Protein AF-A0A0E9NLX1-F1 (afdb_monomer_lite)

Radius of gyration: 46.34 Å; chains: 1; bounding box: 105×116×113 Å

InterPro domains:
  IPR002733 AMMECR1 domain [PF01871] (386-543)
  IPR002733 AMMECR1 domain [PS51112] (372-580)
  IPR023473 AMMECR1 [PTHR13016] (379-581)
  IPR023473 AMMECR1 [TIGR00296] (384-543)
  IPR026243 HAUS augmin-like complex subunit 1 [PF25762] (87-314)
  IPR027485 AMMECR1, N-terminal [G3DSA:3.30.700.20] (379-500)
  IPR036071 AMMECR1 domain superfamily [SSF143447] (379-581)

Organism: Saitoella complicata (strain BCRC 22490 / CBS 7301 / JCM 7358 / NBRC 10748 / NRRL Y-17804) (NCBI:txid698492)

Structure (mmCIF, N/CA/C/O backbone):
data_AF-A0A0E9NLX1-F1
#
_entry.id   AF-A0A0E9NLX1-F1
#
loop_
_atom_site.group_PDB
_atom_site.id
_atom_site.type_symbol
_atom_site.label_atom_id
_atom_site.label_alt_id
_atom_site.label_comp_id
_atom_site.label_asym_id
_atom_site.label_entity_id
_atom_site.label_seq_id
_atom_site.pdbx_PDB_ins_code
_atom_site.Cartn_x
_atom_site.Cartn_y
_atom_site.Cartn_z
_atom_site.occupancy
_atom_site.B_iso_or_equiv
_atom_site.auth_seq_id
_atom_site.auth_comp_id
_atom_site.auth_asym_id
_atom_site.auth_atom_id
_atom_site.pdbx_PDB_model_num
ATOM 1 N N . MET A 1 1 ? 40.856 -22.890 -32.943 1.00 37.06 1 MET A N 1
ATOM 2 C CA . MET A 1 1 ? 40.693 -24.366 -32.928 1.00 37.06 1 MET A CA 1
ATOM 3 C C . MET A 1 1 ? 40.184 -24.955 -31.596 1.00 37.06 1 MET A C 1
ATOM 5 O O . MET A 1 1 ? 40.098 -26.169 -31.510 1.00 37.06 1 MET A O 1
ATOM 9 N N . ALA A 1 2 ? 39.754 -24.167 -30.596 1.00 24.56 2 ALA A N 1
ATOM 10 C CA . ALA A 1 2 ? 39.160 -24.704 -29.353 1.00 24.56 2 ALA A CA 1
ATOM 11 C C . ALA A 1 2 ? 37.625 -24.522 -29.235 1.00 24.56 2 ALA A C 1
ATOM 13 O O . ALA A 1 2 ? 37.031 -24.967 -28.262 1.00 24.56 2 ALA A O 1
ATOM 14 N N . CYS A 1 3 ? 36.966 -23.910 -30.229 1.00 24.11 3 CYS A N 1
ATOM 15 C CA . CYS A 1 3 ? 35.518 -23.629 -30.198 1.00 24.11 3 CYS A CA 1
ATOM 16 C C . CYS A 1 3 ? 34.656 -24.664 -30.951 1.00 24.11 3 CYS A C 1
ATOM 18 O O . CYS A 1 3 ? 33.432 -24.592 -30.938 1.00 24.11 3 CYS A O 1
ATOM 20 N N . THR A 1 4 ? 35.272 -25.639 -31.622 1.00 29.42 4 THR A N 1
ATOM 21 C CA . THR A 1 4 ? 34.581 -26.587 -32.514 1.00 29.42 4 THR A CA 1
ATOM 22 C C . THR A 1 4 ? 34.095 -27.868 -31.828 1.00 29.42 4 THR A C 1
ATOM 24 O O . THR A 1 4 ? 33.300 -28.600 -32.411 1.00 29.42 4 THR A O 1
ATOM 27 N N . THR A 1 5 ? 34.505 -28.146 -30.588 1.00 28.36 5 THR A N 1
ATOM 28 C CA . THR A 1 5 ? 34.210 -29.422 -29.905 1.00 28.36 5 THR A CA 1
ATOM 29 C C . THR A 1 5 ? 33.000 -29.398 -28.966 1.00 28.36 5 THR A C 1
ATOM 31 O O . THR A 1 5 ? 32.513 -30.466 -28.604 1.00 28.36 5 THR A O 1
ATOM 34 N N . LEU A 1 6 ? 32.462 -28.226 -28.604 1.00 28.53 6 LEU A N 1
ATOM 35 C CA . LEU A 1 6 ? 31.346 -28.118 -27.646 1.00 28.53 6 LEU A CA 1
ATOM 36 C C . LEU A 1 6 ? 29.962 -27.950 -28.296 1.00 28.53 6 LEU A C 1
ATOM 38 O O . LEU A 1 6 ? 28.982 -28.451 -27.755 1.00 28.53 6 LEU A O 1
ATOM 42 N N . HIS A 1 7 ? 29.861 -27.352 -29.486 1.00 30.19 7 HIS A N 1
ATOM 43 C CA . HIS A 1 7 ? 28.564 -27.172 -30.162 1.00 30.19 7 HIS A CA 1
ATOM 44 C C . HIS A 1 7 ? 28.074 -28.400 -30.942 1.00 30.19 7 HIS A C 1
ATOM 46 O O . HIS A 1 7 ? 26.880 -28.538 -31.187 1.00 30.19 7 HIS A O 1
ATOM 52 N N . HIS A 1 8 ? 28.952 -29.349 -31.280 1.00 31.12 8 HIS A N 1
ATOM 53 C CA . HIS A 1 8 ? 28.539 -30.524 -32.054 1.00 31.12 8 HIS A CA 1
ATOM 54 C C . HIS A 1 8 ? 27.796 -31.599 -31.243 1.00 31.12 8 HIS A C 1
ATOM 56 O O . HIS A 1 8 ? 27.161 -32.467 -31.843 1.00 31.12 8 HIS A O 1
ATOM 62 N N . ARG A 1 9 ? 27.850 -31.547 -29.902 1.00 30.42 9 ARG A N 1
ATOM 63 C CA . ARG A 1 9 ? 27.162 -32.504 -29.016 1.00 30.42 9 ARG A CA 1
ATOM 64 C C . ARG A 1 9 ? 25.780 -32.046 -28.548 1.00 30.42 9 ARG A C 1
ATOM 66 O O . ARG A 1 9 ? 24.961 -32.898 -28.244 1.00 30.42 9 ARG A O 1
ATOM 73 N N . GLN A 1 10 ? 25.500 -30.744 -28.509 1.00 33.06 10 GLN A N 1
ATOM 74 C CA . GLN A 1 10 ? 24.287 -30.231 -27.858 1.00 33.06 10 GLN A CA 1
ATOM 75 C C . GLN A 1 10 ? 23.047 -30.202 -28.769 1.00 33.06 10 GLN A C 1
ATOM 77 O O . GLN A 1 10 ? 21.931 -30.277 -28.272 1.00 33.06 10 GLN A O 1
ATOM 82 N N . GLU A 1 11 ? 23.216 -30.165 -30.095 1.00 36.97 11 GLU A N 1
ATOM 83 C CA . GLU A 1 11 ? 22.083 -30.060 -31.033 1.00 36.97 11 GLU A CA 1
ATOM 84 C C . GLU A 1 11 ? 21.554 -31.406 -31.558 1.00 36.97 11 GLU A C 1
ATOM 86 O O . GLU A 1 11 ? 20.450 -31.453 -32.096 1.00 36.97 11 GLU A O 1
ATOM 91 N N . ARG A 1 12 ? 22.286 -32.521 -31.391 1.00 37.38 12 ARG A N 1
ATOM 92 C CA . ARG A 1 12 ? 21.806 -33.855 -31.822 1.00 37.38 12 ARG A CA 1
ATOM 93 C C . ARG A 1 12 ? 20.832 -34.513 -30.839 1.00 37.38 12 ARG A C 1
ATOM 95 O O . ARG A 1 12 ? 20.076 -35.386 -31.250 1.00 37.38 12 ARG A O 1
ATOM 102 N N . ASP A 1 13 ? 20.799 -34.063 -29.586 1.00 38.34 13 ASP A N 1
ATOM 103 C CA . ASP A 1 13 ? 20.108 -34.772 -28.500 1.00 38.34 13 ASP A CA 1
ATOM 104 C C . ASP A 1 13 ? 18.791 -34.122 -28.044 1.00 38.34 13 ASP A C 1
ATOM 106 O O . ASP A 1 13 ? 18.184 -34.595 -27.090 1.00 38.34 13 ASP A O 1
ATOM 110 N N . ILE A 1 14 ? 18.289 -33.075 -28.713 1.00 40.16 14 ILE A N 1
ATOM 111 C CA . ILE A 1 14 ? 17.047 -32.389 -28.288 1.00 40.16 14 ILE A CA 1
ATOM 112 C C . ILE A 1 14 ? 15.787 -32.995 -28.946 1.00 40.16 14 ILE A C 1
ATOM 114 O O . ILE A 1 14 ? 14.706 -32.964 -28.361 1.00 40.16 14 ILE A O 1
ATOM 118 N N . GLY A 1 15 ? 15.904 -33.621 -30.125 1.00 39.41 15 GLY A N 1
ATOM 119 C CA . GLY A 1 15 ? 14.757 -34.224 -30.831 1.00 39.41 15 GLY A CA 1
ATOM 120 C C . GLY A 1 15 ? 14.368 -35.630 -30.350 1.00 39.41 15 GLY A C 1
ATOM 121 O O . GLY A 1 15 ? 13.189 -35.975 -30.301 1.00 39.41 15 GLY A O 1
ATOM 122 N N . ILE A 1 16 ? 15.350 -36.440 -29.945 1.00 46.38 16 ILE A N 1
ATOM 123 C CA . ILE A 1 16 ? 15.152 -37.843 -29.534 1.00 46.38 16 ILE A CA 1
ATOM 124 C C . ILE A 1 16 ? 14.374 -37.974 -28.201 1.00 46.38 16 ILE A C 1
ATOM 126 O O . ILE A 1 16 ? 13.504 -38.846 -28.109 1.00 46.38 16 ILE A O 1
ATOM 130 N N . PRO A 1 17 ? 14.591 -37.121 -27.175 1.00 47.81 17 PRO A N 1
ATOM 131 C CA . PRO A 1 17 ? 13.814 -37.149 -25.933 1.00 47.81 17 PRO A CA 1
ATOM 132 C C . PRO A 1 17 ? 12.363 -36.700 -26.127 1.00 47.81 17 PRO A C 1
ATOM 134 O O . PRO A 1 17 ? 11.469 -37.225 -25.473 1.00 47.81 17 PRO A O 1
ATOM 137 N N . PHE A 1 18 ? 12.112 -35.758 -27.042 1.00 45.47 18 PHE A N 1
ATOM 138 C CA . PHE A 1 18 ? 10.760 -35.271 -27.325 1.00 45.47 18 PHE A CA 1
ATOM 139 C C . PHE A 1 18 ? 9.934 -36.316 -28.084 1.00 45.47 18 PHE A C 1
ATOM 141 O O . PHE A 1 18 ? 8.787 -36.566 -27.734 1.00 45.47 18 PHE A O 1
ATOM 148 N N . LEU A 1 19 ? 10.532 -36.994 -29.069 1.00 50.00 19 LEU A N 1
ATOM 149 C CA . LEU A 1 19 ? 9.868 -38.061 -29.825 1.00 50.00 19 LEU A CA 1
ATOM 150 C C . LEU A 1 19 ? 9.660 -39.334 -28.990 1.00 50.00 19 LEU A C 1
ATOM 152 O O . LEU A 1 19 ? 8.635 -40.000 -29.134 1.00 50.00 19 LEU A O 1
ATOM 156 N N . SER A 1 20 ? 10.582 -39.659 -28.076 1.00 51.28 20 SER A N 1
ATOM 157 C CA . SER A 1 20 ? 10.378 -40.756 -27.122 1.00 51.28 20 SER A CA 1
ATOM 158 C C . SER A 1 20 ? 9.300 -40.418 -26.085 1.00 51.28 20 SER A C 1
ATOM 160 O O . SER A 1 20 ? 8.450 -41.263 -25.808 1.00 51.28 20 SER A O 1
ATOM 162 N N . ALA A 1 21 ? 9.252 -39.177 -25.588 1.00 51.47 21 ALA A N 1
ATOM 163 C CA . ALA A 1 21 ? 8.181 -38.691 -24.720 1.00 51.47 21 ALA A CA 1
ATOM 164 C C . ALA A 1 21 ? 6.820 -38.652 -25.435 1.00 51.47 21 ALA A C 1
ATOM 166 O O . ALA A 1 21 ? 5.816 -39.022 -24.834 1.00 51.47 21 ALA A 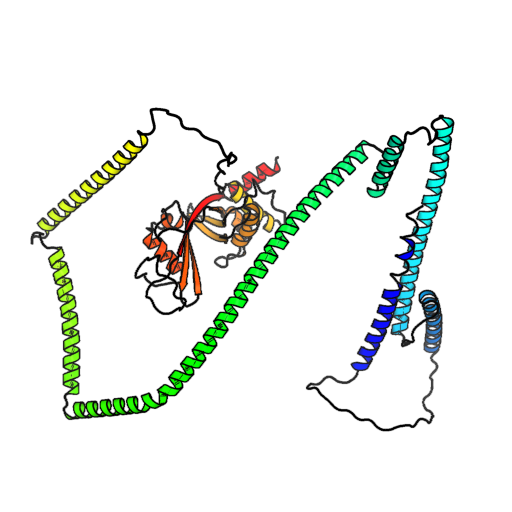O 1
ATOM 167 N N . LEU A 1 22 ? 6.781 -38.285 -26.721 1.00 49.12 22 LEU A N 1
ATOM 168 C CA . LEU A 1 22 ? 5.572 -38.296 -27.545 1.00 49.12 22 LEU A CA 1
ATOM 169 C C . LEU A 1 22 ? 5.058 -39.724 -27.773 1.00 49.12 22 LEU A C 1
ATOM 171 O O . LEU A 1 22 ? 3.867 -39.963 -27.630 1.00 49.12 22 LEU A O 1
ATOM 175 N N . LEU A 1 23 ? 5.936 -40.696 -28.048 1.00 54.84 23 LEU A N 1
ATOM 176 C CA . LEU A 1 23 ? 5.547 -42.109 -28.169 1.00 54.84 23 LEU A CA 1
ATOM 177 C C . LEU A 1 23 ? 5.071 -42.700 -26.832 1.00 54.84 23 LEU A C 1
ATOM 179 O O . LEU A 1 23 ? 4.124 -43.487 -26.811 1.00 54.84 23 LEU A O 1
ATOM 183 N N . VAL A 1 24 ? 5.679 -42.299 -25.711 1.00 56.03 24 VAL A N 1
ATOM 184 C CA . VAL A 1 24 ? 5.208 -42.655 -24.360 1.00 56.03 24 VAL A CA 1
ATOM 185 C C . VAL A 1 24 ? 3.851 -42.011 -24.066 1.00 56.03 24 VAL A C 1
ATOM 187 O O . VAL A 1 24 ? 2.970 -42.687 -23.540 1.00 56.03 24 VAL A O 1
ATOM 190 N N . TRP A 1 25 ? 3.647 -40.752 -24.455 1.00 53.00 25 TRP A N 1
ATOM 191 C CA . TRP A 1 25 ? 2.382 -40.036 -24.300 1.00 53.00 25 TRP A CA 1
ATOM 192 C C . TRP A 1 25 ? 1.271 -40.636 -25.172 1.00 53.00 25 TRP A C 1
ATOM 194 O O . TRP A 1 25 ? 0.187 -40.901 -24.665 1.00 53.00 25 TRP A O 1
ATOM 204 N N . ILE A 1 26 ? 1.550 -40.965 -26.439 1.00 49.53 26 ILE A N 1
ATOM 205 C CA . ILE A 1 26 ? 0.614 -41.663 -27.337 1.00 49.53 26 ILE A CA 1
ATOM 206 C C . ILE A 1 26 ? 0.235 -43.025 -26.745 1.00 49.53 26 ILE A C 1
ATOM 208 O O . ILE A 1 26 ? -0.946 -43.354 -26.702 1.00 49.53 26 ILE A O 1
ATOM 212 N N . LYS A 1 27 ? 1.205 -43.786 -26.216 1.00 53.22 27 LYS A N 1
ATOM 213 C CA . LYS A 1 27 ? 0.970 -45.076 -25.540 1.00 53.22 27 LYS A CA 1
ATOM 214 C C . LYS A 1 27 ? 0.140 -44.937 -24.253 1.00 53.22 27 LYS A C 1
ATOM 216 O O . LYS A 1 27 ? -0.620 -45.840 -23.917 1.00 53.22 27 LYS A O 1
ATOM 221 N N . GLN A 1 28 ? 0.278 -43.824 -23.530 1.00 50.12 28 GLN A N 1
ATOM 222 C CA . GLN A 1 28 ? -0.526 -43.512 -22.342 1.00 50.12 28 GLN A CA 1
ATOM 223 C C . GLN A 1 28 ? -1.949 -43.067 -22.706 1.00 50.12 28 GLN A C 1
ATOM 225 O O . GLN A 1 28 ? -2.892 -43.464 -22.028 1.00 50.12 28 GLN A O 1
ATOM 230 N N . GLN A 1 29 ? -2.124 -42.305 -23.789 1.00 41.84 29 GLN A N 1
ATOM 231 C CA . GLN A 1 29 ? -3.435 -41.851 -24.262 1.00 41.84 29 GLN A CA 1
ATOM 232 C C . GLN A 1 29 ? -4.261 -42.991 -24.867 1.00 41.84 29 GLN A C 1
ATOM 234 O O . GLN A 1 29 ? -5.442 -43.112 -24.554 1.00 41.84 29 GLN A O 1
ATOM 239 N N . THR A 1 30 ? -3.656 -43.901 -25.638 1.00 45.19 30 THR A N 1
ATOM 240 C CA . THR A 1 30 ? -4.358 -45.109 -26.114 1.00 45.19 30 THR A CA 1
ATOM 241 C C . THR A 1 30 ? -4.734 -46.054 -24.969 1.00 45.19 30 THR A C 1
ATOM 243 O O . THR A 1 30 ? -5.809 -46.651 -24.999 1.00 45.19 30 THR A O 1
ATOM 246 N N . ALA A 1 31 ? -3.921 -46.141 -23.908 1.00 44.75 31 ALA A N 1
ATOM 247 C CA . ALA A 1 31 ? -4.280 -46.869 -22.686 1.00 44.75 31 ALA A CA 1
ATOM 248 C C . ALA A 1 31 ? -5.421 -46.195 -21.895 1.00 44.75 31 ALA A C 1
ATOM 250 O O . ALA A 1 31 ? -6.276 -46.892 -21.351 1.00 44.75 31 ALA A O 1
ATOM 251 N N . PHE A 1 32 ? -5.461 -44.858 -21.867 1.00 36.25 32 PHE A N 1
ATOM 252 C CA . PHE A 1 32 ? -6.509 -44.061 -21.220 1.00 36.25 32 PHE A CA 1
ATOM 253 C C . PHE A 1 32 ? -7.855 -44.155 -21.955 1.00 36.25 32 PHE A C 1
ATOM 255 O O . PHE A 1 32 ? -8.894 -44.310 -21.319 1.00 36.25 32 PHE A O 1
ATOM 262 N N . ILE A 1 33 ? -7.839 -44.141 -23.291 1.00 40.19 33 ILE A N 1
ATOM 263 C CA . ILE A 1 33 ? -9.037 -44.316 -24.127 1.00 40.19 33 ILE A CA 1
ATOM 264 C C . ILE A 1 33 ? -9.591 -45.743 -23.978 1.00 40.19 33 ILE A C 1
ATOM 266 O O . ILE A 1 33 ? -10.789 -45.910 -23.765 1.00 40.19 33 ILE A O 1
ATOM 270 N N . ARG A 1 34 ? -8.726 -46.771 -23.944 1.00 43.00 34 ARG A N 1
ATOM 271 C CA . ARG A 1 34 ? -9.135 -48.164 -23.660 1.00 43.00 34 ARG A CA 1
ATOM 272 C C . ARG A 1 34 ? -9.705 -48.379 -22.251 1.00 43.00 34 ARG A C 1
ATOM 274 O O . ARG A 1 34 ? -10.423 -49.351 -22.048 1.00 43.00 34 ARG A O 1
ATOM 281 N N . GLN A 1 35 ? -9.371 -47.526 -21.279 1.00 42.38 35 GLN A N 1
ATOM 282 C CA . GLN A 1 35 ? -9.880 -47.608 -19.901 1.00 42.38 35 GLN A CA 1
ATOM 283 C C . GLN A 1 35 ? -11.219 -46.889 -19.685 1.00 42.38 35 GLN A C 1
ATOM 285 O O . GLN A 1 35 ? -11.864 -47.157 -18.675 1.00 42.38 35 GLN A O 1
ATOM 290 N N . ASN A 1 36 ? -11.639 -46.006 -20.597 1.00 36.28 36 ASN A N 1
ATOM 291 C CA . ASN A 1 36 ? -12.805 -45.133 -20.406 1.00 36.28 36 ASN A CA 1
ATOM 292 C C . ASN A 1 36 ? -13.979 -45.392 -21.367 1.00 36.28 36 ASN A C 1
ATOM 294 O O . ASN A 1 36 ? -14.996 -44.707 -21.277 1.00 36.28 36 ASN A O 1
ATOM 298 N N . GLU A 1 37 ? -13.908 -46.413 -22.219 1.00 38.38 37 GLU A N 1
ATOM 299 C CA . GLU A 1 37 ? -15.105 -47.015 -22.814 1.00 38.38 37 GLU A CA 1
ATOM 300 C C . GLU A 1 37 ? -15.610 -48.143 -21.902 1.00 38.38 37 GLU A C 1
ATOM 302 O O . GLU A 1 37 ? -15.275 -49.300 -22.127 1.00 38.38 37 GLU A O 1
ATOM 307 N N . MET A 1 38 ? -16.340 -47.789 -20.832 1.00 33.50 38 MET A N 1
ATOM 308 C CA . MET A 1 38 ? -17.421 -48.563 -20.176 1.00 33.50 38 MET A CA 1
ATOM 309 C C . MET A 1 38 ? -17.939 -47.804 -18.927 1.00 33.50 38 MET A C 1
ATOM 311 O O . MET A 1 38 ? -17.345 -47.857 -17.857 1.00 33.50 38 MET A O 1
ATOM 315 N N . ASP A 1 39 ? -19.076 -47.130 -19.130 1.00 32.03 39 ASP A N 1
ATOM 316 C CA . ASP A 1 39 ? -20.173 -46.742 -18.213 1.00 32.03 39 ASP A CA 1
ATOM 317 C C . ASP A 1 39 ? -19.964 -45.750 -17.022 1.00 32.03 39 ASP A C 1
ATOM 319 O O . ASP A 1 39 ? -19.136 -45.985 -16.138 1.00 32.03 39 ASP A O 1
ATOM 323 N N . PRO A 1 40 ? -20.768 -44.658 -16.909 1.00 36.22 40 PRO A N 1
ATOM 324 C CA . PRO A 1 40 ? -20.652 -43.643 -15.863 1.00 36.22 40 PRO A CA 1
ATOM 325 C C . PRO A 1 40 ? -21.741 -43.768 -14.776 1.00 36.22 40 PRO A C 1
ATOM 327 O O . PRO A 1 40 ? -22.821 -43.200 -14.918 1.00 36.22 40 PRO A O 1
ATOM 330 N N . SER A 1 41 ? -21.450 -44.402 -13.631 1.00 28.53 41 SER A N 1
ATOM 331 C CA . SER A 1 41 ? -22.218 -44.162 -12.388 1.00 28.53 41 SER A CA 1
ATOM 332 C C . SER A 1 41 ? -21.569 -44.710 -11.098 1.00 28.53 41 SER A C 1
ATOM 334 O O . SER A 1 41 ? -21.715 -45.885 -10.773 1.00 28.53 41 SER A O 1
ATOM 336 N N . THR A 1 42 ? -21.039 -43.789 -10.274 1.00 26.67 42 THR A N 1
ATOM 337 C CA . THR A 1 42 ? -20.938 -43.818 -8.781 1.00 26.67 42 THR A CA 1
ATOM 338 C C . THR A 1 42 ? -19.968 -44.794 -8.053 1.00 26.67 42 THR A C 1
ATOM 340 O O . THR A 1 42 ? -19.537 -45.785 -8.627 1.00 26.67 42 THR A O 1
ATOM 343 N N . PRO A 1 43 ? -19.532 -44.474 -6.800 1.00 37.28 43 PRO A N 1
ATOM 344 C CA . PRO A 1 43 ? -18.145 -44.649 -6.333 1.00 37.28 43 PRO A CA 1
ATOM 345 C C . PRO A 1 43 ? -17.985 -45.575 -5.098 1.00 37.28 43 PRO A C 1
ATOM 347 O O . PRO A 1 43 ? -18.978 -46.046 -4.554 1.00 37.28 43 PRO A O 1
ATOM 350 N N . ILE A 1 44 ? -16.732 -45.700 -4.602 1.00 25.03 44 ILE A N 1
ATOM 351 C CA . ILE A 1 44 ? -16.282 -45.857 -3.185 1.00 25.03 44 ILE A CA 1
ATOM 352 C C . ILE A 1 44 ? -15.329 -47.065 -2.885 1.00 25.03 44 ILE A C 1
ATOM 354 O O . ILE A 1 44 ? -15.623 -48.213 -3.184 1.00 25.03 44 ILE A O 1
ATOM 358 N N . HIS A 1 45 ? -14.230 -46.740 -2.170 1.00 24.36 45 HIS A N 1
ATOM 359 C CA . HIS A 1 45 ? -13.332 -47.524 -1.278 1.00 24.36 45 HIS A CA 1
ATOM 360 C C . HIS A 1 45 ? -12.281 -48.556 -1.792 1.00 24.36 45 HIS A C 1
ATOM 362 O O . HIS A 1 45 ? -12.554 -49.531 -2.476 1.00 24.36 45 HIS A O 1
ATOM 368 N N . ARG A 1 46 ? -11.039 -48.350 -1.307 1.00 24.12 46 ARG A N 1
ATOM 369 C CA . ARG A 1 46 ? -9.921 -49.313 -1.080 1.00 24.12 46 ARG A CA 1
ATOM 370 C C . ARG A 1 46 ? -10.225 -50.230 0.147 1.00 24.12 46 ARG A C 1
ATOM 372 O O . ARG A 1 46 ? -11.094 -49.812 0.909 1.00 24.12 46 ARG A O 1
ATOM 379 N N . PRO A 1 47 ? -9.444 -51.288 0.527 1.00 38.25 47 PRO A N 1
ATOM 380 C CA . PRO A 1 47 ? -8.348 -52.039 -0.141 1.00 38.25 47 PRO A CA 1
ATOM 381 C C . PRO A 1 47 ? -8.325 -53.602 0.104 1.00 38.25 47 PRO A C 1
ATOM 383 O O . PRO A 1 47 ? -9.114 -54.144 0.866 1.00 38.25 47 PRO A O 1
ATOM 386 N N . ILE A 1 48 ? -7.272 -54.272 -0.418 1.00 24.70 48 ILE A N 1
ATOM 387 C CA . ILE A 1 48 ? -6.599 -55.552 -0.006 1.00 24.70 48 ILE A CA 1
ATOM 388 C C . ILE A 1 48 ? -7.154 -56.934 -0.474 1.00 24.70 48 ILE A C 1
ATOM 390 O O . ILE A 1 48 ? -8.314 -57.259 -0.262 1.00 24.70 48 ILE A O 1
ATOM 394 N N . ARG A 1 49 ? -6.191 -57.790 -0.905 1.00 24.50 49 ARG A N 1
ATOM 395 C CA . ARG A 1 49 ? -6.096 -59.286 -0.963 1.00 24.50 49 ARG A CA 1
ATOM 396 C C . ARG A 1 49 ? -6.358 -59.909 -2.345 1.00 24.50 49 ARG A C 1
ATOM 398 O O . ARG A 1 49 ? -7.444 -59.776 -2.875 1.00 24.50 49 ARG A O 1
ATOM 405 N N . SER A 1 50 ? -5.353 -60.414 -3.078 1.00 25.06 50 SER A N 1
ATOM 406 C CA . SER A 1 50 ? -4.454 -61.587 -2.907 1.00 25.06 50 SER A CA 1
ATOM 407 C C . SER A 1 50 ? -5.079 -62.937 -3.294 1.00 25.06 50 SER A C 1
ATOM 409 O O . SER A 1 50 ? -6.148 -63.258 -2.790 1.00 25.06 50 SER A O 1
ATOM 411 N N . PHE A 1 51 ? -4.285 -63.739 -4.026 1.00 25.44 51 PHE A N 1
ATOM 412 C CA . PHE A 1 51 ? -4.459 -65.134 -4.494 1.00 25.44 51 PHE A CA 1
ATOM 413 C C . PHE A 1 51 ? -5.306 -65.293 -5.773 1.00 25.44 51 PHE A C 1
ATOM 415 O O . PHE A 1 51 ? -6.479 -64.962 -5.775 1.00 25.44 51 PHE A O 1
ATOM 422 N N . ALA A 1 52 ? -4.743 -65.602 -6.951 1.00 28.16 52 ALA A N 1
ATOM 423 C CA . ALA A 1 52 ? -3.953 -66.766 -7.406 1.00 28.16 52 ALA A CA 1
ATOM 424 C C . ALA A 1 52 ? -4.803 -68.008 -7.751 1.00 28.16 52 ALA A C 1
ATOM 426 O O . ALA A 1 52 ? -5.682 -68.381 -6.981 1.00 28.16 52 ALA A O 1
ATOM 427 N N . ASN A 1 53 ? -4.394 -68.673 -8.850 1.00 26.58 53 ASN A N 1
ATOM 428 C CA . ASN A 1 53 ? -4.862 -69.932 -9.473 1.00 26.58 53 ASN A CA 1
ATOM 429 C C . ASN A 1 53 ? -6.022 -69.778 -10.478 1.00 26.58 53 ASN A C 1
ATOM 431 O O . ASN A 1 53 ? -7.027 -69.172 -10.151 1.00 26.58 53 ASN A O 1
ATOM 435 N N . ARG A 1 54 ? -6.000 -70.328 -11.703 1.00 26.98 54 ARG A N 1
ATOM 436 C CA . ARG A 1 54 ? -5.208 -71.409 -12.342 1.00 26.98 54 ARG A CA 1
ATOM 437 C C . ARG A 1 54 ? -5.474 -71.380 -13.889 1.00 26.98 54 ARG A C 1
ATOM 439 O O . ARG A 1 54 ? -6.152 -70.451 -14.315 1.00 26.98 54 ARG A O 1
ATOM 446 N N . PRO A 1 55 ? -4.940 -72.294 -14.735 1.00 35.38 55 PRO A N 1
ATOM 447 C CA . PRO A 1 55 ? -4.355 -71.953 -16.033 1.00 35.38 55 PRO A CA 1
ATOM 448 C C . PRO A 1 55 ? -5.125 -72.476 -17.262 1.00 35.38 55 PRO A C 1
ATOM 450 O O . PRO A 1 55 ? -6.057 -73.263 -17.129 1.00 35.38 55 PRO A O 1
ATOM 453 N N . ASP A 1 56 ? -4.616 -72.053 -18.424 1.00 30.02 56 ASP A N 1
ATOM 454 C CA . ASP A 1 56 ? -4.686 -72.644 -19.767 1.00 30.02 56 ASP A CA 1
ATOM 455 C C . ASP A 1 56 ? -6.049 -72.975 -20.382 1.00 30.02 56 ASP A C 1
ATOM 457 O O . ASP A 1 56 ? -6.808 -73.790 -19.871 1.00 30.02 56 ASP A O 1
ATOM 461 N N . LEU A 1 57 ? -6.282 -72.408 -21.575 1.00 26.50 57 LEU A N 1
ATOM 462 C CA . LEU A 1 57 ? -6.599 -73.133 -22.817 1.00 26.50 57 LEU A CA 1
ATOM 463 C C . LEU A 1 57 ? -6.899 -72.124 -23.946 1.00 26.50 57 LEU A C 1
ATOM 465 O O . LEU A 1 57 ? -7.928 -71.455 -23.961 1.00 26.50 57 LEU A O 1
ATOM 469 N N . GLN A 1 58 ? -6.003 -72.043 -24.928 1.00 30.95 58 GLN A N 1
ATOM 470 C CA . GLN A 1 58 ? -6.388 -71.868 -26.338 1.00 30.95 58 GLN A CA 1
ATOM 471 C C . GLN A 1 58 ? -6.370 -73.268 -26.995 1.00 30.95 58 GLN A C 1
ATOM 473 O O . GLN A 1 58 ? -5.787 -74.167 -26.383 1.00 30.95 58 GLN A O 1
ATOM 478 N N . PRO A 1 59 ? -6.867 -73.506 -28.231 1.00 47.47 59 PRO A N 1
ATOM 479 C CA . PRO A 1 59 ? -7.560 -72.632 -29.197 1.00 47.47 59 PRO A CA 1
ATOM 480 C C . PRO A 1 59 ? -8.810 -73.301 -29.839 1.00 47.47 59 PRO A C 1
ATOM 482 O O . PRO A 1 59 ? -9.037 -74.497 -29.698 1.00 47.47 59 PRO A O 1
ATOM 485 N N . SER A 1 60 ? -9.586 -72.572 -30.649 1.00 26.09 60 SER A N 1
ATOM 486 C CA . SER A 1 60 ? -10.046 -73.085 -31.960 1.00 26.09 60 SER A CA 1
ATOM 487 C C . SER A 1 60 ? -10.699 -71.995 -32.816 1.00 26.09 60 SER A C 1
ATOM 489 O O . SER A 1 60 ? -11.532 -71.215 -32.366 1.00 26.09 60 SER A O 1
ATOM 491 N N . SER A 1 61 ? -10.267 -71.960 -34.074 1.00 32.00 61 SER A N 1
ATOM 492 C CA . SER A 1 61 ? -10.854 -71.272 -35.223 1.00 32.00 61 SER A CA 1
ATOM 493 C C . SER A 1 61 ? -12.163 -71.966 -35.634 1.00 32.00 61 SER A C 1
ATOM 495 O O . SER A 1 61 ? -12.253 -73.190 -35.595 1.00 32.00 61 SER A O 1
ATOM 497 N N . SER A 1 62 ? -13.212 -71.279 -36.089 1.00 30.09 62 SER A N 1
ATOM 498 C CA . SER A 1 62 ? -13.435 -70.786 -37.469 1.00 30.09 62 SER A CA 1
ATOM 499 C C . SER A 1 62 ? -14.913 -70.278 -37.566 1.00 30.09 62 SER A C 1
ATOM 501 O O . SER A 1 62 ? -15.608 -70.288 -36.555 1.00 30.09 62 SER A O 1
ATOM 503 N N . PRO A 1 63 ? -15.483 -69.938 -38.740 1.00 44.41 63 PRO A N 1
ATOM 504 C CA . PRO A 1 63 ? -15.396 -68.644 -39.418 1.00 44.41 63 PRO A CA 1
ATOM 505 C C . PRO A 1 63 ? -16.789 -68.051 -39.749 1.00 44.41 63 PRO A C 1
ATOM 507 O O . PRO A 1 63 ? -17.778 -68.769 -39.877 1.00 44.41 63 PRO A O 1
ATOM 510 N N . GLY A 1 64 ? -16.870 -66.745 -40.010 1.00 28.53 64 GLY A N 1
ATOM 511 C CA . GLY A 1 64 ? -18.069 -66.191 -40.643 1.00 28.53 64 GLY A CA 1
ATOM 512 C C . GLY A 1 64 ? -18.174 -64.674 -40.616 1.00 28.53 64 GLY A C 1
ATOM 513 O O . GLY A 1 64 ? -18.728 -64.108 -39.684 1.00 28.53 64 GLY A O 1
ATOM 514 N N . SER A 1 65 ? -17.701 -64.007 -41.666 1.00 30.38 65 SER A N 1
ATOM 515 C CA . SER A 1 65 ? -18.555 -63.126 -42.478 1.00 30.38 65 SER A CA 1
ATOM 516 C C . SER A 1 65 ? -17.753 -62.471 -43.605 1.00 30.38 65 SER A C 1
ATOM 518 O O . SER A 1 65 ? -16.612 -62.047 -43.462 1.00 30.38 65 SER A O 1
ATOM 520 N N . SER A 1 66 ? -18.392 -62.490 -44.766 1.00 32.44 66 SER A N 1
ATOM 521 C CA . SER A 1 66 ? -18.028 -61.956 -46.075 1.00 32.44 66 SER A CA 1
ATOM 522 C C . SER A 1 66 ? -17.297 -60.607 -46.082 1.00 32.44 66 SER A C 1
ATOM 524 O O . SER A 1 66 ? -17.851 -59.586 -45.677 1.00 32.44 66 SER A O 1
ATOM 526 N N . VAL A 1 67 ? -16.109 -60.591 -46.693 1.00 38.19 67 VAL A N 1
ATOM 527 C CA . VAL A 1 67 ? -15.428 -59.375 -47.155 1.00 38.19 67 VAL A CA 1
ATOM 528 C C . VAL A 1 67 ? -16.140 -58.862 -48.410 1.00 38.19 67 VAL A C 1
ATOM 530 O O . VAL A 1 67 ? -16.059 -59.474 -49.474 1.00 38.19 67 VAL A O 1
ATOM 533 N N . ILE A 1 68 ? -16.838 -57.733 -48.293 1.00 40.00 68 ILE A N 1
ATOM 534 C CA . ILE A 1 68 ? -17.338 -56.966 -49.438 1.00 40.00 68 ILE A CA 1
ATOM 535 C C . ILE A 1 68 ? -16.196 -56.052 -49.904 1.00 40.00 68 ILE A C 1
ATOM 537 O O . ILE A 1 68 ? -15.854 -55.078 -49.236 1.00 40.00 68 ILE A O 1
ATOM 541 N N . PHE A 1 69 ? -15.582 -56.374 -51.045 1.00 42.69 69 PHE A N 1
ATOM 542 C CA . PHE A 1 69 ? -14.577 -55.529 -51.695 1.00 42.69 69 PHE A CA 1
ATOM 543 C C . PHE A 1 69 ? -15.248 -54.304 -52.333 1.00 42.69 69 PHE A C 1
ATOM 545 O O . PHE A 1 69 ? -15.855 -54.399 -53.397 1.00 42.69 69 PHE A O 1
ATOM 552 N N . SER A 1 70 ? -15.109 -53.138 -51.698 1.00 38.69 70 SER A N 1
ATOM 553 C CA . SER A 1 70 ? -15.334 -51.842 -52.348 1.00 38.69 70 SER A CA 1
ATOM 554 C C . SER A 1 70 ? -14.003 -51.340 -52.933 1.00 38.69 70 SER A C 1
ATOM 556 O O . SER A 1 70 ? -13.021 -51.271 -52.187 1.00 38.69 70 SER A O 1
ATOM 558 N N . PRO A 1 71 ? -13.924 -50.954 -54.225 1.00 51.06 71 PRO A N 1
ATOM 559 C CA . PRO A 1 71 ? -12.699 -50.429 -54.847 1.00 51.06 71 PRO A CA 1
ATOM 560 C C . PRO A 1 71 ? -12.083 -49.245 -54.086 1.00 51.06 71 PRO A C 1
ATOM 562 O O . PRO A 1 71 ? -10.869 -49.060 -54.084 1.00 51.06 71 PRO A O 1
ATOM 565 N N . SER A 1 72 ? -12.917 -48.469 -53.385 1.00 59.31 72 SER A N 1
ATOM 566 C CA . SER A 1 72 ? -12.490 -47.340 -52.555 1.00 59.31 72 SER A CA 1
ATOM 567 C C . SER A 1 72 ? -11.785 -47.780 -51.264 1.00 59.31 72 SER A C 1
ATOM 569 O O . SER A 1 72 ? -10.807 -47.152 -50.864 1.00 59.31 72 SER A O 1
ATOM 571 N N . ALA A 1 73 ? -12.208 -48.894 -50.654 1.00 62.19 73 ALA A N 1
ATOM 572 C CA . ALA A 1 73 ? -11.576 -49.437 -49.450 1.00 62.19 73 ALA A CA 1
ATOM 573 C C . ALA A 1 73 ? -10.212 -50.067 -49.768 1.00 62.19 73 ALA A C 1
ATOM 575 O O . ALA A 1 73 ? -9.240 -49.802 -49.071 1.00 62.19 73 ALA A O 1
ATOM 576 N N . ALA A 1 74 ? -10.113 -50.818 -50.871 1.00 67.19 74 ALA A N 1
ATOM 577 C CA . ALA A 1 74 ? -8.844 -51.391 -51.322 1.00 67.19 74 ALA A CA 1
ATOM 578 C C . ALA A 1 74 ? -7.819 -50.304 -51.701 1.00 67.19 74 ALA A C 1
ATOM 580 O O . ALA A 1 74 ? -6.645 -50.411 -51.351 1.00 67.19 74 ALA A O 1
ATOM 581 N N . ALA A 1 75 ? -8.263 -49.225 -52.358 1.00 71.12 75 ALA A N 1
ATOM 582 C CA . ALA A 1 75 ? -7.411 -48.078 -52.667 1.00 71.12 75 ALA A CA 1
ATOM 583 C C . ALA A 1 75 ? -6.957 -47.323 -51.405 1.00 71.12 75 ALA A C 1
ATOM 585 O O . ALA A 1 75 ? -5.809 -46.886 -51.345 1.00 71.12 75 ALA A O 1
ATOM 586 N N . LYS A 1 76 ? -7.827 -47.196 -50.391 1.00 74.12 76 LYS A N 1
ATOM 587 C CA . LYS A 1 76 ? -7.470 -46.618 -49.087 1.00 74.12 76 LYS A CA 1
ATOM 588 C C . LYS A 1 76 ? -6.419 -47.474 -48.377 1.00 74.12 76 LYS A C 1
ATOM 590 O O . LYS A 1 76 ? -5.363 -46.962 -48.042 1.00 74.12 76 LYS A O 1
ATOM 595 N N . SER A 1 77 ? -6.633 -48.787 -48.276 1.00 73.69 77 SER A N 1
ATOM 596 C CA . SER A 1 77 ? -5.665 -49.703 -47.659 1.00 73.69 77 SER A CA 1
ATOM 597 C C . SER A 1 77 ? -4.311 -49.729 -48.377 1.00 73.69 77 SER A C 1
ATOM 599 O O . SER A 1 77 ? -3.283 -49.876 -47.724 1.00 73.69 77 SER A O 1
ATOM 601 N N . ALA A 1 78 ? -4.284 -49.564 -49.704 1.00 78.81 78 ALA A N 1
ATOM 602 C CA . ALA A 1 78 ? -3.037 -49.459 -50.462 1.00 78.81 78 ALA A CA 1
ATOM 603 C C . ALA A 1 78 ? -2.276 -48.148 -50.179 1.00 78.81 78 ALA A C 1
ATOM 605 O O . ALA A 1 78 ? -1.049 -48.169 -50.080 1.00 78.81 78 ALA A O 1
ATOM 606 N N . ARG A 1 79 ? -2.990 -47.023 -50.018 1.00 78.38 79 ARG A N 1
ATOM 607 C CA . ARG A 1 79 ? -2.398 -45.736 -49.610 1.00 78.38 79 ARG A CA 1
ATOM 608 C C . ARG A 1 79 ? -1.870 -45.800 -48.185 1.00 78.38 79 ARG A C 1
ATOM 610 O O . ARG A 1 79 ? -0.696 -45.525 -47.982 1.00 78.38 79 ARG A O 1
ATOM 617 N N . ASP A 1 80 ? -2.681 -46.290 -47.249 1.00 81.69 80 ASP A N 1
ATOM 618 C CA . ASP A 1 80 ? -2.279 -46.448 -45.851 1.00 81.69 80 ASP A CA 1
ATOM 619 C C . ASP A 1 80 ? -1.043 -47.356 -45.737 1.00 81.69 80 ASP A C 1
ATOM 621 O O . ASP A 1 80 ? -0.130 -47.073 -44.966 1.00 81.69 80 ASP A O 1
ATOM 625 N N . ALA A 1 81 ? -0.962 -48.429 -46.535 1.00 82.94 81 ALA A N 1
ATOM 626 C CA . ALA A 1 81 ? 0.218 -49.291 -46.582 1.00 82.94 81 ALA A CA 1
ATOM 627 C C . ALA A 1 81 ? 1.472 -48.540 -47.064 1.00 82.94 81 ALA A C 1
ATOM 629 O O . ALA A 1 81 ? 2.529 -48.679 -46.451 1.00 82.94 81 ALA A O 1
ATOM 630 N N . SER A 1 82 ? 1.356 -47.726 -48.119 1.00 86.25 82 SER A N 1
ATOM 631 C CA . SER A 1 82 ? 2.444 -46.865 -48.602 1.00 86.25 82 SER A CA 1
ATOM 632 C C . SER A 1 82 ? 2.866 -45.847 -47.536 1.00 86.25 82 SER A C 1
ATOM 634 O O . SER A 1 82 ? 4.051 -45.714 -47.234 1.00 86.25 82 SER A O 1
ATOM 636 N N . ASP A 1 83 ? 1.913 -45.191 -46.888 1.00 88.12 83 ASP A N 1
ATOM 637 C CA . ASP A 1 83 ? 2.173 -44.190 -45.855 1.00 88.12 83 ASP A CA 1
ATOM 638 C C . ASP A 1 83 ? 2.846 -44.809 -44.620 1.00 88.12 83 ASP A C 1
ATOM 640 O O . ASP A 1 83 ? 3.814 -44.267 -44.081 1.00 88.12 83 ASP A O 1
ATOM 644 N N . TRP A 1 84 ? 2.435 -46.018 -44.226 1.00 88.75 84 TRP A N 1
ATOM 645 C CA . TRP A 1 84 ? 3.128 -46.782 -43.192 1.00 88.75 84 TRP A CA 1
ATOM 646 C C . TRP A 1 84 ? 4.562 -47.147 -43.589 1.00 88.75 84 TRP A C 1
ATOM 648 O O . TRP A 1 84 ? 5.425 -47.193 -42.710 1.00 88.75 84 TRP A O 1
ATOM 658 N N . THR A 1 85 ? 4.868 -47.394 -44.870 1.00 89.25 85 THR A N 1
ATOM 659 C CA . THR A 1 85 ? 6.265 -47.626 -45.290 1.00 89.25 85 THR A CA 1
ATOM 660 C C . THR A 1 85 ? 7.133 -46.382 -45.112 1.00 89.25 85 THR A C 1
ATOM 662 O O . THR A 1 85 ? 8.246 -46.508 -44.597 1.00 89.25 85 THR A O 1
ATOM 665 N N . LEU A 1 86 ? 6.608 -45.193 -45.431 1.00 87.62 86 LEU A N 1
ATOM 666 C CA . LEU A 1 86 ? 7.293 -43.915 -45.210 1.00 87.62 86 LEU A CA 1
ATOM 667 C C . LEU A 1 86 ? 7.547 -43.675 -43.719 1.00 87.62 86 LEU A C 1
ATOM 669 O O . LEU A 1 86 ? 8.683 -43.430 -43.311 1.00 87.62 86 LEU A O 1
ATOM 673 N N . VAL A 1 87 ? 6.516 -43.845 -42.888 1.00 86.56 87 VAL A N 1
ATOM 674 C CA . VAL A 1 87 ? 6.623 -43.698 -41.430 1.00 86.56 87 VAL A CA 1
ATOM 675 C C . VAL A 1 87 ? 7.620 -44.700 -40.841 1.00 86.56 87 VAL A C 1
ATOM 677 O O . VAL A 1 87 ? 8.466 -44.323 -40.034 1.00 86.56 87 VAL A O 1
ATOM 680 N N . ASN A 1 88 ? 7.589 -45.971 -41.255 1.00 86.38 88 ASN A N 1
ATOM 681 C CA . ASN A 1 88 ? 8.532 -46.979 -40.762 1.00 86.38 88 ASN A CA 1
ATOM 682 C C . ASN A 1 88 ? 9.981 -46.672 -41.183 1.00 86.38 88 ASN A C 1
ATOM 684 O O . ASN A 1 88 ? 10.899 -46.864 -40.381 1.00 86.38 88 ASN A O 1
ATOM 688 N N . ALA A 1 89 ? 10.204 -46.179 -42.406 1.00 86.75 89 ALA A N 1
ATOM 689 C CA . ALA A 1 89 ? 11.524 -45.751 -42.868 1.00 86.75 89 ALA A CA 1
ATOM 690 C C . ALA A 1 89 ? 12.036 -44.546 -42.060 1.00 86.75 89 ALA A C 1
ATOM 692 O O . ALA A 1 89 ? 13.180 -44.552 -41.597 1.00 86.75 89 ALA A O 1
ATOM 693 N N . PHE A 1 90 ? 11.172 -43.558 -41.811 1.00 85.69 90 PHE A N 1
ATOM 694 C CA . PHE A 1 90 ? 11.480 -42.403 -40.972 1.00 85.69 90 PHE A CA 1
ATOM 695 C C . PHE A 1 90 ? 11.819 -42.807 -39.532 1.00 85.69 90 PHE A C 1
ATOM 697 O O . PHE A 1 90 ? 12.881 -42.451 -39.025 1.00 85.69 90 PHE A O 1
ATOM 704 N N . LEU A 1 91 ? 10.971 -43.607 -38.881 1.00 83.19 91 LEU A N 1
ATOM 705 C CA . LEU A 1 91 ? 11.204 -44.071 -37.511 1.00 83.19 91 LEU A CA 1
ATOM 706 C C . LEU A 1 91 ? 12.490 -44.902 -37.411 1.00 83.19 91 LEU A C 1
ATOM 708 O O . LEU A 1 91 ? 13.240 -44.767 -36.445 1.00 83.19 91 LEU A O 1
ATOM 712 N N . SER A 1 92 ? 12.797 -45.709 -38.429 1.00 85.00 92 SER A N 1
ATOM 713 C CA . SER A 1 92 ? 14.055 -46.460 -38.489 1.00 85.00 92 SER A CA 1
ATOM 714 C C . SER A 1 92 ? 15.271 -45.538 -38.603 1.00 85.00 92 SER A C 1
ATOM 716 O O . SER A 1 92 ? 16.278 -45.784 -37.940 1.00 85.00 92 SER A O 1
ATOM 718 N N . ARG A 1 93 ? 15.173 -44.457 -39.389 1.00 82.31 93 ARG A N 1
ATOM 719 C CA . ARG A 1 93 ? 16.215 -43.425 -39.518 1.00 82.31 93 ARG A CA 1
ATOM 720 C C . ARG A 1 93 ? 16.433 -42.670 -38.204 1.00 82.31 93 ARG A C 1
ATOM 722 O O . ARG A 1 93 ? 17.575 -42.498 -37.793 1.00 82.31 93 ARG A O 1
ATOM 729 N N . VAL A 1 94 ? 15.359 -42.269 -37.523 1.00 79.62 94 VAL A N 1
ATOM 730 C CA . VAL A 1 94 ? 15.424 -41.493 -36.270 1.00 79.62 94 VAL A CA 1
ATOM 731 C C . VAL A 1 94 ? 15.929 -42.331 -35.093 1.00 79.62 94 VAL A C 1
ATOM 733 O O . VAL A 1 94 ? 16.772 -41.875 -34.323 1.00 79.62 94 VAL A O 1
ATOM 736 N N . PHE A 1 95 ? 15.442 -43.565 -34.947 1.00 79.88 95 PHE A N 1
ATOM 737 C CA . PHE A 1 95 ? 15.764 -44.429 -33.806 1.00 79.88 95 PHE A CA 1
ATOM 738 C C . PHE A 1 95 ? 16.888 -45.436 -34.091 1.00 79.88 95 PHE A C 1
ATOM 740 O O . PHE A 1 95 ? 17.059 -46.398 -33.338 1.00 79.88 95 PHE A O 1
ATOM 747 N N . ASN A 1 96 ? 17.660 -45.248 -35.170 1.00 78.38 96 ASN A N 1
ATOM 748 C CA . ASN A 1 96 ? 18.725 -46.168 -35.593 1.00 78.38 96 ASN A CA 1
ATOM 749 C C . ASN A 1 96 ? 18.253 -47.638 -35.624 1.00 78.38 96 ASN A C 1
ATOM 751 O O . ASN A 1 96 ? 18.915 -48.537 -35.101 1.00 78.38 96 ASN A O 1
ATOM 755 N N . GLY A 1 97 ? 17.055 -47.866 -36.167 1.00 74.88 97 GLY A N 1
ATOM 756 C CA . GLY A 1 97 ? 16.421 -49.180 -36.295 1.00 74.88 97 GLY A CA 1
ATOM 757 C C . GLY A 1 97 ? 15.768 -49.745 -35.026 1.00 74.88 97 GLY A C 1
ATOM 758 O O . GLY A 1 97 ? 15.193 -50.828 -35.090 1.00 74.88 97 GLY A O 1
ATOM 759 N N . ARG A 1 98 ? 15.811 -49.053 -33.877 1.00 76.12 98 ARG A N 1
ATOM 760 C CA . ARG A 1 98 ? 15.199 -49.516 -32.614 1.00 76.12 98 ARG A CA 1
ATOM 761 C C . ARG A 1 98 ? 13.871 -48.816 -32.336 1.00 76.12 98 ARG A C 1
ATOM 763 O O . ARG A 1 98 ? 13.789 -47.931 -31.490 1.00 76.12 98 ARG A O 1
ATOM 770 N N . VAL A 1 99 ? 12.827 -49.223 -33.049 1.00 77.44 99 VAL A N 1
ATOM 771 C CA . VAL A 1 99 ? 11.470 -48.682 -32.876 1.00 77.44 99 VAL A CA 1
ATOM 772 C C . VAL A 1 99 ? 10.689 -49.568 -31.902 1.00 77.44 99 VAL A C 1
ATOM 774 O O . VAL A 1 99 ? 10.615 -50.779 -32.093 1.00 77.44 99 VAL A O 1
ATOM 777 N N . ALA A 1 100 ? 10.127 -48.982 -30.842 1.00 76.94 100 ALA A N 1
ATOM 778 C CA . ALA A 1 100 ? 9.275 -49.710 -29.899 1.00 76.94 100 ALA A CA 1
ATOM 779 C C . ALA A 1 100 ? 7.947 -50.117 -30.558 1.00 76.94 100 ALA A C 1
ATOM 781 O O . ALA A 1 100 ? 7.453 -49.410 -31.430 1.00 76.94 100 ALA A O 1
ATOM 782 N N . GLU A 1 101 ? 7.338 -51.221 -30.124 1.00 76.38 101 GLU A N 1
ATOM 783 C CA . GLU A 1 101 ? 6.011 -51.602 -30.615 1.00 76.38 101 GLU A CA 1
ATOM 784 C C . GLU A 1 101 ? 4.934 -50.618 -30.132 1.00 76.38 101 GLU A C 1
ATOM 786 O O . GLU A 1 101 ? 4.865 -50.271 -28.946 1.00 76.38 101 GLU A O 1
ATOM 791 N N . PHE A 1 102 ? 4.084 -50.182 -31.062 1.00 81.31 102 PHE A N 1
ATOM 792 C CA . PHE A 1 102 ? 2.962 -49.279 -30.818 1.00 81.31 102 PHE A CA 1
ATOM 793 C C . PHE A 1 102 ? 1.743 -49.677 -31.662 1.00 81.31 102 PHE A C 1
ATOM 795 O O . PHE A 1 102 ? 1.843 -50.443 -32.624 1.00 81.31 102 PHE A O 1
ATOM 802 N N . GLU A 1 103 ? 0.577 -49.170 -31.269 1.00 82.75 103 GLU A N 1
ATOM 803 C CA . GLU A 1 103 ? -0.699 -49.445 -31.928 1.00 82.75 103 GLU A CA 1
ATOM 804 C C . GLU A 1 103 ? -0.775 -48.782 -33.309 1.00 82.75 103 GLU A C 1
ATOM 806 O O . GLU A 1 103 ? -0.553 -47.581 -33.450 1.00 82.75 103 GLU A O 1
ATOM 811 N N . ARG A 1 104 ? -1.110 -49.568 -34.337 1.00 83.94 104 ARG A N 1
ATOM 812 C CA . ARG A 1 104 ? -1.281 -49.082 -35.710 1.00 83.94 104 ARG A CA 1
ATOM 813 C C . ARG A 1 104 ? -2.757 -48.801 -35.980 1.00 83.94 104 ARG A C 1
ATOM 815 O O . ARG A 1 104 ? -3.484 -49.697 -36.399 1.00 83.94 104 ARG A O 1
ATOM 822 N N . SER A 1 105 ? -3.182 -47.566 -35.730 1.00 84.88 105 SER A N 1
ATOM 823 C CA . SER A 1 105 ? -4.514 -47.056 -36.082 1.00 84.88 105 SER A CA 1
ATOM 824 C C . SER A 1 105 ? -4.427 -45.962 -37.153 1.00 84.88 105 SER A C 1
ATOM 826 O O . SER A 1 105 ? -3.361 -45.383 -37.372 1.00 84.88 105 SER A O 1
ATOM 828 N N . GLU A 1 106 ? -5.545 -45.667 -37.822 1.00 80.88 106 GLU A N 1
ATOM 829 C CA . GLU A 1 106 ? -5.636 -44.589 -38.825 1.00 80.88 106 GLU A CA 1
ATOM 830 C C . GLU A 1 106 ? -5.298 -43.213 -38.217 1.00 80.88 106 GLU A C 1
ATOM 832 O O . GLU A 1 106 ? -4.619 -42.395 -38.837 1.00 80.88 106 GLU A O 1
ATOM 837 N N . GLU A 1 107 ? -5.690 -42.981 -36.963 1.00 78.56 107 GLU A N 1
ATOM 838 C CA . GLU A 1 107 ? -5.362 -41.754 -36.233 1.00 78.56 107 GLU A CA 1
ATOM 839 C C . GLU A 1 107 ? -3.865 -41.650 -35.921 1.00 78.56 107 GLU A C 1
ATOM 841 O O . GLU A 1 107 ? -3.271 -40.587 -36.099 1.00 78.56 107 GLU A O 1
ATOM 846 N N . VAL A 1 108 ? -3.231 -42.756 -35.511 1.00 83.56 108 VAL A N 1
ATOM 847 C CA . VAL A 1 108 ? -1.784 -42.792 -35.255 1.00 83.56 108 VAL A CA 1
ATOM 848 C C . VAL A 1 108 ? -1.001 -42.584 -36.551 1.00 83.56 108 VAL A C 1
ATOM 850 O O . VAL A 1 108 ? -0.015 -41.851 -36.540 1.00 83.56 108 VAL A O 1
ATOM 853 N N . LEU A 1 109 ? -1.451 -43.156 -37.674 1.00 85.88 109 LEU A N 1
ATOM 854 C CA . LEU A 1 109 ? -0.843 -42.912 -38.985 1.00 85.88 109 LEU A CA 1
ATOM 855 C C . LEU A 1 109 ? -0.888 -41.424 -39.346 1.00 85.88 109 LEU A C 1
ATOM 857 O O . LEU A 1 109 ? 0.138 -40.853 -39.707 1.00 85.88 109 LEU A O 1
ATOM 861 N N . ARG A 1 110 ? -2.051 -40.779 -39.189 1.00 83.88 110 ARG A N 1
ATOM 862 C CA . ARG A 1 110 ? -2.222 -39.348 -39.471 1.00 83.88 110 ARG A CA 1
ATOM 863 C C . ARG A 1 110 ? -1.288 -38.478 -38.628 1.00 83.88 110 ARG A C 1
ATOM 865 O O . ARG A 1 110 ? -0.652 -37.576 -39.165 1.00 83.88 110 ARG A O 1
ATOM 872 N N . TRP A 1 111 ? -1.187 -38.754 -37.327 1.00 84.25 111 TRP A N 1
ATOM 873 C CA . TRP A 1 111 ? -0.270 -38.036 -36.438 1.00 84.25 111 TRP A CA 1
ATOM 874 C C . TRP A 1 111 ? 1.194 -38.260 -36.808 1.00 84.25 111 TRP A C 1
ATOM 876 O O . TRP A 1 111 ? 1.971 -37.310 -36.828 1.00 84.25 111 TRP A O 1
ATOM 886 N N . LEU A 1 112 ? 1.579 -39.500 -37.117 1.00 85.94 112 LEU A N 1
ATOM 887 C CA . LEU A 1 112 ? 2.954 -39.813 -37.489 1.00 85.94 112 LEU A CA 1
ATOM 888 C C . LEU A 1 112 ? 3.341 -39.168 -38.818 1.00 85.94 112 LEU A C 1
ATOM 890 O O . LEU A 1 112 ? 4.432 -38.621 -38.896 1.00 85.94 112 LEU A O 1
ATOM 894 N N . LEU A 1 113 ? 2.463 -39.159 -39.822 1.00 87.38 113 LEU A N 1
ATOM 895 C CA . LEU A 1 113 ? 2.708 -38.453 -41.085 1.00 87.38 113 LEU A CA 1
ATOM 896 C C . LEU A 1 113 ? 2.908 -36.948 -40.877 1.00 87.38 113 LEU A C 1
ATOM 898 O O . LEU A 1 113 ? 3.808 -36.367 -41.477 1.00 87.38 113 LEU A O 1
ATOM 902 N N . GLU A 1 114 ? 2.130 -36.325 -39.989 1.00 85.31 114 GLU A N 1
ATOM 903 C CA . GLU A 1 114 ? 2.313 -34.909 -39.654 1.00 85.31 114 GLU A CA 1
ATOM 904 C C . GLU A 1 114 ? 3.659 -34.657 -38.956 1.00 85.31 114 GLU A C 1
ATOM 906 O O . GLU A 1 114 ? 4.351 -33.687 -39.259 1.00 85.31 114 GLU A O 1
ATOM 911 N N . VAL A 1 115 ? 4.079 -35.562 -38.067 1.00 84.62 115 VAL A N 1
ATOM 912 C CA . VAL A 1 115 ? 5.408 -35.502 -37.439 1.00 84.62 115 VAL A CA 1
ATOM 913 C C . VAL A 1 115 ? 6.522 -35.681 -38.472 1.00 84.62 115 VAL A C 1
ATOM 915 O O . VAL A 1 115 ? 7.504 -34.945 -38.414 1.00 84.62 115 VAL A O 1
ATOM 918 N N . VAL A 1 116 ? 6.377 -36.612 -39.423 1.00 88.38 116 VAL A N 1
ATOM 919 C CA . VAL A 1 116 ? 7.339 -36.790 -40.525 1.00 88.38 116 VAL A CA 1
ATOM 920 C C . VAL A 1 116 ? 7.472 -35.490 -41.312 1.00 88.38 116 VAL A C 1
ATOM 922 O O . VAL A 1 116 ? 8.587 -34.993 -41.445 1.00 88.38 116 VAL A O 1
ATOM 925 N N . ARG A 1 117 ? 6.349 -34.896 -41.739 1.00 86.00 117 ARG A N 1
ATOM 926 C CA . ARG A 1 117 ? 6.319 -33.636 -42.497 1.00 86.00 117 ARG A CA 1
ATOM 927 C C . ARG A 1 117 ? 7.050 -32.511 -41.762 1.00 86.00 117 ARG A C 1
ATOM 929 O O . ARG A 1 117 ? 7.943 -31.892 -42.325 1.00 86.00 117 ARG A O 1
ATOM 936 N N . LEU A 1 118 ? 6.722 -32.283 -40.488 1.00 82.88 118 LEU A N 1
ATOM 937 C CA . LEU A 1 118 ? 7.353 -31.235 -39.675 1.00 82.88 118 LEU A CA 1
ATOM 938 C C . LEU A 1 118 ? 8.851 -31.480 -39.448 1.00 82.88 118 LEU A C 1
ATOM 940 O O . LEU A 1 118 ? 9.638 -30.536 -39.372 1.00 82.88 118 LEU A O 1
ATOM 944 N N . CYS A 1 119 ? 9.261 -32.741 -39.302 1.00 81.56 119 CYS A N 1
ATOM 945 C CA . CYS A 1 119 ? 10.671 -33.084 -39.169 1.00 81.56 119 CYS A CA 1
ATOM 946 C C . CYS A 1 119 ? 11.439 -32.879 -40.477 1.00 81.56 119 CYS A C 1
ATOM 948 O O . CYS A 1 119 ? 12.570 -32.402 -40.421 1.00 81.56 119 CYS A O 1
ATOM 950 N N . GLU A 1 120 ? 10.846 -33.217 -41.621 1.00 84.69 120 GLU A N 1
ATOM 951 C CA . GLU A 1 120 ? 11.443 -33.000 -42.942 1.00 84.69 120 GLU A CA 1
ATOM 952 C C . GLU A 1 120 ? 11.573 -31.507 -43.255 1.00 84.69 120 GLU A C 1
ATOM 954 O O . GLU A 1 120 ? 12.675 -31.069 -43.571 1.00 84.69 120 GLU A O 1
ATOM 959 N N . GLU A 1 121 ? 10.524 -30.708 -43.029 1.00 81.62 121 GLU A N 1
ATOM 960 C CA . GLU A 1 121 ? 10.571 -29.243 -43.182 1.00 81.62 121 GLU A CA 1
ATOM 961 C C . GLU A 1 121 ? 11.681 -28.620 -42.332 1.00 81.62 121 GLU A C 1
ATOM 963 O O . GLU A 1 121 ? 12.505 -27.843 -42.815 1.00 81.62 121 GLU A O 1
ATOM 968 N N . ARG A 1 122 ? 11.776 -29.022 -41.061 1.00 79.31 122 ARG A N 1
ATOM 969 C CA . ARG A 1 122 ? 12.832 -28.531 -40.173 1.00 79.31 122 ARG A CA 1
ATOM 970 C C . ARG A 1 122 ? 14.224 -28.988 -40.610 1.00 79.31 122 ARG A C 1
ATOM 972 O O . ARG A 1 122 ? 15.203 -28.272 -40.399 1.00 79.31 122 ARG A O 1
ATOM 979 N N . GLU A 1 123 ? 14.354 -30.192 -41.158 1.00 79.56 123 GLU A N 1
ATOM 980 C CA . GLU A 1 123 ? 15.636 -30.697 -41.645 1.00 79.56 123 GLU A CA 1
ATOM 981 C C . GLU A 1 123 ? 16.083 -29.954 -42.912 1.00 79.56 123 GLU A C 1
ATOM 983 O O . GLU A 1 123 ? 17.265 -29.621 -43.015 1.00 79.56 123 GLU A O 1
ATOM 988 N N . GLU A 1 124 ? 15.156 -29.608 -43.809 1.00 83.06 124 GLU A N 1
ATOM 989 C CA . GLU A 1 124 ? 15.399 -28.731 -44.961 1.00 83.06 124 GLU A CA 1
ATOM 990 C C . GLU A 1 124 ? 15.844 -27.326 -44.526 1.00 83.06 124 GLU A C 1
ATOM 992 O O . GLU A 1 124 ? 16.879 -26.842 -44.991 1.00 83.06 124 GLU A O 1
ATOM 997 N N . GLU A 1 125 ? 15.154 -26.702 -43.563 1.00 77.19 125 GLU A N 1
ATOM 998 C CA . GLU A 1 125 ? 15.553 -25.403 -42.996 1.00 77.19 125 GLU A CA 1
ATOM 999 C C . GLU A 1 125 ? 16.975 -25.447 -42.414 1.00 77.19 125 GLU A C 1
ATOM 1001 O O . GLU A 1 125 ? 17.819 -24.588 -42.692 1.00 77.19 125 GLU A O 1
ATOM 1006 N N . VAL A 1 126 ? 17.279 -26.484 -41.626 1.00 77.62 126 VAL A N 1
ATOM 1007 C CA . VAL A 1 126 ? 18.609 -26.678 -41.033 1.00 77.62 126 VAL A CA 1
ATOM 1008 C C . VAL A 1 126 ? 19.671 -26.901 -42.112 1.00 77.62 126 VAL A C 1
ATOM 1010 O O . VAL A 1 126 ? 20.808 -26.444 -41.956 1.00 77.62 126 VAL A O 1
ATOM 1013 N N . GLN A 1 127 ? 19.344 -27.604 -43.196 1.00 81.50 127 GLN A N 1
ATOM 1014 C CA . GLN A 1 127 ? 20.254 -27.784 -44.325 1.00 81.50 127 GLN A CA 1
ATOM 1015 C C . GLN A 1 127 ? 20.520 -26.465 -45.056 1.00 81.50 127 GLN A C 1
ATOM 1017 O O . GLN A 1 127 ? 21.692 -26.168 -45.296 1.00 81.50 127 GLN A O 1
ATOM 1022 N N . SER A 1 128 ? 19.490 -25.649 -45.311 1.00 81.62 128 SER A N 1
ATOM 1023 C CA . SER A 1 128 ? 19.639 -24.317 -45.920 1.00 81.62 128 SER A CA 1
ATOM 1024 C C . SER A 1 128 ? 20.561 -23.430 -45.085 1.00 81.62 128 SER A C 1
ATOM 1026 O O . SER A 1 128 ? 21.573 -22.937 -45.581 1.00 81.62 128 SER A O 1
ATOM 1028 N N . LEU A 1 129 ? 20.316 -23.337 -43.773 1.00 77.31 129 LEU A N 1
ATOM 1029 C CA . LEU A 1 129 ? 21.162 -22.559 -42.861 1.00 77.31 129 LEU A CA 1
ATOM 1030 C C . LEU A 1 129 ? 22.613 -23.061 -42.826 1.00 77.31 129 LEU A C 1
ATOM 1032 O O . LEU A 1 129 ? 23.559 -22.275 -42.734 1.00 77.31 129 LEU A O 1
ATOM 1036 N N . ARG A 1 130 ? 22.827 -24.383 -42.893 1.00 79.56 130 ARG A N 1
ATOM 1037 C CA . ARG A 1 130 ? 24.178 -24.966 -42.962 1.00 79.56 130 ARG A CA 1
ATOM 1038 C C . ARG A 1 130 ? 24.880 -24.624 -44.270 1.00 79.56 130 ARG A C 1
ATOM 1040 O O . ARG A 1 130 ? 26.094 -24.413 -44.243 1.00 79.56 130 ARG A O 1
ATOM 1047 N N . GLN A 1 131 ? 24.151 -24.615 -45.381 1.00 86.06 131 GLN A N 1
ATOM 1048 C CA . GLN A 1 131 ? 24.681 -24.244 -46.685 1.00 86.06 131 GLN A CA 1
ATOM 1049 C C . GLN A 1 131 ? 25.058 -22.762 -46.712 1.00 86.06 131 GLN A C 1
ATOM 1051 O O . GLN A 1 131 ? 26.219 -22.456 -46.966 1.00 86.06 131 GLN A O 1
ATOM 1056 N N . GLU A 1 132 ? 24.150 -21.868 -46.325 1.00 83.19 132 GLU A N 1
ATOM 1057 C CA . GLU A 1 132 ? 24.411 -20.425 -46.232 1.00 83.19 132 GLU A CA 1
ATOM 1058 C C . GLU A 1 132 ? 25.619 -20.122 -45.338 1.00 83.19 132 GLU A C 1
ATOM 1060 O O . GLU A 1 132 ? 26.498 -19.330 -45.690 1.00 83.19 132 GLU A O 1
ATOM 1065 N N . LYS A 1 133 ? 25.720 -20.802 -44.187 1.00 77.81 133 LYS A N 1
ATOM 1066 C CA . LYS A 1 133 ? 26.875 -20.678 -43.291 1.00 77.81 133 LYS A CA 1
ATOM 1067 C C . LYS A 1 133 ? 28.173 -21.136 -43.960 1.00 77.81 133 LYS A C 1
ATOM 1069 O O . LYS A 1 133 ? 29.214 -20.522 -43.733 1.00 77.81 133 LYS A O 1
ATOM 1074 N N . ARG A 1 134 ? 28.141 -22.218 -44.746 1.00 83.12 134 ARG A N 1
ATOM 1075 C CA . ARG A 1 134 ? 29.316 -22.723 -45.475 1.00 83.12 134 ARG A CA 1
ATOM 1076 C C . ARG A 1 134 ? 29.756 -21.730 -46.543 1.00 83.12 134 ARG A C 1
ATOM 1078 O O . ARG A 1 134 ? 30.923 -21.358 -46.548 1.00 83.12 134 ARG A O 1
ATOM 1085 N N . GLU A 1 135 ? 28.826 -21.267 -47.369 1.00 86.25 135 GLU A N 1
ATOM 1086 C CA . GLU A 1 135 ? 29.080 -20.279 -48.423 1.00 86.25 135 GLU A CA 1
ATOM 1087 C C . GLU A 1 135 ? 29.635 -18.975 -47.832 1.00 86.25 135 GLU A C 1
ATOM 1089 O O . GLU A 1 135 ? 30.632 -18.440 -48.316 1.00 86.25 135 GLU A O 1
ATOM 1094 N N . SER A 1 136 ? 29.075 -18.518 -46.707 1.00 75.94 136 SER A N 1
ATOM 1095 C CA . SER A 1 136 ? 29.578 -17.349 -45.975 1.00 75.94 136 SER A CA 1
ATOM 1096 C C . SER A 1 136 ? 31.004 -17.554 -45.445 1.00 75.94 136 SER A C 1
ATOM 1098 O O . SER A 1 136 ? 31.831 -16.647 -45.531 1.00 75.94 136 SER A O 1
ATOM 1100 N N . MET A 1 137 ? 31.323 -18.738 -44.905 1.00 76.25 137 MET A N 1
ATOM 1101 C CA . MET A 1 137 ? 32.680 -19.055 -44.435 1.00 76.25 137 MET A CA 1
ATOM 1102 C C . MET A 1 137 ? 33.688 -19.137 -45.584 1.00 76.25 137 MET A C 1
ATOM 1104 O O . MET A 1 137 ? 34.807 -18.649 -45.440 1.00 76.25 137 MET A O 1
ATOM 1108 N N . GLU A 1 138 ? 33.310 -19.733 -46.715 1.00 86.31 138 GLU A N 1
ATOM 1109 C CA . GLU A 1 138 ? 34.154 -19.793 -47.912 1.00 86.31 138 GLU A CA 1
ATOM 1110 C C . GLU A 1 138 ? 34.430 -18.391 -48.462 1.00 86.31 138 GLU A C 1
ATOM 1112 O O . GLU A 1 138 ? 35.580 -18.059 -48.759 1.00 86.31 138 GLU A O 1
ATOM 1117 N N . TRP A 1 139 ? 33.405 -17.538 -48.519 1.00 85.62 139 TRP A N 1
ATOM 1118 C CA . TRP A 1 139 ? 33.557 -16.142 -48.917 1.00 85.62 139 TRP A CA 1
ATOM 1119 C C . TRP A 1 139 ? 34.523 -15.387 -47.996 1.00 85.62 139 TRP A C 1
ATOM 1121 O O . TRP A 1 139 ? 35.487 -14.796 -48.481 1.00 85.62 139 TRP A O 1
ATOM 1131 N N . LEU A 1 140 ? 34.333 -15.474 -46.672 1.00 79.25 140 LEU A N 1
ATOM 1132 C CA . LEU A 1 140 ? 35.219 -14.837 -45.690 1.00 79.25 140 LEU A CA 1
ATOM 1133 C C . LEU A 1 140 ? 36.663 -15.350 -45.787 1.00 79.25 140 LEU A C 1
ATOM 1135 O O . LEU A 1 140 ? 37.598 -14.564 -45.665 1.00 79.25 140 LEU A O 1
ATOM 1139 N N . SER A 1 141 ? 36.860 -16.649 -46.031 1.00 84.94 141 SER A N 1
ATOM 1140 C CA . SER A 1 141 ? 38.196 -17.234 -46.197 1.00 84.94 141 SER A CA 1
ATOM 1141 C C . SER A 1 141 ? 38.902 -16.724 -47.455 1.00 84.94 141 SER A C 1
ATOM 1143 O O . SER A 1 141 ? 40.107 -16.469 -47.425 1.00 84.94 141 SER A O 1
ATOM 1145 N N . ASN A 1 142 ? 38.174 -16.582 -48.565 1.00 85.62 142 ASN A N 1
ATOM 1146 C CA . ASN A 1 142 ? 38.717 -16.028 -49.806 1.00 85.62 142 ASN A CA 1
ATOM 1147 C C . ASN A 1 142 ? 39.052 -14.540 -49.653 1.00 85.62 142 ASN A C 1
ATOM 1149 O O . ASN A 1 142 ? 40.077 -14.075 -50.154 1.00 85.62 142 ASN A O 1
ATOM 1153 N N . GLU A 1 143 ? 38.208 -13.806 -48.933 1.00 79.88 143 GLU A N 1
ATOM 1154 C CA . GLU A 1 143 ? 38.406 -12.391 -48.646 1.00 79.88 143 GLU A CA 1
ATOM 1155 C C . GLU A 1 143 ? 39.614 -12.154 -47.725 1.00 79.88 143 GLU A C 1
ATOM 1157 O O . GLU A 1 143 ? 40.452 -11.304 -48.022 1.00 79.88 143 GLU A O 1
ATOM 1162 N N . ASP A 1 144 ? 39.786 -12.964 -46.674 1.00 80.06 144 ASP A N 1
ATOM 1163 C CA . ASP A 1 144 ? 40.978 -12.949 -45.812 1.00 80.06 144 ASP A CA 1
ATOM 1164 C C . ASP A 1 144 ? 42.259 -13.208 -46.623 1.00 80.06 144 ASP A C 1
ATOM 1166 O O . ASP A 1 144 ? 43.233 -12.462 -46.510 1.00 80.06 144 ASP A O 1
ATOM 1170 N N . ALA A 1 145 ? 42.250 -14.203 -47.518 1.00 84.94 145 ALA A N 1
ATOM 1171 C CA . ALA A 1 145 ? 43.382 -14.477 -48.405 1.00 84.94 145 ALA A CA 1
ATOM 1172 C C . ALA A 1 145 ? 43.697 -13.294 -49.342 1.00 84.94 145 ALA A C 1
ATOM 1174 O O . ALA A 1 145 ? 44.868 -12.972 -49.568 1.00 84.94 145 ALA A O 1
ATOM 1175 N N . ARG A 1 146 ? 42.664 -12.614 -49.860 1.00 88.12 146 ARG A N 1
ATOM 1176 C CA . ARG A 1 146 ? 42.809 -11.414 -50.695 1.00 88.12 146 ARG A CA 1
ATOM 1177 C C . ARG A 1 146 ? 43.432 -10.257 -49.917 1.00 88.12 146 ARG A C 1
ATOM 1179 O O . ARG A 1 146 ? 44.385 -9.652 -50.404 1.00 88.12 146 ARG A O 1
ATOM 1186 N N . ILE A 1 147 ? 42.921 -9.965 -48.720 1.00 81.56 147 ILE A N 1
ATOM 1187 C CA . ILE A 1 147 ? 43.411 -8.873 -47.866 1.00 81.56 147 ILE A CA 1
ATOM 1188 C C . ILE A 1 147 ? 44.859 -9.131 -47.442 1.00 81.56 147 ILE A C 1
ATOM 1190 O O . ILE A 1 147 ? 45.682 -8.222 -47.531 1.00 81.56 147 ILE A O 1
ATOM 1194 N N . ARG A 1 148 ? 45.206 -10.368 -47.056 1.00 82.25 148 ARG A N 1
ATOM 1195 C CA . ARG A 1 148 ? 46.594 -10.745 -46.730 1.00 82.25 148 ARG A CA 1
ATOM 1196 C C . ARG A 1 148 ? 47.552 -10.442 -47.874 1.00 82.25 148 ARG A C 1
ATOM 1198 O O . ARG A 1 148 ? 48.587 -9.833 -47.639 1.00 82.25 148 ARG A O 1
ATOM 1205 N N . LYS A 1 149 ? 47.179 -10.798 -49.105 1.00 86.31 149 LYS A N 1
ATOM 1206 C CA . LYS A 1 149 ? 48.000 -10.524 -50.289 1.00 86.31 149 LYS A CA 1
ATOM 1207 C C . LYS A 1 149 ? 48.231 -9.022 -50.495 1.00 86.31 149 LYS A C 1
ATOM 1209 O O . LYS A 1 149 ? 49.359 -8.610 -50.723 1.00 86.31 149 LYS A O 1
ATOM 1214 N N . VAL A 1 150 ? 47.182 -8.207 -50.364 1.00 85.19 150 VAL A N 1
ATOM 1215 C CA . VAL A 1 150 ? 47.288 -6.740 -50.476 1.00 85.19 150 VAL A CA 1
ATOM 1216 C C . VAL A 1 150 ? 48.192 -6.158 -49.384 1.00 85.19 150 VAL A C 1
ATOM 1218 O O . VAL A 1 150 ? 48.998 -5.273 -49.659 1.00 85.19 150 VAL A O 1
ATOM 1221 N N . LEU A 1 151 ? 48.077 -6.652 -48.150 1.00 81.50 151 LEU A N 1
ATOM 1222 C CA . LEU A 1 151 ? 48.924 -6.223 -47.036 1.00 81.50 151 LEU A CA 1
ATOM 1223 C C . LEU A 1 151 ? 50.395 -6.601 -47.251 1.00 81.50 151 LEU A C 1
ATOM 1225 O O . LEU A 1 151 ? 51.271 -5.778 -46.986 1.00 81.50 151 LEU A O 1
ATOM 1229 N N . ASP A 1 152 ? 50.667 -7.797 -47.774 1.00 84.88 152 ASP A N 1
ATOM 1230 C CA . ASP A 1 152 ? 52.021 -8.229 -48.133 1.00 84.88 152 ASP A CA 1
ATOM 1231 C C . ASP A 1 152 ? 52.608 -7.359 -49.262 1.00 84.88 152 ASP A C 1
ATOM 1233 O O . ASP A 1 152 ? 53.754 -6.918 -49.154 1.00 84.88 152 ASP A O 1
ATOM 1237 N N . ASP A 1 153 ? 51.814 -7.025 -50.288 1.00 86.88 153 ASP A N 1
ATOM 1238 C CA . ASP A 1 153 ? 52.224 -6.166 -51.413 1.00 86.88 153 ASP A CA 1
ATOM 1239 C C . ASP A 1 153 ? 52.575 -4.726 -50.967 1.00 86.88 153 ASP A C 1
ATOM 1241 O O . ASP A 1 153 ? 53.441 -4.081 -51.560 1.00 86.88 153 ASP A O 1
ATOM 1245 N N . ILE A 1 154 ? 51.936 -4.219 -49.904 1.00 86.75 154 ILE A N 1
ATOM 1246 C CA . ILE A 1 154 ? 52.189 -2.884 -49.319 1.00 86.75 154 ILE A CA 1
ATOM 1247 C C . ILE A 1 154 ? 53.295 -2.937 -48.236 1.00 86.75 154 ILE A C 1
ATOM 1249 O O . ILE A 1 154 ? 53.689 -1.912 -47.679 1.00 86.75 154 ILE A O 1
ATOM 1253 N N . GLY A 1 155 ? 53.857 -4.119 -47.953 1.00 81.44 155 GLY A N 1
ATOM 1254 C CA . GLY A 1 155 ? 54.935 -4.299 -46.975 1.00 81.44 155 GLY A CA 1
ATOM 1255 C C . GLY A 1 155 ? 54.467 -4.295 -45.516 1.00 81.44 155 GLY A C 1
ATOM 1256 O O . GLY A 1 155 ? 55.252 -3.992 -44.618 1.00 81.44 155 GLY A O 1
ATOM 1257 N N . PHE A 1 156 ? 53.202 -4.638 -45.268 1.00 79.38 156 PHE A N 1
ATOM 1258 C CA . PHE A 1 156 ? 52.571 -4.662 -43.947 1.00 79.38 156 PHE A CA 1
ATOM 1259 C C . PHE A 1 156 ? 52.084 -6.080 -43.568 1.00 79.38 156 PHE A C 1
ATOM 1261 O O . PHE A 1 156 ? 50.897 -6.283 -43.304 1.00 79.38 156 PHE A O 1
ATOM 1268 N N . PRO A 1 157 ? 52.972 -7.097 -43.530 1.00 74.94 157 PRO A N 1
ATOM 1269 C CA . PRO A 1 157 ? 52.575 -8.478 -43.253 1.00 74.94 157 PRO A CA 1
ATOM 1270 C C . PRO A 1 157 ? 51.986 -8.601 -41.839 1.00 74.94 157 PRO A C 1
ATOM 1272 O O . PRO A 1 157 ? 52.391 -7.850 -40.954 1.00 74.94 157 PRO A O 1
ATOM 1275 N N . PRO A 1 158 ? 51.130 -9.594 -41.532 1.00 66.19 158 PRO A N 1
ATOM 1276 C CA . PRO A 1 158 ? 50.472 -9.747 -40.221 1.00 66.19 158 PRO A CA 1
ATOM 1277 C C . PRO A 1 158 ? 51.439 -9.844 -39.025 1.00 66.19 158 PRO A C 1
ATOM 1279 O O . PRO A 1 158 ? 51.025 -9.735 -37.871 1.00 66.19 158 PRO A O 1
ATOM 1282 N N . ASN A 1 159 ? 52.736 -10.029 -39.292 1.00 72.25 159 ASN A N 1
ATOM 1283 C CA . ASN A 1 159 ? 53.782 -10.030 -38.284 1.00 72.25 159 ASN A CA 1
ATOM 1284 C C . ASN A 1 159 ? 54.335 -8.656 -37.881 1.00 72.25 159 ASN A C 1
ATOM 1286 O O . ASN A 1 159 ? 55.088 -8.593 -36.913 1.00 72.25 159 ASN A O 1
ATOM 1290 N N . CYS A 1 160 ? 53.958 -7.583 -38.577 1.00 75.75 160 CYS A N 1
ATOM 1291 C CA . CYS A 1 160 ? 54.421 -6.223 -38.297 1.00 75.75 160 CYS A CA 1
ATOM 1292 C C . CYS A 1 160 ? 53.766 -5.586 -37.059 1.00 75.75 160 CYS A C 1
ATOM 1294 O O . CYS A 1 160 ? 54.305 -4.625 -36.516 1.00 75.75 160 CYS A O 1
ATOM 1296 N N . VAL A 1 161 ? 52.629 -6.126 -36.603 1.00 79.12 161 VAL A N 1
ATOM 1297 C CA . VAL A 1 161 ? 51.930 -5.657 -35.403 1.00 79.12 161 VAL A CA 1
ATOM 1298 C C . VAL A 1 161 ? 52.539 -6.323 -34.171 1.00 79.12 161 VAL A C 1
ATOM 1300 O O . VAL A 1 161 ? 52.686 -7.553 -34.116 1.00 79.12 161 VAL A O 1
ATOM 1303 N N . ASP A 1 162 ? 52.881 -5.502 -33.181 1.00 84.62 162 ASP A N 1
ATOM 1304 C CA . ASP A 1 162 ? 53.365 -5.939 -31.877 1.00 84.62 162 ASP A CA 1
ATOM 1305 C C . ASP A 1 162 ? 52.301 -6.760 -31.119 1.00 84.62 162 ASP A C 1
ATOM 1307 O O . ASP A 1 162 ? 51.127 -6.825 -31.492 1.00 84.62 162 ASP A O 1
ATOM 1311 N N . SER A 1 163 ? 52.700 -7.443 -30.044 1.00 86.19 163 SER A N 1
ATOM 1312 C CA . SER A 1 163 ? 51.779 -8.302 -29.282 1.00 86.19 163 SER A CA 1
ATOM 1313 C C . SER A 1 163 ? 50.571 -7.537 -28.734 1.00 86.19 163 SER A C 1
ATOM 1315 O O . SER A 1 163 ? 49.476 -8.094 -28.661 1.00 86.19 163 SER A O 1
ATOM 1317 N N . ASN A 1 164 ? 50.759 -6.261 -28.388 1.00 86.44 164 ASN A N 1
ATOM 1318 C CA . ASN A 1 164 ? 49.702 -5.400 -27.868 1.00 86.44 164 ASN A CA 1
ATOM 1319 C C . ASN A 1 164 ? 48.707 -5.002 -28.960 1.00 86.44 164 ASN A C 1
ATOM 1321 O O . ASN A 1 164 ? 47.501 -5.090 -28.738 1.00 86.44 164 ASN A O 1
ATOM 1325 N N . GLY A 1 165 ? 49.180 -4.627 -30.150 1.00 82.88 165 GLY A N 1
ATOM 1326 C CA . GLY A 1 165 ? 48.312 -4.316 -31.278 1.00 82.88 165 GLY A CA 1
ATOM 1327 C C . GLY A 1 165 ? 47.515 -5.532 -31.753 1.00 82.88 165 GLY A C 1
ATOM 1328 O O . GLY A 1 165 ? 46.332 -5.399 -32.058 1.00 82.88 165 GLY A O 1
ATOM 1329 N N . ARG A 1 166 ? 48.105 -6.737 -31.731 1.00 82.69 166 ARG A N 1
ATOM 1330 C CA . ARG A 1 166 ? 47.368 -7.980 -32.028 1.00 82.69 166 ARG A CA 1
ATOM 1331 C C . ARG A 1 166 ? 46.271 -8.247 -31.002 1.00 82.69 166 ARG A C 1
ATOM 1333 O O . ARG A 1 166 ? 45.137 -8.494 -31.392 1.00 82.69 166 ARG A O 1
ATOM 1340 N N . ALA A 1 167 ? 46.582 -8.125 -29.711 1.00 84.75 167 ALA A N 1
ATOM 1341 C CA . ALA A 1 167 ? 45.591 -8.284 -28.648 1.00 84.75 167 ALA A CA 1
ATOM 1342 C C . ALA A 1 167 ? 44.453 -7.250 -28.753 1.00 84.75 167 ALA A C 1
ATOM 1344 O O . ALA A 1 167 ? 43.291 -7.591 -28.541 1.00 84.75 167 ALA A O 1
ATOM 1345 N N . ALA A 1 168 ? 44.765 -6.003 -29.123 1.00 82.56 168 ALA A N 1
ATOM 1346 C CA . ALA A 1 168 ? 43.765 -4.959 -29.339 1.00 82.56 168 ALA A CA 1
ATOM 1347 C C . ALA A 1 168 ? 42.862 -5.254 -30.551 1.00 82.56 168 ALA A C 1
ATOM 1349 O O . ALA A 1 168 ? 41.646 -5.083 -30.466 1.00 82.56 168 ALA A O 1
ATOM 1350 N N . LEU A 1 169 ? 43.434 -5.732 -31.661 1.00 83.12 169 LEU A N 1
ATOM 1351 C CA . LEU A 1 169 ? 42.678 -6.145 -32.848 1.00 83.12 169 LEU A CA 1
ATOM 1352 C C . LEU A 1 169 ? 41.783 -7.357 -32.565 1.00 83.12 169 LEU A C 1
ATOM 1354 O O . LEU A 1 169 ? 40.610 -7.333 -32.931 1.00 83.12 169 LEU A O 1
ATOM 1358 N N . ASP A 1 170 ? 42.289 -8.365 -31.853 1.00 84.06 170 ASP A N 1
ATOM 1359 C CA . ASP A 1 170 ? 41.503 -9.532 -31.436 1.00 84.06 170 ASP A CA 1
ATOM 1360 C C . ASP A 1 170 ? 40.350 -9.134 -30.499 1.00 84.06 170 ASP A C 1
ATOM 1362 O O . ASP A 1 170 ? 39.233 -9.645 -30.630 1.00 84.06 170 ASP A O 1
ATOM 1366 N N . ALA A 1 171 ? 40.583 -8.188 -29.583 1.00 83.38 171 ALA A N 1
ATOM 1367 C CA . ALA A 1 171 ? 39.546 -7.655 -28.703 1.00 83.38 171 ALA A CA 1
ATOM 1368 C C . ALA A 1 171 ? 38.465 -6.891 -29.488 1.00 83.38 171 ALA A C 1
ATOM 1370 O O . ALA A 1 171 ? 37.275 -7.120 -29.269 1.00 83.38 171 ALA A O 1
ATOM 1371 N N . MET A 1 172 ? 38.854 -6.038 -30.443 1.00 83.38 172 MET A N 1
ATOM 1372 C CA . MET A 1 172 ? 37.910 -5.322 -31.312 1.00 8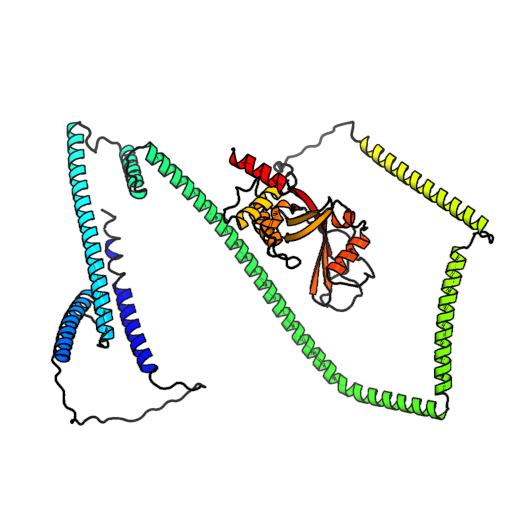3.38 172 MET A CA 1
ATOM 1373 C C . MET A 1 172 ? 37.105 -6.281 -32.194 1.00 83.38 172 MET A C 1
ATOM 1375 O O . MET A 1 172 ? 35.884 -6.160 -32.266 1.00 83.38 172 MET A O 1
ATOM 1379 N N . ALA A 1 173 ? 37.751 -7.276 -32.807 1.00 83.31 173 ALA A N 1
ATOM 1380 C CA . ALA A 1 173 ? 37.073 -8.301 -33.599 1.00 83.31 173 ALA A CA 1
ATOM 1381 C C . ALA A 1 173 ? 36.080 -9.109 -32.749 1.00 83.31 173 ALA A C 1
ATOM 1383 O O . ALA A 1 173 ? 34.956 -9.378 -33.177 1.00 83.31 173 ALA A O 1
ATOM 1384 N N . SER A 1 174 ? 36.462 -9.439 -31.513 1.00 86.19 174 SER A N 1
ATOM 1385 C CA . SER A 1 174 ? 35.589 -10.129 -30.562 1.00 86.19 174 SER A CA 1
ATOM 1386 C C . SER A 1 174 ? 34.380 -9.280 -30.166 1.00 86.19 174 SER A C 1
ATOM 1388 O O . SER A 1 174 ? 33.275 -9.817 -30.088 1.00 86.19 174 SER A O 1
ATOM 1390 N N . LEU A 1 175 ? 34.562 -7.971 -29.955 1.00 82.69 175 LEU A N 1
ATOM 1391 C CA . LEU A 1 175 ? 33.473 -7.029 -29.669 1.00 82.69 175 LEU A CA 1
ATOM 1392 C C . LEU A 1 175 ? 32.510 -6.903 -30.852 1.00 82.69 175 LEU A C 1
ATOM 1394 O O . LEU A 1 175 ? 31.305 -7.042 -30.660 1.00 82.69 175 LEU A O 1
ATOM 1398 N N . ILE A 1 176 ? 33.028 -6.725 -32.072 1.00 83.69 176 ILE A N 1
ATOM 1399 C CA . ILE A 1 176 ? 32.220 -6.672 -33.303 1.00 83.69 176 ILE A CA 1
ATOM 1400 C C . ILE A 1 176 ? 31.385 -7.944 -33.449 1.00 83.69 176 ILE A C 1
ATOM 1402 O O . ILE A 1 176 ? 30.185 -7.869 -33.709 1.00 83.69 176 ILE A O 1
ATOM 1406 N N . ALA A 1 177 ? 32.003 -9.111 -33.240 1.00 84.25 177 ALA A N 1
ATOM 1407 C CA . ALA A 1 177 ? 31.332 -10.399 -33.359 1.00 84.25 177 ALA A CA 1
ATOM 1408 C C . ALA A 1 177 ? 30.236 -10.597 -32.297 1.00 84.25 177 ALA A C 1
ATOM 1410 O O . ALA A 1 177 ? 29.145 -11.063 -32.627 1.00 84.25 177 ALA A O 1
ATOM 1411 N N . HIS A 1 178 ? 30.495 -10.226 -31.037 1.00 82.19 178 HIS A N 1
ATOM 1412 C CA . HIS A 1 178 ? 29.511 -10.357 -29.955 1.00 82.19 178 HIS A CA 1
ATOM 1413 C C . HIS A 1 178 ? 28.348 -9.374 -30.102 1.00 82.19 178 HIS A C 1
ATOM 1415 O O . HIS A 1 178 ? 27.193 -9.762 -29.931 1.00 82.19 178 HIS A O 1
ATOM 1421 N N . ALA A 1 179 ? 28.643 -8.119 -30.438 1.00 80.25 179 ALA A N 1
ATOM 1422 C CA . ALA A 1 179 ? 27.640 -7.072 -30.595 1.00 80.25 179 ALA A CA 1
ATOM 1423 C C . ALA A 1 179 ? 26.961 -7.079 -31.977 1.00 80.25 179 ALA A C 1
ATOM 1425 O O . ALA A 1 179 ? 26.022 -6.319 -32.198 1.00 80.25 179 ALA A O 1
ATOM 1426 N N . LYS A 1 180 ? 27.400 -7.955 -32.896 1.00 84.56 180 LYS A N 1
ATOM 1427 C CA . LYS A 1 180 ? 26.907 -8.066 -34.281 1.00 84.56 180 LYS A CA 1
ATOM 1428 C C . LYS A 1 180 ? 26.912 -6.720 -35.012 1.00 84.56 180 LYS A C 1
ATOM 1430 O O . LYS A 1 180 ? 25.951 -6.369 -35.698 1.00 84.56 180 LYS A O 1
ATOM 1435 N N . LEU A 1 181 ? 27.986 -5.954 -34.839 1.00 81.19 181 LEU A N 1
ATOM 1436 C CA . LEU A 1 181 ? 28.088 -4.623 -35.425 1.00 81.19 181 LEU A CA 1
ATOM 1437 C C . LEU A 1 181 ? 28.387 -4.719 -36.930 1.00 81.19 181 LEU A C 1
ATOM 1439 O O . LEU A 1 181 ? 29.249 -5.502 -37.330 1.00 81.19 181 LEU A O 1
ATOM 1443 N N . PRO A 1 182 ? 27.708 -3.923 -37.775 1.00 76.31 182 PRO A N 1
ATOM 1444 C CA . PRO A 1 182 ? 27.929 -3.930 -39.219 1.00 76.31 182 PRO A CA 1
ATOM 1445 C C . PRO A 1 182 ? 29.169 -3.128 -39.645 1.00 76.31 182 PRO A C 1
ATOM 1447 O O . PRO A 1 182 ? 29.543 -3.168 -40.815 1.00 76.31 182 PRO A O 1
ATOM 1450 N N . THR A 1 183 ? 29.791 -2.379 -38.729 1.00 77.00 183 THR A N 1
ATOM 1451 C CA . THR A 1 183 ? 30.911 -1.475 -39.014 1.00 77.00 183 THR A CA 1
ATOM 1452 C C . THR A 1 183 ? 32.118 -1.765 -38.126 1.00 77.00 183 THR A C 1
ATOM 1454 O O . THR A 1 183 ? 32.002 -2.228 -36.993 1.00 77.00 183 THR A O 1
ATOM 1457 N N . THR A 1 184 ? 33.300 -1.447 -38.651 1.00 77.62 184 THR A N 1
ATOM 1458 C CA . THR A 1 184 ? 34.586 -1.491 -37.937 1.00 77.62 184 THR A CA 1
ATOM 1459 C C . THR A 1 184 ? 35.001 -0.106 -37.429 1.00 77.62 184 THR A C 1
ATOM 1461 O O . THR A 1 184 ? 36.172 0.122 -37.126 1.00 77.62 184 THR A O 1
ATOM 1464 N N . GLU A 1 185 ? 34.071 0.854 -37.387 1.00 84.94 185 GLU A N 1
ATOM 1465 C CA . GLU A 1 185 ? 34.353 2.216 -36.938 1.00 84.94 185 GLU A CA 1
ATOM 1466 C C . GLU A 1 185 ? 34.606 2.250 -35.429 1.00 84.94 185 GLU A C 1
ATOM 1468 O O . GLU A 1 185 ? 33.778 1.827 -34.622 1.00 84.94 185 GLU A O 1
ATOM 1473 N N . ILE A 1 186 ? 35.753 2.808 -35.041 1.00 82.56 186 ILE A N 1
ATOM 1474 C CA . ILE A 1 186 ? 36.192 2.883 -33.641 1.00 82.56 186 ILE A CA 1
ATOM 1475 C C . ILE A 1 186 ? 35.179 3.657 -32.779 1.00 82.56 186 ILE A C 1
ATOM 1477 O O . ILE A 1 186 ? 34.933 3.281 -31.636 1.00 82.56 186 ILE A O 1
ATOM 1481 N N . SER A 1 187 ? 34.545 4.697 -33.325 1.00 84.00 187 SER A N 1
ATOM 1482 C CA . SER A 1 187 ? 33.480 5.469 -32.665 1.00 84.00 187 SER A CA 1
ATOM 1483 C C . SER A 1 187 ? 32.288 4.592 -32.270 1.00 84.00 187 SER A C 1
ATOM 1485 O O . SER A 1 187 ? 31.821 4.667 -31.133 1.00 84.00 187 SER A O 1
ATOM 1487 N N . THR A 1 188 ? 31.826 3.729 -33.180 1.00 85.31 188 THR A N 1
ATOM 1488 C CA . THR A 1 188 ? 30.729 2.786 -32.928 1.00 85.31 188 THR A CA 1
ATOM 1489 C C . THR A 1 188 ? 31.129 1.738 -31.892 1.00 85.31 188 THR A C 1
ATOM 1491 O O . THR A 1 188 ? 30.342 1.430 -31.001 1.00 85.31 188 THR A O 1
ATOM 1494 N N . LEU A 1 189 ? 32.369 1.239 -31.951 1.00 84.31 189 LEU A N 1
ATOM 1495 C CA . LEU A 1 189 ? 32.887 0.270 -30.978 1.00 84.31 189 LEU A CA 1
ATOM 1496 C C . LEU A 1 189 ? 32.980 0.842 -29.567 1.00 84.31 189 LEU A C 1
ATOM 1498 O O . LEU A 1 189 ? 32.611 0.169 -28.607 1.00 84.31 189 LEU A O 1
ATOM 1502 N N . ILE A 1 190 ? 33.447 2.084 -29.434 1.00 85.44 190 ILE A N 1
ATOM 1503 C CA . ILE A 1 190 ? 33.529 2.770 -28.142 1.00 85.44 190 ILE A CA 1
ATOM 1504 C C . ILE A 1 190 ? 32.127 3.001 -27.576 1.00 85.44 190 ILE A C 1
ATOM 1506 O O . ILE A 1 190 ? 31.900 2.724 -26.400 1.00 85.44 190 ILE A O 1
ATOM 1510 N N . ALA A 1 191 ? 31.182 3.463 -28.401 1.00 86.25 191 ALA A N 1
ATOM 1511 C CA . ALA A 1 191 ? 29.803 3.673 -27.971 1.00 86.25 191 ALA A CA 1
ATOM 1512 C C . ALA A 1 191 ? 29.154 2.368 -27.481 1.00 86.25 191 ALA A C 1
ATOM 1514 O O . ALA A 1 191 ? 28.540 2.352 -26.413 1.00 86.25 191 ALA A O 1
ATOM 1515 N N . GLU A 1 192 ? 29.347 1.265 -28.210 1.00 86.00 192 GLU A N 1
ATOM 1516 C CA . GLU A 1 192 ? 28.824 -0.042 -27.809 1.00 86.00 192 GLU A CA 1
ATOM 1517 C C . GLU A 1 192 ? 29.493 -0.550 -26.526 1.00 86.00 192 GLU A C 1
ATOM 1519 O O . GLU A 1 192 ? 28.813 -1.022 -25.619 1.00 86.00 192 GLU A O 1
ATOM 1524 N N . LEU A 1 193 ? 30.812 -0.397 -26.383 1.00 85.94 193 LEU A N 1
ATOM 1525 C CA . LEU A 1 193 ? 31.523 -0.798 -25.168 1.00 85.94 193 LEU A CA 1
ATOM 1526 C C . LEU A 1 193 ? 31.057 -0.003 -23.938 1.00 85.94 193 LEU A C 1
ATOM 1528 O O . LEU A 1 193 ? 30.830 -0.587 -22.876 1.00 85.94 193 LEU A O 1
ATOM 1532 N N . MET A 1 194 ? 30.852 1.308 -24.083 1.00 89.06 194 MET A N 1
ATOM 1533 C CA . MET A 1 194 ? 30.281 2.150 -23.027 1.00 89.06 194 MET A CA 1
ATOM 1534 C C . MET A 1 194 ? 28.858 1.715 -22.667 1.00 89.06 194 MET A C 1
ATOM 1536 O O . MET A 1 194 ? 28.516 1.625 -21.487 1.00 89.06 194 MET A O 1
ATOM 1540 N N . TYR A 1 195 ? 28.038 1.402 -23.672 1.00 88.38 195 TYR A N 1
ATOM 1541 C CA . TYR A 1 195 ? 26.680 0.911 -23.469 1.00 88.38 195 TYR A CA 1
ATOM 1542 C C . TYR A 1 195 ? 26.662 -0.425 -22.710 1.00 88.38 195 TYR A C 1
ATOM 1544 O O . TYR A 1 195 ? 25.899 -0.583 -21.753 1.00 88.38 195 TYR A O 1
ATOM 1552 N N . GLN A 1 196 ? 27.540 -1.366 -23.066 1.00 85.75 196 GLN A N 1
ATOM 1553 C CA . GLN A 1 196 ? 27.668 -2.649 -22.370 1.00 85.75 196 GLN A CA 1
ATOM 1554 C C . GLN A 1 196 ? 28.146 -2.474 -20.923 1.00 85.75 196 GLN A C 1
ATOM 1556 O O . GLN A 1 196 ? 27.539 -3.048 -20.019 1.00 85.75 196 GLN A O 1
ATOM 1561 N N . GLN A 1 197 ? 29.143 -1.616 -20.669 1.00 91.06 197 GLN A N 1
ATOM 1562 C CA . GLN A 1 197 ? 29.577 -1.304 -19.300 1.00 91.06 197 GLN A CA 1
ATOM 1563 C C . GLN A 1 197 ? 28.449 -0.699 -18.458 1.00 91.06 197 GLN A C 1
ATOM 1565 O O . GLN A 1 197 ? 28.260 -1.068 -17.297 1.00 91.06 197 GLN A O 1
ATOM 1570 N N . GLN A 1 198 ? 27.667 0.218 -19.031 1.00 93.00 198 GLN A N 1
ATOM 1571 C CA . GLN A 1 198 ? 26.548 0.828 -18.321 1.00 93.00 198 GLN A CA 1
ATOM 1572 C C . GLN A 1 198 ? 25.465 -0.206 -17.979 1.00 93.00 198 GLN A C 1
ATOM 1574 O O . GLN A 1 198 ? 24.907 -0.175 -16.879 1.00 93.00 198 GLN A O 1
ATOM 1579 N N . ARG A 1 199 ? 25.192 -1.147 -18.891 1.00 91.75 199 ARG A N 1
ATOM 1580 C CA . ARG A 1 199 ? 24.254 -2.254 -18.659 1.00 91.75 199 ARG A CA 1
ATOM 1581 C C . ARG A 1 199 ? 24.743 -3.218 -17.590 1.00 91.75 199 ARG A C 1
ATOM 1583 O O . ARG A 1 199 ? 23.946 -3.608 -16.743 1.00 91.75 199 ARG A O 1
ATOM 1590 N N . GLU A 1 200 ? 26.020 -3.581 -17.606 1.00 92.25 200 GLU A N 1
ATOM 1591 C CA . GLU A 1 200 ? 26.621 -4.458 -16.599 1.00 92.25 200 GLU A CA 1
ATOM 1592 C C . GLU A 1 200 ? 26.526 -3.833 -15.201 1.00 92.25 200 GLU A C 1
ATOM 1594 O O . GLU A 1 200 ? 26.058 -4.473 -14.260 1.00 92.25 200 GLU A O 1
ATOM 1599 N N . LEU A 1 201 ? 26.846 -2.542 -15.075 1.00 94.62 201 LEU A N 1
ATOM 1600 C CA . LEU A 1 201 ? 26.691 -1.807 -13.817 1.00 94.62 201 LEU A CA 1
ATOM 1601 C C . LEU A 1 201 ? 25.230 -1.734 -13.354 1.00 94.62 201 LEU A C 1
ATOM 1603 O O . LEU A 1 201 ? 24.956 -1.901 -12.165 1.00 94.62 201 LEU A O 1
ATOM 1607 N N . ALA A 1 202 ? 24.287 -1.498 -14.270 1.00 91.50 202 ALA A N 1
ATOM 1608 C CA . ALA A 1 202 ? 22.862 -1.486 -13.946 1.00 91.50 202 ALA A CA 1
ATOM 1609 C C . ALA A 1 202 ? 22.373 -2.866 -13.478 1.00 91.50 202 ALA A C 1
ATOM 1611 O O . ALA A 1 202 ? 21.648 -2.958 -12.487 1.00 91.50 202 ALA A O 1
ATOM 1612 N N . LEU A 1 203 ? 22.815 -3.938 -14.142 1.00 94.56 203 LEU A N 1
ATOM 1613 C CA . LEU A 1 203 ? 22.507 -5.316 -13.762 1.00 94.56 203 LEU A CA 1
ATOM 1614 C C . LEU A 1 203 ? 23.089 -5.671 -12.394 1.00 94.56 203 LEU A C 1
ATOM 1616 O O . LEU A 1 203 ? 22.386 -6.264 -11.580 1.00 94.56 203 LEU A O 1
ATOM 1620 N N . HIS A 1 204 ? 24.330 -5.275 -12.104 1.00 95.19 204 HIS A N 1
ATOM 1621 C CA . HIS A 1 204 ? 24.925 -5.491 -10.788 1.00 95.19 204 HIS A CA 1
ATOM 1622 C C . HIS A 1 204 ? 24.146 -4.782 -9.678 1.00 95.19 204 HIS A C 1
ATOM 1624 O O . HIS A 1 204 ? 23.870 -5.405 -8.655 1.00 95.19 204 HIS A O 1
ATOM 1630 N N . ARG A 1 205 ? 23.729 -3.526 -9.888 1.00 93.44 205 ARG A N 1
ATOM 1631 C CA . ARG A 1 205 ? 22.894 -2.794 -8.917 1.00 93.44 205 ARG A CA 1
ATOM 1632 C C . ARG A 1 205 ? 21.553 -3.490 -8.688 1.00 93.44 205 ARG A C 1
ATOM 1634 O O . ARG A 1 205 ? 21.209 -3.786 -7.546 1.00 93.44 205 ARG A O 1
ATOM 1641 N N . ALA A 1 206 ? 20.853 -3.843 -9.766 1.00 90.56 206 ALA A N 1
ATOM 1642 C CA . ALA A 1 206 ? 19.584 -4.562 -9.679 1.00 90.56 206 ALA A CA 1
ATOM 1643 C C . ALA A 1 206 ? 19.737 -5.921 -8.973 1.00 90.56 206 ALA A C 1
ATOM 1645 O O . ALA A 1 206 ? 18.880 -6.313 -8.185 1.00 90.56 206 ALA A O 1
ATOM 1646 N N . HIS A 1 207 ? 20.845 -6.631 -9.206 1.00 93.44 207 HIS A N 1
ATOM 1647 C CA . HIS A 1 207 ? 21.141 -7.885 -8.519 1.00 93.44 207 HIS A CA 1
ATOM 1648 C C . HIS A 1 207 ? 21.338 -7.680 -7.014 1.00 93.44 207 HIS A C 1
ATOM 1650 O O . HIS A 1 207 ? 20.763 -8.424 -6.223 1.00 93.44 207 HIS A O 1
ATOM 1656 N N . THR A 1 208 ? 22.098 -6.658 -6.609 1.00 95.00 208 THR A N 1
ATOM 1657 C CA . THR A 1 208 ? 22.304 -6.352 -5.186 1.00 95.00 208 THR A CA 1
ATOM 1658 C C . THR A 1 208 ? 21.009 -5.941 -4.484 1.00 95.00 208 THR A C 1
ATOM 1660 O O . THR A 1 208 ? 20.751 -6.398 -3.374 1.00 95.00 208 THR A O 1
ATOM 1663 N N . GLU A 1 209 ? 20.154 -5.157 -5.146 1.00 92.38 209 GLU A N 1
ATOM 1664 C CA . GLU A 1 209 ? 18.836 -4.769 -4.622 1.00 92.38 209 GLU A CA 1
ATOM 1665 C C . GLU A 1 209 ? 17.893 -5.974 -4.501 1.00 92.38 209 GLU A C 1
ATOM 1667 O O . GLU A 1 209 ? 17.201 -6.145 -3.496 1.00 92.38 209 GLU A O 1
ATOM 1672 N N . ALA A 1 210 ? 17.888 -6.859 -5.502 1.00 89.88 210 ALA A N 1
ATOM 1673 C CA . ALA A 1 210 ? 17.111 -8.091 -5.446 1.00 89.88 210 ALA A CA 1
ATOM 1674 C C . ALA A 1 210 ? 17.588 -9.003 -4.305 1.00 89.88 210 ALA A C 1
ATOM 1676 O O . ALA A 1 210 ? 16.765 -9.566 -3.585 1.00 89.88 210 ALA A O 1
ATOM 1677 N N . GLN A 1 211 ? 18.903 -9.120 -4.095 1.00 95.75 211 GLN A N 1
ATOM 1678 C CA . GLN A 1 211 ? 19.467 -9.893 -2.987 1.00 95.75 211 GLN A CA 1
ATOM 1679 C C . GLN A 1 211 ? 19.075 -9.324 -1.619 1.00 95.75 211 GLN A C 1
ATOM 1681 O O . GLN A 1 211 ? 18.698 -10.098 -0.737 1.00 95.75 211 GLN A O 1
ATOM 1686 N N . SER A 1 212 ? 19.104 -7.997 -1.438 1.00 92.44 212 SER A N 1
ATOM 1687 C CA . SER A 1 212 ? 18.655 -7.389 -0.180 1.00 92.44 212 SER A CA 1
ATOM 1688 C C . SER A 1 212 ? 17.164 -7.623 0.056 1.00 92.44 212 SER A C 1
ATOM 1690 O O . SER A 1 212 ? 16.773 -8.008 1.155 1.00 92.44 212 SER A O 1
ATOM 1692 N N . LEU A 1 213 ? 16.335 -7.492 -0.986 1.00 94.62 213 LEU A N 1
ATOM 1693 C CA . LEU A 1 213 ? 14.896 -7.738 -0.882 1.00 94.62 213 LEU A CA 1
ATOM 1694 C C . LEU A 1 213 ? 14.594 -9.194 -0.496 1.00 94.62 213 LEU A C 1
ATOM 1696 O O . LEU A 1 213 ? 13.740 -9.448 0.352 1.00 94.62 213 LEU A O 1
ATOM 1700 N N . VAL A 1 214 ? 15.304 -10.154 -1.098 1.00 94.25 214 VAL A N 1
ATOM 1701 C CA . VAL A 1 214 ? 15.171 -11.576 -0.750 1.00 94.25 214 VAL A CA 1
ATOM 1702 C C . VAL A 1 214 ? 15.531 -11.800 0.716 1.00 94.25 214 VAL A C 1
ATOM 1704 O O . VAL A 1 214 ? 14.748 -12.427 1.424 1.00 94.25 214 VAL A O 1
ATOM 1707 N N . SER A 1 215 ? 16.649 -11.236 1.186 1.00 94.69 215 SER A N 1
ATOM 1708 C CA . SER A 1 215 ? 17.068 -11.323 2.592 1.00 94.69 215 SER A CA 1
ATOM 1709 C C . SER A 1 215 ? 15.997 -10.780 3.549 1.00 94.69 215 SER A C 1
ATOM 1711 O O . SER A 1 215 ? 15.650 -11.428 4.541 1.00 94.69 215 SER A O 1
ATOM 1713 N N . ASP A 1 216 ? 15.412 -9.624 3.231 1.00 93.19 216 ASP A N 1
ATOM 1714 C CA . ASP A 1 216 ? 14.367 -9.001 4.048 1.00 93.19 216 ASP A CA 1
ATOM 1715 C C . ASP A 1 216 ? 13.087 -9.843 4.098 1.00 93.19 216 ASP A C 1
ATOM 1717 O O . ASP A 1 216 ? 12.475 -10.006 5.159 1.00 93.19 216 ASP A O 1
ATOM 1721 N N . VAL A 1 217 ? 12.672 -10.402 2.957 1.00 93.31 217 VAL A N 1
ATOM 1722 C CA . VAL A 1 217 ? 11.498 -11.281 2.879 1.00 93.31 217 VAL A CA 1
ATOM 1723 C C . VAL A 1 217 ? 11.741 -12.570 3.661 1.00 93.31 217 VAL A C 1
ATOM 1725 O O . VAL A 1 217 ? 10.860 -12.985 4.416 1.00 93.31 217 VAL A O 1
ATOM 1728 N N . THR A 1 218 ? 12.929 -13.172 3.558 1.00 95.56 218 THR A N 1
ATOM 1729 C CA . THR A 1 218 ? 13.272 -14.369 4.339 1.00 95.56 218 THR A CA 1
ATOM 1730 C C . THR A 1 218 ? 13.276 -14.089 5.839 1.00 95.56 218 THR A C 1
ATOM 1732 O O . THR A 1 218 ? 12.674 -14.846 6.597 1.00 95.56 218 THR A O 1
ATOM 1735 N N . ALA A 1 219 ? 13.829 -12.953 6.277 1.00 93.31 219 ALA A N 1
ATOM 1736 C CA . ALA A 1 219 ? 13.830 -12.570 7.688 1.00 93.31 219 ALA A CA 1
ATOM 1737 C C . ALA A 1 219 ? 12.406 -12.350 8.231 1.00 93.31 219 ALA A C 1
ATOM 1739 O O . ALA A 1 219 ? 12.086 -12.754 9.354 1.00 93.31 219 ALA A O 1
ATOM 1740 N N . LYS A 1 220 ? 11.516 -11.747 7.428 1.00 93.94 220 LYS A N 1
ATOM 1741 C CA . LYS A 1 220 ? 10.094 -11.601 7.778 1.00 93.94 220 LYS A CA 1
ATOM 1742 C C . LYS A 1 220 ? 9.387 -12.951 7.866 1.00 93.94 220 LYS A C 1
ATOM 1744 O O . LYS A 1 220 ? 8.632 -13.158 8.813 1.00 93.94 220 LYS A O 1
ATOM 1749 N N . ALA A 1 221 ? 9.638 -13.857 6.922 1.00 90.88 221 ALA A N 1
ATOM 1750 C CA . ALA A 1 221 ? 9.061 -15.197 6.936 1.00 90.88 221 ALA A CA 1
ATOM 1751 C C . ALA A 1 221 ? 9.476 -15.971 8.198 1.00 90.88 221 ALA A C 1
ATOM 1753 O O . ALA A 1 221 ? 8.620 -16.521 8.884 1.00 90.88 221 ALA A O 1
ATOM 1754 N N . GLU A 1 222 ? 10.758 -15.933 8.570 1.00 95.56 222 GLU A N 1
ATOM 1755 C CA . GLU A 1 222 ? 11.239 -16.555 9.808 1.00 95.56 222 GLU A CA 1
ATOM 1756 C C . GLU A 1 222 ? 10.618 -15.933 11.064 1.00 95.56 222 GLU A C 1
ATOM 1758 O O . GLU A 1 222 ? 10.269 -16.646 12.002 1.00 95.56 222 GLU A O 1
ATOM 1763 N N . SER A 1 223 ? 10.463 -14.607 11.098 1.00 94.12 223 SER A N 1
ATOM 1764 C CA . SER A 1 223 ? 9.816 -13.914 12.218 1.00 94.12 223 SER A CA 1
ATOM 1765 C C . SER A 1 223 ? 8.354 -14.341 12.382 1.00 94.12 223 SER A C 1
ATOM 1767 O O . SER A 1 223 ? 7.928 -14.681 13.486 1.00 94.12 223 SER A O 1
ATOM 1769 N N . LEU A 1 224 ? 7.600 -14.392 11.278 1.00 92.12 224 LEU A N 1
ATOM 1770 C CA . LEU A 1 224 ? 6.212 -14.862 11.274 1.00 92.12 224 LEU A CA 1
ATOM 1771 C C . LEU A 1 224 ? 6.110 -16.329 11.698 1.00 92.12 224 LEU A C 1
ATOM 1773 O O . LEU A 1 224 ? 5.212 -16.677 12.461 1.00 92.12 224 LEU A O 1
ATOM 1777 N N . GLN A 1 225 ? 7.050 -17.172 11.266 1.00 95.06 225 GLN A N 1
ATOM 1778 C CA . GLN A 1 225 ? 7.099 -18.571 11.678 1.00 95.06 225 GLN A CA 1
ATOM 1779 C C . GLN A 1 225 ? 7.294 -18.697 13.197 1.00 95.06 225 GLN A C 1
ATOM 1781 O O . GLN A 1 225 ? 6.535 -19.406 13.852 1.00 95.06 225 GLN A O 1
ATOM 1786 N N . ARG A 1 226 ? 8.226 -17.931 13.783 1.00 94.00 226 ARG A N 1
ATOM 1787 C CA . ARG A 1 226 ? 8.433 -17.904 15.244 1.00 94.00 226 ARG A CA 1
ATOM 1788 C C . ARG A 1 226 ? 7.191 -17.428 15.998 1.00 94.00 226 ARG A C 1
ATOM 1790 O O . ARG A 1 226 ? 6.878 -17.970 17.053 1.00 94.00 226 ARG A O 1
ATOM 1797 N N . GLN A 1 227 ? 6.476 -16.433 15.469 1.00 93.12 227 GLN A N 1
ATOM 1798 C CA . GLN A 1 227 ? 5.216 -15.974 16.063 1.00 93.12 227 GLN A CA 1
ATOM 1799 C C . GLN A 1 227 ? 4.140 -17.060 16.024 1.00 93.12 227 GLN A C 1
ATOM 1801 O O . GLN A 1 227 ? 3.414 -17.232 17.001 1.00 93.12 227 GLN A O 1
ATOM 1806 N N . LEU A 1 228 ? 4.044 -17.804 14.922 1.00 91.06 228 LEU A N 1
ATOM 1807 C CA . LEU A 1 228 ? 3.108 -18.917 14.795 1.00 91.06 228 LEU A CA 1
ATOM 1808 C C . LEU A 1 228 ? 3.439 -20.041 15.787 1.00 91.06 228 LEU A C 1
ATOM 1810 O O . LEU A 1 228 ? 2.541 -20.533 16.467 1.00 91.06 228 LEU A O 1
ATOM 1814 N N . ASP A 1 229 ? 4.716 -20.397 15.924 1.00 91.94 229 ASP A N 1
ATOM 1815 C CA . ASP A 1 229 ? 5.173 -21.409 16.882 1.00 91.94 229 ASP A CA 1
ATOM 1816 C C . ASP A 1 229 ? 4.891 -20.982 18.330 1.00 91.94 229 ASP A C 1
ATOM 1818 O O . ASP A 1 229 ? 4.429 -21.786 19.142 1.00 91.94 229 ASP A O 1
ATOM 1822 N N . GLN A 1 230 ? 5.092 -19.698 18.647 1.00 92.25 230 GLN A N 1
ATOM 1823 C CA . GLN A 1 230 ? 4.756 -19.135 19.954 1.00 92.25 230 GLN A CA 1
ATOM 1824 C C . GLN A 1 230 ? 3.243 -19.153 20.219 1.00 92.25 230 GLN A C 1
ATOM 1826 O O . GLN A 1 230 ? 2.814 -19.491 21.317 1.00 92.25 230 GLN A O 1
ATOM 1831 N N . LEU A 1 231 ? 2.413 -18.818 19.228 1.00 88.12 231 LEU A N 1
ATOM 1832 C CA . LEU A 1 231 ? 0.959 -18.898 19.381 1.00 88.12 231 LEU A CA 1
ATOM 1833 C C . LEU A 1 231 ? 0.501 -20.345 19.580 1.00 88.12 231 LEU A C 1
ATOM 1835 O O . LEU A 1 231 ? -0.294 -20.614 20.479 1.00 88.12 231 LEU A O 1
ATOM 1839 N N . ASN A 1 232 ? 1.039 -21.283 18.803 1.00 88.25 232 ASN A N 1
ATOM 1840 C CA . ASN A 1 232 ? 0.714 -22.699 18.938 1.00 88.25 232 ASN A CA 1
ATOM 1841 C C . ASN A 1 232 ? 1.088 -23.250 20.319 1.00 88.25 232 ASN A C 1
ATOM 1843 O O . ASN A 1 232 ? 0.295 -23.987 20.900 1.00 88.25 232 ASN A O 1
ATOM 1847 N N . SER A 1 233 ? 2.241 -22.865 20.879 1.00 86.62 233 SER A N 1
ATOM 1848 C CA . SER A 1 233 ? 2.624 -23.300 22.228 1.00 86.62 233 SER A CA 1
ATOM 1849 C C . SER A 1 233 ? 1.706 -22.720 23.307 1.00 86.62 233 SER A C 1
ATOM 1851 O O . SER A 1 233 ? 1.273 -23.459 24.188 1.00 86.62 233 SER A O 1
ATOM 1853 N N . THR A 1 234 ? 1.327 -21.440 23.199 1.00 84.06 234 THR A N 1
ATOM 1854 C CA . THR A 1 234 ? 0.374 -20.819 24.140 1.00 84.06 234 THR A CA 1
ATOM 1855 C C . THR A 1 234 ? -1.032 -21.415 24.053 1.00 84.06 234 THR A C 1
ATOM 1857 O O . THR A 1 234 ? -1.717 -21.538 25.067 1.00 84.06 234 THR A O 1
ATOM 1860 N N . LEU A 1 235 ? -1.474 -21.807 22.854 1.00 80.25 235 LEU A N 1
ATOM 1861 C CA . LEU A 1 235 ? -2.751 -22.491 22.666 1.00 80.25 235 LEU A CA 1
ATOM 1862 C C . LEU A 1 235 ? -2.725 -23.893 23.276 1.00 80.25 235 LEU A C 1
ATOM 1864 O O . LEU A 1 235 ? -3.712 -24.284 23.894 1.00 80.25 235 LEU A O 1
ATOM 1868 N N . LEU A 1 236 ? -1.607 -24.619 23.143 1.00 82.19 236 LEU A N 1
ATOM 1869 C CA . LEU A 1 236 ? -1.435 -25.928 23.773 1.00 82.19 236 LEU A CA 1
ATOM 1870 C C . LEU A 1 236 ? -1.518 -25.823 25.302 1.00 82.19 236 LEU A C 1
ATOM 1872 O O . LEU A 1 236 ? -2.315 -26.529 25.911 1.00 82.19 236 LEU A O 1
ATOM 1876 N N . SER A 1 237 ? -0.772 -24.894 25.912 1.00 77.12 237 SER A N 1
ATOM 1877 C CA . SER A 1 237 ? -0.786 -24.718 27.371 1.00 77.12 237 SER A CA 1
ATOM 1878 C C . SER A 1 237 ? -2.149 -24.246 27.889 1.00 77.12 237 SER A C 1
ATOM 1880 O O . SER A 1 237 ? -2.627 -24.713 28.915 1.00 77.12 237 SER A O 1
ATOM 1882 N N . SER A 1 238 ? -2.825 -23.353 27.156 1.00 76.19 238 SER A N 1
ATOM 1883 C CA . SER A 1 238 ? -4.171 -22.902 27.528 1.00 76.19 238 SER A CA 1
ATOM 1884 C C . SER A 1 238 ? -5.226 -24.006 27.413 1.00 76.19 238 SER A C 1
ATOM 1886 O O . SER A 1 238 ? -6.251 -23.914 28.093 1.00 76.19 238 SER A O 1
ATOM 1888 N N . ALA A 1 239 ? -5.041 -24.987 26.527 1.00 75.62 239 ALA A N 1
ATOM 1889 C CA . ALA A 1 239 ? -5.958 -26.113 26.392 1.00 75.62 239 ALA A CA 1
ATOM 1890 C C . ALA A 1 239 ? -5.846 -27.060 27.597 1.00 75.62 239 ALA A C 1
ATOM 1892 O O . ALA A 1 239 ? -6.876 -27.440 28.149 1.00 75.62 239 ALA A O 1
ATOM 1893 N N . GLU A 1 240 ? -4.623 -27.347 28.053 1.00 74.56 240 GLU A N 1
ATOM 1894 C CA . GLU A 1 240 ? -4.365 -28.136 29.268 1.00 74.56 240 GLU A CA 1
ATOM 1895 C C . GLU A 1 240 ? -4.983 -27.465 30.512 1.00 74.56 240 GLU A C 1
ATOM 1897 O O . GLU A 1 240 ? -5.768 -28.089 31.227 1.00 74.56 240 GLU A O 1
ATOM 1902 N N . ASP A 1 241 ? -4.770 -26.155 30.698 1.00 77.62 241 ASP A N 1
ATOM 1903 C CA . ASP A 1 241 ? -5.368 -25.388 31.807 1.00 77.62 241 ASP A CA 1
ATOM 1904 C C . ASP A 1 241 ? -6.911 -25.406 31.802 1.00 77.62 241 ASP A C 1
ATOM 1906 O O . ASP A 1 241 ? -7.565 -25.308 32.849 1.00 77.62 241 ASP A O 1
ATOM 1910 N N . LEU A 1 242 ? -7.526 -25.460 30.614 1.00 74.88 242 LEU A N 1
ATOM 1911 C CA . LEU A 1 242 ? -8.980 -25.532 30.470 1.00 74.88 242 LEU A CA 1
ATOM 1912 C C . LEU A 1 242 ? -9.511 -26.924 30.811 1.00 74.88 242 LEU A C 1
ATOM 1914 O O . LEU A 1 242 ? -10.561 -27.014 31.449 1.00 74.88 242 LEU A O 1
ATOM 1918 N N . GLU A 1 243 ? -8.807 -27.988 30.427 1.00 79.06 243 GLU A N 1
ATOM 1919 C CA . GLU A 1 243 ? -9.160 -29.359 30.806 1.00 79.06 243 GLU A CA 1
ATOM 1920 C C . GLU A 1 243 ? -9.096 -29.550 32.327 1.00 79.06 243 GLU A C 1
ATOM 1922 O O . GLU A 1 243 ? -10.043 -30.086 32.914 1.00 79.06 243 GLU A O 1
ATOM 1927 N N . ASP A 1 244 ? -8.070 -29.002 32.981 1.00 80.50 244 ASP A N 1
ATOM 1928 C CA . ASP A 1 244 ? -7.937 -29.030 34.440 1.00 80.50 244 ASP A CA 1
ATOM 1929 C C . ASP A 1 244 ? -9.080 -28.277 35.139 1.00 80.50 244 ASP A C 1
ATOM 1931 O O . ASP A 1 244 ? -9.713 -28.808 36.058 1.00 80.50 244 ASP A O 1
ATOM 1935 N N . LYS A 1 245 ? -9.435 -27.075 34.660 1.00 78.06 245 LYS A N 1
ATOM 1936 C CA . LYS A 1 245 ? -10.570 -26.301 35.205 1.00 78.06 245 LYS A CA 1
ATOM 1937 C C . LYS A 1 245 ? -11.912 -26.998 34.990 1.00 78.06 245 LYS A C 1
ATOM 1939 O O . LYS A 1 245 ? -12.771 -26.969 35.873 1.00 78.06 245 LYS A O 1
ATOM 1944 N N . ILE A 1 246 ? -12.117 -27.637 33.836 1.00 81.94 246 ILE A N 1
ATOM 1945 C CA . ILE A 1 246 ? -13.328 -28.424 33.562 1.00 81.94 246 ILE A CA 1
ATOM 1946 C C . ILE A 1 246 ? -13.397 -29.625 34.511 1.00 81.94 246 ILE A C 1
ATOM 1948 O O . ILE A 1 246 ? -14.466 -29.894 35.064 1.00 81.94 246 ILE A O 1
ATOM 1952 N N . SER A 1 247 ? -12.275 -30.307 34.751 1.00 83.25 247 SER A N 1
ATOM 1953 C CA . SER A 1 247 ? -12.179 -31.411 35.708 1.00 83.25 247 SER A CA 1
ATOM 1954 C C . SER A 1 247 ? -12.525 -30.949 37.129 1.00 83.25 247 SER A C 1
ATOM 1956 O O . SER A 1 247 ? -13.433 -31.505 37.756 1.00 83.25 247 SER A O 1
ATOM 1958 N N . GLU A 1 248 ? -11.923 -29.851 37.595 1.00 85.06 248 GLU A N 1
ATOM 1959 C CA . GLU A 1 248 ? -12.207 -29.256 38.904 1.00 85.06 248 GLU A CA 1
ATOM 1960 C C . GLU A 1 248 ? -13.697 -28.907 39.054 1.00 85.06 248 GLU A C 1
ATOM 1962 O O . GLU A 1 248 ? -14.360 -29.373 39.986 1.00 85.06 248 GLU A O 1
ATOM 1967 N N . TRP A 1 249 ? -14.273 -28.164 38.103 1.00 80.25 249 TRP A N 1
ATOM 1968 C CA . TRP A 1 249 ? -15.687 -27.778 38.146 1.00 80.25 249 TRP A CA 1
ATOM 1969 C C . TRP A 1 249 ? -16.627 -28.976 38.053 1.00 80.25 249 TRP A C 1
ATOM 1971 O O . TRP A 1 249 ? -17.643 -29.015 38.752 1.00 80.25 249 TRP A O 1
ATOM 1981 N N . SER A 1 250 ? -16.292 -29.975 37.235 1.00 82.19 250 SER A N 1
ATOM 1982 C CA . SER A 1 250 ? -17.079 -31.204 37.120 1.00 82.19 250 SER A CA 1
ATOM 1983 C C . SER A 1 250 ? -17.077 -32.012 38.423 1.00 82.19 250 SER A C 1
ATOM 1985 O O . SER A 1 250 ? -18.112 -32.573 38.785 1.00 82.19 250 SER A O 1
ATOM 1987 N N . SER A 1 251 ? -15.971 -31.993 39.175 1.00 83.94 251 SER A N 1
ATOM 1988 C CA . SER A 1 251 ? -15.853 -32.636 40.489 1.00 83.94 251 SER A CA 1
ATOM 1989 C C . SER A 1 251 ? -16.551 -31.852 41.611 1.00 83.94 251 SER A C 1
ATOM 1991 O O . SER A 1 251 ? -17.087 -32.449 42.546 1.00 83.94 251 SER A O 1
ATOM 1993 N N . ALA A 1 252 ? -16.619 -30.520 41.501 1.00 81.62 252 ALA A N 1
ATOM 1994 C CA . ALA A 1 252 ? -17.277 -29.650 42.474 1.00 81.62 252 ALA A CA 1
ATOM 1995 C C . ALA A 1 252 ? -18.810 -29.620 42.312 1.00 81.62 252 ALA A C 1
ATOM 1997 O O . ALA A 1 252 ? -19.546 -29.492 43.299 1.00 81.62 252 ALA A O 1
ATOM 1998 N N . LEU A 1 253 ? -19.314 -29.778 41.082 1.00 82.31 253 LEU A N 1
ATOM 1999 C CA . LEU A 1 253 ? -20.737 -29.680 40.738 1.00 82.31 253 LEU A CA 1
ATOM 2000 C C . LEU A 1 253 ? -21.669 -30.602 41.563 1.00 82.31 253 LEU A C 1
ATOM 2002 O O . LEU A 1 253 ? -22.728 -30.127 41.991 1.00 82.31 253 LEU A O 1
ATOM 2006 N N . PRO A 1 254 ? -21.325 -31.876 41.855 1.00 85.44 254 PRO A N 1
ATOM 2007 C CA . PRO A 1 254 ? -22.153 -32.765 42.670 1.00 85.44 254 PRO A CA 1
ATOM 2008 C C . PRO A 1 254 ? -22.357 -32.274 44.107 1.00 85.44 254 PRO A C 1
ATOM 2010 O O . PRO A 1 254 ? -23.405 -32.544 44.683 1.00 85.44 254 PRO A O 1
ATOM 2013 N N . SER A 1 255 ? -21.402 -31.527 44.675 1.00 81.25 255 SER A N 1
ATOM 2014 C CA . SER A 1 255 ? -21.491 -30.989 46.043 1.00 81.25 255 SER A CA 1
ATOM 2015 C C . SER A 1 255 ? -22.343 -29.716 46.142 1.00 81.25 255 SER A C 1
ATOM 2017 O O . SER A 1 255 ? -22.935 -29.426 47.184 1.00 81.25 255 SER A O 1
ATOM 2019 N N . LEU A 1 256 ? -22.449 -28.964 45.041 1.00 80.12 256 LEU A N 1
ATOM 2020 C CA . LEU A 1 256 ? -23.210 -27.716 44.970 1.00 80.12 256 LEU A CA 1
ATOM 2021 C C . LEU A 1 256 ? -24.703 -27.953 44.714 1.00 80.12 256 LEU A C 1
ATOM 2023 O O . LEU A 1 256 ? -25.529 -27.210 45.239 1.00 80.12 256 LEU A O 1
ATOM 2027 N N . ARG A 1 257 ? -25.063 -29.008 43.970 1.00 82.44 257 ARG A N 1
ATOM 2028 C CA . ARG A 1 257 ? -26.463 -29.403 43.707 1.00 82.44 257 ARG A CA 1
ATOM 2029 C C . ARG A 1 257 ? -27.320 -29.637 44.967 1.00 82.44 257 ARG A C 1
ATOM 2031 O O . ARG A 1 257 ? -28.437 -29.123 45.013 1.00 82.44 257 ARG A O 1
ATOM 2038 N N . PRO A 1 258 ? -26.865 -30.378 45.995 1.00 87.94 258 PRO A N 1
ATOM 2039 C CA . PRO A 1 258 ? -27.653 -30.551 47.212 1.00 87.94 258 PRO A CA 1
ATOM 2040 C C . PRO A 1 258 ? -27.786 -29.240 47.997 1.00 87.94 258 PRO A C 1
ATOM 2042 O O . PRO A 1 258 ? -28.865 -28.967 48.513 1.00 87.94 258 PRO A O 1
ATOM 2045 N N . LYS A 1 259 ? -26.757 -28.378 48.011 1.00 86.00 259 LYS A N 1
ATOM 2046 C CA . LYS A 1 259 ? -26.836 -27.050 48.649 1.00 86.00 259 LYS A CA 1
ATOM 2047 C C . LYS A 1 259 ? -27.832 -26.125 47.951 1.00 86.00 259 LYS A C 1
ATOM 2049 O O . LYS A 1 259 ? -28.590 -25.433 48.621 1.00 86.00 259 LYS A O 1
ATOM 2054 N N . THR A 1 260 ? -27.886 -26.113 46.618 1.00 86.19 260 THR A N 1
ATOM 2055 C CA . THR A 1 260 ? -28.905 -25.335 45.893 1.00 86.19 260 THR A CA 1
ATOM 2056 C C . THR A 1 260 ? -30.309 -25.876 46.135 1.00 86.19 260 THR A C 1
ATOM 2058 O O . THR A 1 260 ? -31.225 -25.081 46.342 1.00 86.19 260 THR A O 1
ATOM 2061 N N . ALA A 1 261 ? -30.493 -27.197 46.192 1.00 85.38 261 ALA A N 1
ATOM 2062 C CA . ALA A 1 261 ? -31.773 -27.801 46.568 1.00 85.38 261 ALA A CA 1
ATOM 2063 C C . ALA A 1 261 ? -32.188 -27.446 48.011 1.00 85.38 261 ALA A C 1
ATOM 2065 O O . ALA A 1 261 ? -33.348 -27.102 48.252 1.00 85.38 261 ALA A O 1
ATOM 2066 N N . GLU A 1 262 ? -31.243 -27.451 48.955 1.00 91.25 262 GLU A N 1
ATOM 2067 C CA . GLU A 1 262 ? -31.455 -27.030 50.343 1.00 91.25 262 GLU A CA 1
ATOM 2068 C C . GLU A 1 262 ? -31.844 -25.548 50.426 1.00 91.25 262 GLU A C 1
ATOM 2070 O O . GLU A 1 262 ? -32.878 -25.213 51.007 1.00 91.25 262 GLU A O 1
ATOM 2075 N N . TYR A 1 263 ? -31.076 -24.651 49.798 1.00 86.62 263 TYR A N 1
ATOM 2076 C CA . TYR A 1 263 ? -31.362 -23.214 49.813 1.00 86.62 263 TYR A CA 1
ATOM 2077 C C . TYR A 1 263 ? -32.680 -22.872 49.127 1.00 86.62 263 TYR A C 1
ATOM 2079 O O . TYR A 1 263 ? -33.406 -21.997 49.597 1.00 86.62 263 TYR A O 1
ATOM 2087 N N . THR A 1 264 ? -33.033 -23.591 48.064 1.00 89.31 264 THR A N 1
ATOM 2088 C CA . THR A 1 264 ? -34.316 -23.414 47.377 1.00 89.31 264 THR A CA 1
ATOM 2089 C C . THR A 1 264 ? -35.468 -23.883 48.263 1.00 89.31 264 THR A C 1
ATOM 2091 O O . THR A 1 264 ? -36.461 -23.173 48.413 1.00 89.31 264 THR A O 1
ATOM 2094 N N . SER A 1 265 ? -35.316 -25.028 48.932 1.00 88.75 265 SER A N 1
ATOM 2095 C CA . SER A 1 265 ? -36.300 -25.530 49.898 1.00 88.75 265 SER A CA 1
ATOM 2096 C C . SER A 1 265 ? -36.467 -24.571 51.079 1.00 88.75 265 SER A C 1
ATOM 2098 O O . SER A 1 265 ? -37.590 -24.258 51.469 1.00 88.75 265 SER A O 1
ATOM 2100 N N . ARG A 1 266 ? -35.363 -24.024 51.602 1.00 90.62 266 ARG A N 1
ATOM 2101 C CA . ARG A 1 266 ? -35.360 -23.034 52.686 1.00 90.62 266 ARG A CA 1
ATOM 2102 C C . ARG A 1 266 ? -35.997 -21.712 52.259 1.00 90.62 266 ARG A C 1
ATOM 2104 O O . ARG A 1 266 ? -36.780 -21.149 53.017 1.00 90.62 266 ARG A O 1
ATOM 2111 N N . SER A 1 267 ? -35.715 -21.242 51.045 1.00 84.88 267 SER A N 1
ATOM 2112 C CA . SER A 1 267 ? -36.340 -20.046 50.471 1.00 84.88 267 SER A CA 1
ATOM 2113 C C . SER A 1 267 ? -37.848 -20.228 50.306 1.00 84.88 267 SER A C 1
ATOM 2115 O O . SER A 1 267 ? -38.617 -19.378 50.749 1.00 84.88 267 SER A O 1
ATOM 2117 N N . ASN A 1 268 ? -38.286 -21.363 49.756 1.00 86.25 268 ASN A N 1
ATOM 2118 C CA . ASN A 1 268 ? -39.706 -21.675 49.596 1.00 86.25 268 ASN A CA 1
ATOM 2119 C C . ASN A 1 268 ? -40.414 -21.831 50.948 1.00 86.25 268 ASN A C 1
ATOM 2121 O O . ASN A 1 268 ? -41.537 -21.361 51.114 1.00 86.25 268 ASN A O 1
ATOM 2125 N N . HIS A 1 269 ? -39.745 -22.425 51.938 1.00 87.75 269 HIS A N 1
ATOM 2126 C CA . HIS A 1 269 ? -40.270 -22.528 53.295 1.00 87.75 269 HIS A CA 1
ATOM 2127 C C . HIS A 1 269 ? -40.477 -21.146 53.928 1.00 87.75 269 HIS A C 1
ATOM 2129 O O . HIS A 1 269 ? -41.583 -20.848 54.384 1.00 87.75 269 HIS A O 1
ATOM 2135 N N . LEU A 1 270 ? -39.455 -20.283 53.884 1.00 84.06 270 LEU A N 1
ATOM 2136 C CA . LEU A 1 270 ? -39.530 -18.903 54.376 1.00 84.06 270 LEU A CA 1
ATOM 2137 C C . LEU A 1 270 ? -40.600 -18.093 53.638 1.00 84.06 270 LEU A C 1
ATOM 2139 O O . LEU A 1 270 ? -41.360 -17.368 54.277 1.00 84.06 270 LEU A O 1
ATOM 2143 N N . ARG A 1 271 ? -40.715 -18.260 52.314 1.00 80.69 271 ARG A N 1
ATOM 2144 C CA . ARG A 1 271 ? -41.775 -17.638 51.513 1.00 80.69 271 ARG A CA 1
ATOM 2145 C C . ARG A 1 271 ? -43.160 -18.091 51.984 1.00 80.69 271 ARG A C 1
ATOM 2147 O O . ARG A 1 271 ? -44.000 -17.238 52.236 1.00 80.69 271 ARG A O 1
ATOM 2154 N N . SER A 1 272 ? -43.371 -19.387 52.227 1.00 81.25 272 SER A N 1
ATOM 2155 C CA . SER A 1 272 ? -44.661 -19.887 52.732 1.00 81.25 272 SER A CA 1
ATOM 2156 C C . SER A 1 272 ? -45.006 -19.363 54.135 1.00 81.25 272 SER A C 1
ATOM 2158 O O . SER A 1 272 ? -46.172 -19.115 54.439 1.00 81.25 272 SER A O 1
ATOM 2160 N N . LEU A 1 273 ? -44.007 -19.154 55.004 1.00 81.62 273 LEU A N 1
ATOM 2161 C CA . LEU A 1 273 ? -44.210 -18.556 56.330 1.00 81.62 273 LEU A CA 1
ATOM 2162 C C . LEU A 1 273 ? -44.578 -17.067 56.229 1.00 81.62 273 LEU A C 1
ATOM 2164 O O . LEU A 1 273 ? -45.447 -16.592 56.963 1.00 81.62 273 LEU A O 1
ATOM 2168 N N . LEU A 1 274 ? -43.958 -16.342 55.296 1.00 71.44 274 LEU A N 1
ATOM 2169 C CA . LEU A 1 274 ? -44.281 -14.945 54.988 1.00 71.44 274 LEU A CA 1
ATOM 2170 C C . LEU A 1 274 ? -45.682 -14.791 54.371 1.00 71.44 274 LEU A C 1
ATOM 2172 O O . LEU A 1 274 ? -46.383 -13.827 54.677 1.00 71.44 274 LEU A O 1
ATOM 2176 N N . GLU A 1 275 ? -46.113 -15.746 53.544 1.00 71.56 275 GLU A N 1
ATOM 2177 C CA . GLU A 1 275 ? -47.464 -15.774 52.964 1.00 71.56 275 GLU A CA 1
ATOM 2178 C C . GLU A 1 275 ? -48.522 -16.045 54.042 1.00 71.56 275 GLU A C 1
ATOM 2180 O O . GLU A 1 275 ? -49.536 -15.355 54.105 1.00 71.56 275 GLU A O 1
ATOM 2185 N N . ARG A 1 276 ? -48.261 -16.985 54.962 1.00 75.81 276 ARG A N 1
ATOM 2186 C CA . ARG A 1 276 ? -49.177 -17.320 56.072 1.00 75.81 276 ARG A CA 1
ATOM 2187 C C . ARG A 1 276 ? -49.327 -16.212 57.111 1.00 75.81 276 ARG A C 1
ATOM 2189 O O . ARG A 1 276 ? -50.365 -16.125 57.756 1.00 75.81 276 ARG A O 1
ATOM 2196 N N . SER A 1 277 ? -48.298 -15.390 57.287 1.00 72.62 277 SER A N 1
ATOM 2197 C CA . SER A 1 277 ? -48.312 -14.244 58.207 1.00 72.62 277 SER A CA 1
ATOM 2198 C C . SER A 1 277 ? -48.892 -12.974 57.578 1.00 72.62 277 SER A C 1
ATOM 2200 O O . SER A 1 277 ? -48.995 -11.961 58.264 1.00 72.62 277 SER A O 1
ATOM 2202 N N . ASN A 1 278 ? -49.275 -13.014 56.293 1.00 66.06 278 ASN A N 1
ATOM 2203 C CA . ASN A 1 278 ? -49.733 -11.855 55.523 1.00 66.06 278 ASN A CA 1
ATOM 2204 C C . ASN A 1 278 ? -48.736 -10.672 55.564 1.00 66.06 278 ASN A C 1
ATOM 2206 O O . ASN A 1 278 ? -49.110 -9.514 55.391 1.00 66.06 278 ASN A O 1
ATOM 2210 N N . ALA A 1 279 ? -47.453 -10.967 55.809 1.00 66.44 279 ALA A N 1
ATOM 2211 C CA . ALA A 1 279 ? -46.386 -9.984 55.964 1.00 66.44 279 ALA A CA 1
ATOM 2212 C C . ALA A 1 279 ? -45.753 -9.591 54.620 1.00 66.44 279 ALA A C 1
ATOM 2214 O O . ALA A 1 279 ? -45.094 -8.563 54.530 1.00 66.44 279 ALA A O 1
ATOM 2215 N N . LEU A 1 280 ? -45.964 -10.383 53.564 1.00 65.75 280 LEU A N 1
ATOM 2216 C CA . LEU A 1 280 ? -45.448 -10.130 52.212 1.00 65.75 280 LEU A CA 1
ATOM 2217 C C . LEU A 1 280 ? -45.926 -8.799 51.595 1.00 65.75 280 LEU A C 1
ATOM 2219 O O . LEU A 1 280 ? -45.071 -8.064 51.102 1.00 65.75 280 LEU A O 1
ATOM 2223 N N . PRO A 1 281 ? -47.225 -8.434 51.664 1.00 66.38 281 PRO A N 1
ATOM 2224 C CA . PRO A 1 281 ? -47.710 -7.126 51.224 1.00 66.38 281 PRO A CA 1
ATOM 2225 C C . PRO A 1 281 ? -47.076 -5.977 52.018 1.00 66.38 281 PRO A C 1
ATOM 2227 O O . PRO A 1 281 ? -46.580 -5.026 51.422 1.00 66.38 281 PRO A O 1
ATOM 2230 N N . LEU A 1 282 ? -46.992 -6.112 53.347 1.00 66.88 282 LEU A N 1
ATOM 2231 C CA . LEU A 1 282 ? -46.376 -5.128 54.247 1.00 66.88 282 LEU A CA 1
ATOM 2232 C C . LEU A 1 282 ? -44.878 -4.939 53.976 1.00 66.88 282 LEU A C 1
ATOM 2234 O O . LEU A 1 282 ? -44.396 -3.813 53.957 1.00 66.88 282 LEU A O 1
ATOM 2238 N N . LEU A 1 283 ? -44.140 -6.021 53.717 1.00 70.25 283 LEU A N 1
ATOM 2239 C CA . LEU A 1 283 ? -42.712 -5.954 53.403 1.00 70.25 283 LEU A CA 1
ATOM 2240 C C . LEU A 1 283 ? -42.468 -5.391 51.997 1.00 70.25 283 LEU A C 1
ATOM 2242 O O . LEU A 1 283 ? -41.502 -4.664 51.783 1.00 70.25 283 LEU A O 1
ATOM 2246 N N . SER A 1 284 ? -43.338 -5.719 51.034 1.00 70.88 284 SER A N 1
ATOM 2247 C CA . SER A 1 284 ? -43.284 -5.126 49.696 1.00 70.88 284 SER A CA 1
ATOM 2248 C C . SER A 1 284 ? -43.587 -3.632 49.730 1.00 70.88 284 SER A C 1
ATOM 2250 O O . SER A 1 284 ? -42.889 -2.872 49.068 1.00 70.88 284 SER A O 1
ATOM 2252 N N . GLN A 1 285 ? -44.543 -3.219 50.567 1.00 75.38 285 GLN A N 1
ATOM 2253 C CA . GLN A 1 285 ? -44.893 -1.824 50.785 1.00 75.38 285 GLN A CA 1
ATOM 2254 C C . GLN A 1 285 ? -43.754 -1.069 51.486 1.00 75.38 285 GLN A C 1
ATOM 2256 O O . GLN A 1 285 ? -43.324 -0.027 51.002 1.00 75.38 285 GLN A O 1
ATOM 2261 N N . ALA A 1 286 ? -43.173 -1.639 52.544 1.00 74.06 286 ALA A N 1
ATOM 2262 C CA . ALA A 1 286 ? -42.012 -1.060 53.221 1.00 74.06 286 ALA A CA 1
ATOM 2263 C C . ALA A 1 286 ? -40.803 -0.915 52.278 1.00 74.06 286 ALA A C 1
ATOM 2265 O O . ALA A 1 286 ? -40.095 0.085 52.321 1.00 74.06 286 ALA A O 1
ATOM 2266 N N . LYS A 1 287 ? -40.588 -1.879 51.372 1.00 78.38 287 LYS A N 1
ATOM 2267 C CA . LYS A 1 287 ? -39.516 -1.811 50.369 1.00 78.38 287 LYS A CA 1
ATOM 2268 C C . LYS A 1 287 ? -39.772 -0.738 49.307 1.00 78.38 287 LYS A C 1
ATOM 2270 O O . LYS A 1 287 ? -38.828 -0.101 48.848 1.00 78.38 287 LYS A O 1
ATOM 2275 N N . THR A 1 288 ? -41.024 -0.541 48.889 1.00 78.88 288 THR A N 1
ATOM 2276 C CA . THR A 1 288 ? -41.371 0.557 47.974 1.00 78.88 288 THR A CA 1
ATOM 2277 C C . THR A 1 288 ? -41.222 1.917 48.645 1.00 78.88 288 THR A C 1
ATOM 2279 O O . THR A 1 288 ? -40.669 2.822 48.027 1.00 78.88 288 THR A O 1
ATOM 2282 N N . GLU A 1 289 ? -41.618 2.030 49.914 1.00 81.12 289 GLU A N 1
ATOM 2283 C CA . GLU A 1 289 ? -41.445 3.242 50.722 1.00 81.12 289 GLU A CA 1
ATOM 2284 C C . GLU A 1 289 ? -39.952 3.556 50.934 1.00 81.12 289 GLU A C 1
ATOM 2286 O O . GLU A 1 289 ? -39.537 4.699 50.774 1.00 81.12 289 GLU A O 1
ATOM 2291 N N . GLU A 1 290 ? -39.104 2.552 51.184 1.00 83.94 290 GLU A N 1
ATOM 2292 C CA . GLU A 1 290 ? -37.648 2.728 51.307 1.00 83.94 290 GLU A CA 1
ATOM 2293 C C . GLU A 1 290 ? -37.010 3.258 50.009 1.00 83.94 290 GLU A C 1
ATOM 2295 O O . GLU A 1 290 ? -36.183 4.170 50.044 1.00 83.94 290 GLU A O 1
ATOM 2300 N N . ILE A 1 291 ? -37.431 2.744 48.848 1.00 81.81 291 ILE A N 1
ATOM 2301 C CA . ILE A 1 291 ? -36.971 3.235 47.539 1.00 81.81 291 ILE A CA 1
ATOM 2302 C C . ILE A 1 291 ? -37.394 4.694 47.316 1.00 81.81 291 ILE A C 1
ATOM 2304 O O . ILE A 1 291 ? -36.637 5.475 46.740 1.00 81.81 291 ILE A O 1
ATOM 2308 N N . GLU A 1 292 ? -38.596 5.069 47.743 1.00 85.44 292 GLU A N 1
ATOM 2309 C CA . GLU A 1 292 ? -39.115 6.430 47.595 1.00 85.44 292 GLU A CA 1
ATOM 2310 C C . GLU A 1 292 ? -38.395 7.416 48.527 1.00 85.44 292 GLU A C 1
ATOM 2312 O O . GLU A 1 292 ? -38.001 8.500 48.096 1.00 85.44 292 GLU A O 1
ATOM 2317 N N . ILE A 1 293 ? -38.101 6.997 49.760 1.00 84.94 293 ILE A N 1
ATOM 2318 C CA . ILE A 1 293 ? -37.289 7.761 50.715 1.00 84.94 293 ILE A CA 1
ATOM 2319 C C . ILE A 1 293 ? -35.871 7.990 50.177 1.00 84.94 293 ILE A C 1
ATOM 2321 O O . ILE A 1 293 ? -35.349 9.097 50.298 1.00 84.94 293 ILE A O 1
ATOM 2325 N N . LEU A 1 294 ? -35.247 6.982 49.557 1.00 81.44 294 LEU A N 1
ATOM 2326 C CA . LEU A 1 294 ? -33.916 7.130 48.958 1.00 81.44 294 LEU A CA 1
ATOM 2327 C C . LEU A 1 294 ? -33.914 8.127 47.790 1.00 81.44 294 LEU A C 1
ATOM 2329 O O . LEU A 1 294 ? -33.025 8.970 47.721 1.00 81.44 294 LEU A O 1
ATOM 2333 N N . LYS A 1 295 ? -34.937 8.104 46.927 1.00 84.12 295 LYS A N 1
ATOM 2334 C CA . LYS A 1 295 ? -35.081 9.096 45.844 1.00 84.12 295 LYS A CA 1
ATOM 2335 C C . LYS A 1 295 ? -35.243 10.515 46.381 1.00 84.12 295 LYS A C 1
ATOM 2337 O O . LYS A 1 295 ? -34.592 11.432 45.891 1.00 84.12 295 LYS A O 1
ATOM 2342 N N . LEU A 1 296 ? -36.086 10.689 47.400 1.00 86.31 296 LEU A N 1
ATOM 2343 C CA . LEU A 1 296 ? -36.278 11.986 48.050 1.00 86.31 296 LEU A CA 1
ATOM 2344 C C . LEU A 1 296 ? -34.987 12.475 48.708 1.00 86.31 296 LEU A C 1
ATOM 2346 O O . LEU A 1 296 ? -34.676 13.660 48.634 1.00 86.31 296 LEU A O 1
ATOM 2350 N N . LYS A 1 297 ? -34.205 11.569 49.304 1.00 87.25 297 LYS A N 1
ATOM 2351 C CA . LYS A 1 297 ? -32.897 11.896 49.870 1.00 87.25 297 LYS A CA 1
ATOM 2352 C C . LYS A 1 297 ? -31.939 12.425 48.797 1.00 87.25 297 LYS A C 1
ATOM 2354 O O . LYS A 1 297 ? -31.383 13.507 48.980 1.00 87.25 297 LYS A O 1
ATOM 2359 N N . ASP A 1 298 ? -31.813 11.732 47.667 1.00 82.12 298 ASP A N 1
ATOM 2360 C CA . ASP A 1 298 ? -30.962 12.170 46.552 1.00 82.12 298 ASP A CA 1
ATOM 2361 C C . ASP A 1 298 ? -31.411 13.538 45.994 1.00 82.12 298 ASP A C 1
ATOM 2363 O O . ASP A 1 298 ? -30.586 14.415 45.723 1.00 82.12 298 ASP A O 1
ATOM 2367 N N . GLU A 1 299 ? -32.725 13.770 45.879 1.00 84.69 299 GLU A N 1
ATOM 2368 C CA . GLU A 1 299 ? -33.277 15.070 45.475 1.00 84.69 299 GLU A CA 1
ATOM 2369 C C . GLU A 1 299 ? -32.965 16.177 46.489 1.00 84.69 299 GLU A C 1
ATOM 2371 O O . GLU A 1 299 ? -32.587 17.284 46.091 1.00 84.69 299 GLU A O 1
ATOM 2376 N N . THR A 1 300 ? -33.077 15.894 47.791 1.00 86.44 300 THR A N 1
ATOM 2377 C CA . THR A 1 300 ? -32.724 16.862 48.838 1.00 86.44 300 THR A CA 1
ATOM 2378 C C . THR A 1 300 ? -31.236 17.188 48.831 1.00 86.44 300 THR A C 1
ATOM 2380 O O . THR A 1 300 ? -30.890 18.365 48.886 1.00 86.44 300 THR A O 1
ATOM 2383 N N . GLU A 1 301 ? -30.350 16.205 48.655 1.00 83.12 301 GLU A N 1
ATOM 2384 C CA . GLU A 1 301 ? -28.905 16.441 48.565 1.00 83.12 301 GLU A CA 1
ATOM 2385 C C . GLU A 1 301 ? -28.547 17.299 47.339 1.00 83.12 301 GLU A C 1
ATOM 2387 O O . GLU A 1 301 ? -27.723 18.218 47.435 1.00 83.12 301 GLU A O 1
ATOM 2392 N N . LEU A 1 302 ? -29.212 17.067 46.200 1.00 80.00 302 LEU A N 1
ATOM 2393 C CA . LEU A 1 302 ? -29.048 17.868 44.986 1.00 80.00 302 LEU A CA 1
ATOM 2394 C C . LEU A 1 302 ? -29.561 19.305 45.165 1.00 80.00 302 LEU A C 1
ATOM 2396 O O . LEU A 1 302 ? -28.908 20.259 44.730 1.00 80.00 302 LEU A O 1
ATOM 2400 N N . LEU A 1 303 ? -30.731 19.479 45.781 1.00 82.75 303 LEU A N 1
ATOM 2401 C CA . LEU A 1 303 ? -31.309 20.795 46.057 1.00 82.75 303 LEU A CA 1
ATOM 2402 C C . LEU A 1 303 ? -30.462 21.570 47.064 1.00 82.75 303 LEU A C 1
ATOM 2404 O O . LEU A 1 303 ? -30.173 22.743 46.837 1.00 82.75 303 LEU A O 1
ATOM 2408 N N . GLU A 1 304 ? -29.983 20.921 48.119 1.00 80.50 304 GLU A N 1
ATOM 2409 C CA . GLU A 1 304 ? -29.053 21.525 49.065 1.00 80.50 304 GLU A CA 1
ATOM 2410 C C . GLU A 1 304 ? -27.727 21.907 48.405 1.00 80.50 304 GLU A C 1
ATOM 2412 O O . GLU A 1 304 ? -27.191 22.973 48.695 1.00 80.50 304 GLU A O 1
ATOM 2417 N N . ALA A 1 305 ? -27.191 21.083 47.498 1.00 75.25 305 ALA A N 1
ATOM 2418 C CA . ALA A 1 305 ? -25.993 21.429 46.737 1.00 75.25 305 ALA A CA 1
ATOM 2419 C C . ALA A 1 305 ? -26.219 22.669 45.856 1.00 75.25 305 ALA A C 1
ATOM 2421 O O . ALA A 1 305 ? -25.360 23.551 45.815 1.00 75.25 305 ALA A O 1
ATOM 2422 N N . LYS A 1 306 ? -27.391 22.784 45.216 1.00 76.19 306 LYS A N 1
ATOM 2423 C CA . LYS A 1 306 ? -27.787 23.987 44.467 1.00 76.19 306 LYS A CA 1
ATOM 2424 C C . LYS A 1 306 ? -27.898 25.204 45.386 1.00 76.19 306 LYS A C 1
ATOM 2426 O O . LYS A 1 306 ? -27.336 26.243 45.069 1.00 76.19 306 LYS A O 1
ATOM 2431 N N . VAL A 1 307 ? -28.547 25.077 46.543 1.00 79.69 307 VAL A N 1
ATOM 2432 C CA . VAL A 1 307 ? -28.664 26.165 47.532 1.00 79.69 307 VAL A CA 1
ATOM 2433 C C . VAL A 1 307 ? -27.289 26.590 48.056 1.00 79.69 307 VAL A C 1
ATOM 2435 O O . VAL A 1 307 ? -27.007 27.784 48.119 1.00 79.69 307 VAL A O 1
ATOM 2438 N N . ARG A 1 308 ? -26.394 25.636 48.351 1.00 77.75 308 ARG A N 1
ATOM 2439 C CA . ARG A 1 308 ? -25.000 25.909 48.739 1.00 77.75 308 ARG A CA 1
ATOM 2440 C C . ARG A 1 308 ? -24.230 26.646 47.641 1.00 77.75 308 ARG A C 1
ATOM 2442 O O . ARG A 1 308 ? -23.464 27.547 47.962 1.00 77.75 308 ARG A O 1
ATOM 2449 N N . ALA A 1 309 ? -24.455 26.316 46.368 1.00 69.00 309 ALA A N 1
ATOM 2450 C CA . ALA A 1 309 ? -23.824 27.002 45.236 1.00 69.00 309 ALA A CA 1
ATOM 2451 C C . ALA A 1 309 ? -24.273 28.470 45.083 1.00 69.00 309 ALA A C 1
ATOM 2453 O O . ALA A 1 309 ? -23.521 29.279 44.544 1.00 69.00 309 ALA A O 1
ATOM 2454 N N . TYR A 1 310 ? -25.459 28.825 45.589 1.00 70.38 310 TYR A N 1
ATOM 2455 C CA . TYR A 1 310 ? -25.931 30.213 45.689 1.00 70.38 310 TYR A CA 1
ATOM 2456 C C . TYR A 1 310 ? -25.595 30.873 47.039 1.00 70.38 310 TYR A C 1
ATOM 2458 O O . TYR A 1 310 ? -25.995 32.011 47.292 1.00 70.38 310 TYR A O 1
ATOM 2466 N N . GLY A 1 311 ? -24.854 30.180 47.910 1.00 70.12 311 GLY A N 1
ATOM 2467 C CA . GLY A 1 311 ? -24.433 30.690 49.209 1.00 70.12 311 GLY A CA 1
ATOM 2468 C C . GLY A 1 311 ? -23.592 31.958 49.068 1.00 70.12 311 GLY A C 1
ATOM 2469 O O . GLY A 1 311 ? -22.535 31.944 48.442 1.00 70.12 311 GLY A O 1
ATOM 2470 N N . GLY A 1 312 ? -24.068 33.052 49.667 1.00 68.56 312 GLY A N 1
ATOM 2471 C CA . GLY A 1 312 ? -23.411 34.362 49.634 1.00 68.56 312 GLY A CA 1
ATOM 2472 C C . GLY A 1 312 ? -24.041 35.378 48.678 1.00 68.56 312 GLY A C 1
ATOM 2473 O O . GLY A 1 312 ? -23.655 36.538 48.737 1.00 68.56 312 GLY A O 1
ATOM 2474 N N . LEU A 1 313 ? -25.021 34.988 47.854 1.00 72.75 313 LEU A N 1
ATOM 2475 C CA . LEU A 1 313 ? -25.782 35.933 47.029 1.00 72.75 313 LEU A CA 1
ATOM 2476 C C . LEU A 1 313 ? -26.953 36.555 47.819 1.00 72.75 313 LEU A C 1
ATOM 2478 O O . LEU A 1 313 ? -27.607 35.853 48.596 1.00 72.75 313 LEU A O 1
ATOM 2482 N N . PRO A 1 314 ? -27.257 37.852 47.618 1.00 73.69 314 PRO A N 1
ATOM 2483 C CA . PRO A 1 314 ? -28.436 38.501 48.180 1.00 73.69 314 PRO A CA 1
ATOM 2484 C C . PRO A 1 314 ? -29.734 37.791 47.774 1.00 73.69 314 PRO A C 1
ATOM 2486 O O . PRO A 1 314 ? -29.859 37.284 46.663 1.00 73.69 314 PRO A O 1
ATOM 2489 N N . THR A 1 315 ? -30.734 37.795 48.657 1.00 71.81 315 THR A N 1
ATOM 2490 C CA . THR A 1 315 ? -32.058 37.200 48.398 1.00 71.81 315 THR A CA 1
ATOM 2491 C C . THR A 1 315 ? -32.868 37.940 47.330 1.00 71.81 315 THR A C 1
ATOM 2493 O O . THR A 1 315 ? -33.798 37.368 46.766 1.00 71.81 315 THR A O 1
ATOM 2496 N N . ASP A 1 316 ? -32.520 39.195 47.033 1.00 81.00 316 ASP A N 1
ATOM 2497 C CA . ASP A 1 316 ? -33.109 39.964 45.939 1.00 81.00 316 ASP A CA 1
ATOM 2498 C C . ASP A 1 316 ? -32.464 39.590 44.593 1.00 81.00 316 ASP A C 1
ATOM 2500 O O . ASP A 1 316 ? -31.249 39.699 44.411 1.00 81.00 316 ASP A O 1
ATOM 2504 N N . LEU A 1 317 ? -33.294 39.168 43.632 1.00 73.62 317 LEU A N 1
ATOM 2505 C CA . LEU A 1 317 ? -32.856 38.672 42.323 1.00 73.62 317 LEU A CA 1
ATOM 2506 C C . LEU A 1 317 ? -32.090 39.735 41.511 1.00 73.62 317 LEU A C 1
ATOM 2508 O O . LEU A 1 317 ? -31.173 39.396 40.760 1.00 73.62 317 LEU A O 1
ATOM 2512 N N . GLY A 1 318 ? -32.444 41.015 41.666 1.00 73.81 318 GLY A N 1
ATOM 2513 C CA . GLY A 1 318 ? -31.780 42.124 40.984 1.00 73.81 318 GLY A CA 1
ATOM 2514 C C . GLY A 1 318 ? -30.385 42.390 41.548 1.00 73.81 318 GLY A C 1
ATOM 2515 O O . GLY A 1 318 ? -29.424 42.536 40.788 1.00 73.81 318 GLY A O 1
ATOM 2516 N N . LEU A 1 319 ? -30.256 42.386 42.878 1.00 76.38 319 LEU A N 1
ATOM 2517 C CA . LEU A 1 319 ? -28.972 42.549 43.567 1.00 76.38 319 LEU A CA 1
ATOM 2518 C C . LEU A 1 319 ? -28.031 41.356 43.339 1.00 76.38 319 LEU A C 1
ATOM 2520 O O . LEU A 1 319 ? -26.853 41.563 43.047 1.00 76.38 319 LEU A O 1
ATOM 2524 N N . ALA A 1 320 ? -28.545 40.123 43.369 1.00 75.62 320 ALA A N 1
ATOM 2525 C CA . ALA A 1 320 ? -27.766 38.930 43.034 1.00 75.62 320 ALA A CA 1
ATOM 2526 C C . ALA A 1 320 ? -27.259 38.959 41.581 1.00 75.62 320 ALA A C 1
ATOM 2528 O O . ALA A 1 320 ? -26.106 38.618 41.315 1.00 75.62 320 ALA A O 1
ATOM 2529 N N . GLY A 1 321 ? -28.086 39.423 40.636 1.00 74.12 321 GLY A N 1
ATOM 2530 C CA . GLY A 1 321 ? -27.684 39.595 39.238 1.00 74.12 321 GLY A CA 1
ATOM 2531 C C . GLY A 1 321 ? -26.540 40.600 39.063 1.00 74.12 321 GLY A C 1
ATOM 2532 O O . GLY A 1 321 ? -25.594 40.343 38.316 1.00 74.12 321 GLY A O 1
ATOM 2533 N N . LEU A 1 322 ? -26.583 41.716 39.797 1.00 80.19 322 LEU A N 1
ATOM 2534 C CA . LEU A 1 322 ? -25.513 42.719 39.813 1.00 80.19 322 LEU A CA 1
ATOM 2535 C C . LEU A 1 322 ? -24.201 42.162 40.379 1.00 80.19 322 LEU A C 1
ATOM 2537 O O . LEU A 1 322 ? -23.132 42.433 39.827 1.00 80.19 322 LEU A O 1
ATOM 2541 N N . GLU A 1 323 ? -24.272 41.369 41.446 1.00 78.94 323 GLU A N 1
ATOM 2542 C CA . GLU A 1 323 ? -23.097 40.780 42.088 1.00 78.94 323 GLU A CA 1
ATOM 2543 C C . GLU A 1 323 ? -22.449 39.689 41.224 1.00 78.94 323 GLU A C 1
ATOM 2545 O O . GLU A 1 323 ? -21.229 39.692 41.030 1.00 78.94 323 GLU A O 1
ATOM 2550 N N . VAL A 1 324 ? -23.256 38.830 40.590 1.00 79.44 324 VAL A N 1
ATOM 2551 C CA . VAL A 1 324 ? -22.776 37.851 39.601 1.00 79.44 324 VAL A CA 1
ATOM 2552 C C . VAL A 1 324 ? -22.107 38.553 38.419 1.00 79.44 324 VAL A C 1
ATOM 2554 O O . VAL A 1 324 ? -21.030 38.136 37.987 1.00 79.44 324 VAL A O 1
ATOM 2557 N N . GLU A 1 325 ? -22.688 39.639 37.905 1.00 78.94 325 GLU A N 1
ATOM 2558 C CA . GLU A 1 325 ? -22.087 40.391 36.799 1.00 78.94 325 GLU A CA 1
ATOM 2559 C C . GLU A 1 325 ? -20.796 41.118 37.221 1.00 78.94 325 GLU A C 1
ATOM 2561 O O . GLU A 1 325 ? -19.849 41.231 36.436 1.00 78.94 325 GLU A O 1
ATOM 2566 N N . GLY A 1 326 ? -20.710 41.562 38.478 1.00 82.94 326 GLY A N 1
ATOM 2567 C CA . GLY A 1 326 ? -19.480 42.079 39.080 1.00 82.94 326 GLY A CA 1
ATOM 2568 C C . GLY A 1 326 ? -18.369 41.025 39.135 1.00 82.94 326 GLY A C 1
ATOM 2569 O O . GLY A 1 326 ? -17.249 41.277 38.682 1.00 82.94 326 GLY A O 1
ATOM 2570 N N . MET A 1 327 ? -18.687 39.814 39.600 1.00 80.81 327 MET A N 1
ATOM 2571 C CA . MET A 1 327 ? -17.744 38.690 39.629 1.00 80.81 327 MET A CA 1
ATOM 2572 C C . MET A 1 327 ? -17.326 38.257 38.215 1.00 80.81 327 MET A C 1
ATOM 2574 O O . MET A 1 327 ? -16.143 38.016 37.970 1.00 80.81 327 MET A O 1
ATOM 2578 N N . ARG A 1 328 ? -18.253 38.238 37.246 1.00 79.38 328 ARG A N 1
ATOM 2579 C CA . ARG A 1 328 ? -17.958 37.954 35.827 1.00 79.38 328 ARG A CA 1
ATOM 2580 C C . ARG A 1 328 ? -17.007 38.972 35.208 1.00 79.38 328 ARG A C 1
ATOM 2582 O O . ARG A 1 328 ? -16.121 38.585 34.445 1.00 79.38 328 ARG A O 1
ATOM 2589 N N . ARG A 1 329 ? -17.161 40.263 35.523 1.00 81.50 329 ARG A N 1
ATOM 2590 C CA . ARG A 1 329 ? -16.191 41.297 35.124 1.00 81.50 329 ARG A CA 1
ATOM 2591 C C . ARG A 1 329 ? -14.817 41.017 35.714 1.00 81.50 329 ARG A C 1
ATOM 2593 O O . ARG A 1 329 ? -13.850 40.933 34.970 1.00 81.50 329 ARG A O 1
ATOM 2600 N N . ARG A 1 330 ? -14.751 40.727 37.011 1.00 83.31 330 ARG A N 1
ATOM 2601 C CA . ARG A 1 330 ? -13.489 40.441 37.700 1.00 83.31 330 ARG A CA 1
ATOM 2602 C C . ARG A 1 330 ? -12.763 39.210 37.139 1.00 83.31 330 ARG A C 1
ATOM 2604 O O . ARG A 1 330 ? -11.544 39.224 37.015 1.00 83.31 330 ARG A O 1
ATOM 2611 N N . VAL A 1 331 ? -13.496 38.166 36.738 1.00 80.62 331 VAL A N 1
ATOM 2612 C CA . VAL A 1 331 ? -12.927 36.996 36.038 1.00 80.62 331 VAL A CA 1
ATOM 2613 C C . VAL A 1 331 ? -12.396 37.368 34.651 1.00 80.62 331 VAL A C 1
ATOM 2615 O O . VAL A 1 331 ? -11.315 36.909 34.280 1.00 80.62 331 VAL A O 1
ATOM 2618 N N . ARG A 1 332 ? -13.115 38.201 33.886 1.00 81.12 332 ARG A N 1
ATOM 2619 C CA . ARG A 1 332 ? -12.628 38.712 32.591 1.00 81.12 332 ARG A CA 1
ATOM 2620 C C . ARG A 1 332 ? -11.349 39.530 32.759 1.00 81.12 332 ARG A C 1
ATOM 2622 O O . ARG A 1 332 ? -10.395 39.304 32.019 1.00 81.12 332 ARG A O 1
ATOM 2629 N N . ASP A 1 333 ? -11.299 40.395 33.765 1.00 86.06 333 ASP A N 1
ATOM 2630 C CA . ASP A 1 333 ? -10.124 41.216 34.061 1.00 86.06 333 ASP A CA 1
ATOM 2631 C C . ASP A 1 333 ? -8.920 40.345 34.448 1.00 86.06 333 ASP A C 1
ATOM 2633 O O . ASP A 1 333 ? -7.828 40.525 33.917 1.00 86.06 333 ASP A O 1
ATOM 2637 N N . LEU A 1 334 ? -9.120 39.330 35.299 1.00 82.31 334 LEU A N 1
ATOM 2638 C CA . LEU A 1 334 ? -8.063 38.382 35.668 1.00 82.31 334 LEU A CA 1
ATOM 2639 C C . LEU A 1 334 ? -7.576 37.539 34.480 1.00 82.31 334 LEU A C 1
ATOM 2641 O O . LEU A 1 334 ? -6.377 37.276 34.373 1.00 82.31 334 LEU A O 1
ATOM 2645 N N . ARG A 1 335 ? -8.468 37.134 33.564 1.00 76.50 335 ARG A N 1
ATOM 2646 C CA . ARG A 1 335 ? -8.067 36.454 32.319 1.00 76.50 335 ARG A CA 1
ATOM 2647 C C . ARG A 1 335 ? -7.216 37.359 31.436 1.00 76.50 335 ARG A C 1
ATOM 2649 O O . ARG A 1 335 ? -6.193 36.900 30.941 1.00 76.50 335 ARG A O 1
ATOM 2656 N N . LYS A 1 336 ? -7.590 38.632 31.311 1.00 84.81 336 LYS A N 1
ATOM 2657 C CA . LYS A 1 336 ? -6.817 39.616 30.551 1.00 84.81 336 LYS A CA 1
ATOM 2658 C C . LYS A 1 336 ? -5.431 39.834 31.159 1.00 84.81 336 LYS A C 1
ATOM 2660 O O . LYS A 1 336 ? -4.439 39.772 30.448 1.00 84.81 336 LYS A O 1
ATOM 2665 N N . VAL A 1 337 ? -5.341 39.962 32.487 1.00 82.00 337 VAL A N 1
ATOM 2666 C CA . VAL A 1 337 ? -4.052 40.039 33.199 1.00 82.00 337 VAL A CA 1
ATOM 2667 C C . VAL A 1 337 ? -3.199 38.793 32.944 1.00 82.00 337 VAL A C 1
ATOM 2669 O O . VAL A 1 337 ? -1.996 38.909 32.723 1.00 82.00 337 VAL A O 1
ATOM 2672 N N . ARG A 1 338 ? -3.801 37.597 32.941 1.00 86.69 338 ARG A N 1
ATOM 2673 C CA . ARG A 1 338 ? -3.095 36.351 32.610 1.00 86.69 338 ARG A CA 1
ATOM 2674 C C . ARG A 1 338 ? -2.556 36.371 31.178 1.00 86.69 338 ARG A C 1
ATOM 2676 O O . ARG A 1 338 ? -1.403 36.012 30.971 1.00 86.69 338 ARG A O 1
ATOM 2683 N N . GLU A 1 339 ? -3.365 36.782 30.208 1.00 80.88 339 GLU A N 1
ATOM 2684 C CA . GLU A 1 339 ? -2.957 36.886 28.800 1.00 80.88 339 GLU A CA 1
ATOM 2685 C C . GLU A 1 339 ? -1.841 37.923 28.607 1.00 80.88 339 GLU A C 1
ATOM 2687 O O . GLU A 1 339 ? -0.844 37.631 27.948 1.00 80.88 339 GLU A O 1
ATOM 2692 N N . ASP A 1 340 ? -1.926 39.071 29.282 1.00 82.00 340 ASP A N 1
ATOM 2693 C CA . ASP A 1 340 ? -0.885 40.104 29.277 1.00 82.00 340 ASP A CA 1
ATOM 2694 C C . ASP A 1 340 ? 0.431 39.604 29.902 1.00 82.00 340 ASP A C 1
ATOM 2696 O O . ASP A 1 340 ? 1.522 39.915 29.413 1.00 82.00 340 ASP A O 1
ATOM 2700 N N . LEU A 1 341 ? 0.358 38.811 30.978 1.00 80.69 341 LEU A N 1
ATOM 2701 C CA . LEU A 1 341 ? 1.528 38.185 31.603 1.00 80.69 341 LEU A CA 1
ATOM 2702 C C . LEU A 1 341 ? 2.172 37.140 30.686 1.00 80.69 341 LEU A C 1
ATOM 2704 O O . LEU A 1 341 ? 3.398 37.105 30.580 1.00 80.69 341 LEU A O 1
ATOM 2708 N N . ILE A 1 342 ? 1.364 36.334 29.992 1.00 76.06 342 ILE A N 1
ATOM 2709 C CA . ILE A 1 342 ? 1.845 35.365 28.999 1.00 76.06 342 ILE A CA 1
ATOM 2710 C C . ILE A 1 342 ? 2.532 36.097 27.838 1.00 76.06 342 ILE A C 1
ATOM 2712 O O . ILE A 1 342 ? 3.650 35.740 27.467 1.00 76.06 342 ILE A O 1
ATOM 2716 N N . ALA A 1 343 ? 1.931 37.170 27.319 1.00 72.25 343 ALA A N 1
ATOM 2717 C CA . ALA A 1 343 ? 2.516 37.980 26.252 1.00 72.25 343 ALA A CA 1
ATOM 2718 C C . ALA A 1 343 ? 3.849 38.633 26.673 1.00 72.25 343 ALA A C 1
ATOM 2720 O O . ALA A 1 343 ? 4.819 38.630 25.912 1.00 72.25 343 ALA A O 1
ATOM 2721 N N . ARG A 1 344 ? 3.945 39.143 27.911 1.00 77.12 344 ARG A N 1
ATOM 2722 C CA . ARG A 1 344 ? 5.207 39.675 28.462 1.00 77.12 344 ARG A CA 1
ATOM 2723 C C . ARG A 1 344 ? 6.270 38.598 28.634 1.00 77.12 344 ARG A C 1
ATOM 2725 O O . ARG A 1 344 ? 7.431 38.851 28.323 1.00 77.12 344 ARG A O 1
ATOM 2732 N N . TRP A 1 345 ? 5.894 37.413 29.106 1.00 70.44 345 TRP A N 1
ATOM 2733 C CA . TRP A 1 345 ? 6.819 36.291 29.258 1.00 70.44 345 TRP A CA 1
ATOM 2734 C C . TRP A 1 345 ? 7.382 35.828 27.906 1.00 70.44 345 TRP A C 1
ATOM 2736 O O . TRP A 1 345 ? 8.589 35.615 27.785 1.00 70.44 345 TRP A O 1
ATOM 2746 N N . LEU A 1 346 ? 6.542 35.768 26.868 1.00 66.75 346 LEU A N 1
ATOM 2747 C CA . LEU A 1 346 ? 6.969 35.458 25.500 1.00 66.75 346 LEU A CA 1
ATOM 2748 C C . LEU A 1 346 ? 7.943 36.515 24.941 1.00 66.75 346 LEU A C 1
ATOM 2750 O O . LEU A 1 346 ? 8.951 36.152 24.337 1.00 66.75 346 LEU A O 1
ATOM 2754 N N . ASN A 1 347 ? 7.715 37.805 25.219 1.00 67.50 347 ASN A N 1
ATOM 2755 C CA . ASN A 1 347 ? 8.620 38.894 24.817 1.00 67.50 347 ASN A CA 1
ATOM 2756 C C . ASN A 1 347 ? 9.954 38.927 25.589 1.00 67.50 347 ASN A C 1
ATOM 2758 O O . ASN A 1 347 ? 10.970 39.364 25.050 1.00 67.50 347 ASN A O 1
ATOM 2762 N N . LEU A 1 348 ? 9.982 38.459 26.839 1.00 65.19 348 LEU A N 1
ATOM 2763 C CA . LEU A 1 348 ? 11.216 38.334 27.626 1.00 65.19 348 LEU A CA 1
ATOM 2764 C C . LEU A 1 348 ? 12.108 37.192 27.118 1.00 65.19 348 LEU A C 1
ATOM 2766 O O . LEU A 1 348 ? 13.330 37.324 27.130 1.00 65.19 348 LEU A O 1
ATOM 2770 N N . LYS A 1 349 ? 11.514 36.103 26.607 1.00 55.78 349 LYS A N 1
ATOM 2771 C CA . LYS A 1 349 ? 12.260 35.000 25.978 1.00 55.78 349 LYS A CA 1
ATOM 2772 C C . LYS A 1 349 ? 12.882 35.366 24.626 1.00 55.78 349 LYS A C 1
ATOM 2774 O O . LYS A 1 349 ? 13.902 34.785 24.270 1.00 55.78 349 LYS A O 1
ATOM 2779 N N . SER A 1 350 ? 12.316 36.320 23.882 1.00 51.69 350 SER A N 1
ATOM 2780 C CA . SER A 1 350 ? 12.868 36.752 22.586 1.00 51.69 350 SER A CA 1
ATOM 2781 C C . SER A 1 350 ? 14.066 37.707 22.701 1.00 51.69 350 SER A C 1
ATOM 2783 O O . SER A 1 350 ? 14.790 37.880 21.726 1.00 51.69 350 SER A O 1
ATOM 2785 N N . HIS A 1 351 ? 14.330 38.277 23.886 1.00 48.53 351 HIS A N 1
ATOM 2786 C CA . HIS A 1 351 ? 15.410 39.251 24.121 1.00 48.53 351 HIS A CA 1
ATOM 2787 C C . HIS A 1 351 ? 16.622 38.696 24.897 1.00 48.53 351 HIS A C 1
ATOM 2789 O O . HIS A 1 351 ? 17.571 39.437 25.143 1.00 48.53 351 HIS A O 1
ATOM 2795 N N . SER A 1 352 ? 16.641 37.407 25.263 1.00 45.62 352 SER A N 1
ATOM 2796 C CA . SER A 1 352 ? 17.749 36.785 26.014 1.00 45.62 352 SER A CA 1
ATOM 2797 C C . SER A 1 352 ? 18.765 36.010 25.155 1.00 45.62 352 SER A C 1
ATOM 2799 O O . SER A 1 352 ? 19.544 35.233 25.700 1.00 45.62 352 SER A O 1
ATOM 2801 N N . TYR A 1 353 ? 18.783 36.204 23.831 1.00 41.94 353 TYR A N 1
ATOM 2802 C CA . TYR A 1 353 ? 19.743 35.571 22.910 1.00 41.94 353 TYR A CA 1
ATOM 2803 C C . TYR A 1 353 ? 20.653 36.588 22.202 1.00 41.94 353 TYR A C 1
ATOM 2805 O O . TYR A 1 353 ? 20.846 36.509 20.998 1.00 41.94 353 TYR A O 1
ATOM 2813 N N . VAL A 1 354 ? 21.244 37.547 22.925 1.00 44.16 354 VAL A N 1
ATOM 2814 C CA . VAL A 1 354 ? 22.395 38.316 22.416 1.00 44.16 354 VAL A CA 1
ATOM 2815 C C . VAL A 1 354 ? 23.338 38.692 23.577 1.00 44.16 354 VAL A C 1
ATOM 2817 O O . VAL A 1 354 ? 22.931 39.408 24.486 1.00 44.16 354 VAL A O 1
ATOM 2820 N N . ASN A 1 355 ? 24.601 38.241 23.471 1.00 33.97 355 ASN A N 1
ATOM 2821 C CA . ASN A 1 355 ? 25.853 38.686 24.128 1.00 33.97 355 ASN A CA 1
ATOM 2822 C C . ASN A 1 355 ? 26.532 37.828 25.234 1.00 33.97 355 ASN A C 1
ATOM 2824 O O . ASN A 1 355 ? 26.102 37.802 26.382 1.00 33.97 355 ASN A O 1
ATOM 2828 N N . HIS A 1 356 ? 27.741 37.351 24.853 1.00 30.83 356 HIS A N 1
ATOM 2829 C CA . HIS A 1 356 ? 29.011 37.191 25.613 1.00 30.83 356 HIS A CA 1
ATOM 2830 C C . HIS A 1 356 ? 29.355 35.848 26.326 1.00 30.83 356 HIS A C 1
ATOM 2832 O O . HIS A 1 356 ? 28.458 35.070 26.625 1.00 30.83 356 HIS A O 1
ATOM 2838 N N . PRO A 1 357 ? 30.658 35.534 26.581 1.00 40.00 357 PRO A N 1
ATOM 2839 C CA . PRO A 1 357 ? 31.662 35.045 25.617 1.00 40.00 357 PRO A CA 1
ATOM 2840 C C . PRO A 1 357 ? 32.420 33.764 26.093 1.00 40.00 357 PRO A C 1
ATOM 2842 O O . PRO A 1 357 ? 32.253 33.279 27.205 1.00 40.00 357 PRO A O 1
ATOM 2845 N N . THR A 1 358 ? 33.276 33.239 25.210 1.00 35.72 358 THR A N 1
ATOM 2846 C CA . THR A 1 358 ? 34.265 32.135 25.321 1.00 35.72 358 THR A CA 1
ATOM 2847 C C . THR A 1 358 ? 34.893 31.810 26.690 1.00 35.72 358 THR A C 1
ATOM 2849 O O . THR A 1 358 ? 35.383 32.722 27.345 1.00 35.72 358 THR A O 1
ATOM 2852 N N . ILE A 1 359 ? 35.084 30.506 26.980 1.00 31.80 359 ILE A N 1
ATOM 2853 C CA . ILE A 1 359 ? 36.382 29.865 27.320 1.00 31.80 359 ILE A CA 1
ATOM 2854 C C . ILE A 1 359 ? 36.344 28.366 26.953 1.00 31.80 359 ILE A C 1
ATOM 2856 O O . ILE A 1 359 ? 35.336 27.679 27.085 1.00 31.80 359 ILE A O 1
ATOM 2860 N N . SER A 1 360 ? 37.484 27.915 26.438 1.00 33.31 360 SER A N 1
ATOM 2861 C CA . SER A 1 360 ? 37.822 26.649 25.795 1.00 33.31 360 SER A CA 1
ATOM 2862 C C . SER A 1 360 ? 37.902 25.425 26.712 1.00 33.31 360 SER A C 1
ATOM 2864 O O . SER A 1 360 ? 38.586 25.481 27.729 1.00 33.31 360 SER A O 1
ATOM 2866 N N . HIS A 1 361 ? 37.421 24.281 26.223 1.00 31.92 361 HIS A N 1
ATOM 2867 C CA . HIS A 1 361 ? 38.094 22.987 26.381 1.00 31.92 361 HIS A CA 1
ATOM 2868 C C . HIS A 1 361 ? 37.807 22.107 25.152 1.00 31.92 361 HIS A C 1
ATOM 2870 O O . HIS A 1 361 ? 36.673 21.711 24.910 1.00 31.92 361 HIS A O 1
ATOM 2876 N N . HIS A 1 362 ? 38.849 21.808 24.374 1.00 31.06 362 HIS A N 1
ATOM 2877 C CA . HIS A 1 362 ? 38.873 20.660 23.463 1.00 31.06 362 HIS A CA 1
ATOM 2878 C C . HIS A 1 362 ? 39.335 19.425 24.256 1.00 31.06 362 HIS A C 1
ATOM 2880 O O . HIS A 1 362 ? 40.192 19.569 25.134 1.00 31.06 362 HIS A O 1
ATOM 2886 N N . PRO A 1 363 ? 38.803 18.224 23.957 1.00 34.19 363 PRO A N 1
ATOM 2887 C CA . PRO A 1 363 ? 39.489 17.392 22.967 1.00 34.19 363 PRO A CA 1
ATOM 2888 C C . PRO A 1 363 ? 38.570 16.597 22.005 1.00 34.19 363 PRO A C 1
ATOM 2890 O O . PRO A 1 363 ? 37.488 16.152 22.363 1.00 34.19 363 PRO A O 1
ATOM 2893 N N . VAL A 1 364 ? 39.118 16.401 20.796 1.00 28.56 364 VAL A N 1
ATOM 2894 C CA . VAL A 1 364 ? 38.851 15.431 19.703 1.00 28.56 364 VAL A CA 1
ATOM 2895 C C . VAL A 1 364 ? 37.456 15.326 19.037 1.00 28.56 364 VAL A C 1
ATOM 2897 O O . VAL A 1 364 ? 36.493 14.906 19.671 1.00 28.56 364 VAL A O 1
ATOM 2900 N N . PRO A 1 365 ? 37.357 15.575 17.710 1.00 31.31 365 PRO A N 1
ATOM 2901 C CA . PRO A 1 365 ? 36.141 15.358 16.936 1.00 31.31 365 PRO A CA 1
ATOM 2902 C C . PRO A 1 365 ? 36.051 13.907 16.439 1.00 31.31 365 PRO A C 1
ATOM 2904 O O . PRO A 1 365 ? 36.870 13.458 15.637 1.00 31.31 365 PRO A O 1
ATOM 2907 N N . PHE A 1 366 ? 34.996 13.195 16.832 1.00 29.11 366 PHE A N 1
ATOM 2908 C CA . PHE A 1 366 ? 34.389 12.231 15.919 1.00 29.11 366 PHE A CA 1
ATOM 2909 C C . PHE A 1 366 ? 33.550 13.044 14.935 1.00 29.11 366 PHE A C 1
ATOM 2911 O O . PHE A 1 366 ? 32.533 13.627 15.307 1.00 29.11 366 PHE A O 1
ATOM 2918 N N . ALA A 1 367 ? 34.017 13.131 13.691 1.00 33.72 367 ALA A N 1
ATOM 2919 C CA . ALA A 1 367 ? 33.261 13.698 12.588 1.00 33.72 367 ALA A CA 1
ATOM 2920 C C . ALA A 1 367 ? 32.000 12.850 12.350 1.00 33.72 367 ALA A C 1
ATOM 2922 O O . ALA A 1 367 ? 32.018 11.876 11.597 1.00 33.72 367 ALA A O 1
ATOM 2923 N N . CYS A 1 368 ? 30.902 13.209 13.014 1.00 29.33 368 CYS A N 1
ATOM 2924 C CA . CYS A 1 368 ? 29.580 12.847 12.540 1.00 29.33 368 CYS A CA 1
ATOM 2925 C C . CYS A 1 368 ? 29.326 13.740 11.326 1.00 29.33 368 CYS A C 1
ATOM 2927 O O . CYS A 1 368 ? 29.283 14.962 11.451 1.00 29.33 368 CYS A O 1
ATOM 2929 N N . ARG A 1 369 ? 29.294 13.115 10.146 1.00 32.03 369 ARG A N 1
ATOM 2930 C CA . ARG A 1 369 ? 29.014 13.761 8.863 1.00 32.03 369 ARG A CA 1
ATOM 2931 C C . ARG A 1 369 ? 27.805 14.678 9.001 1.00 32.03 369 ARG A C 1
ATOM 2933 O O . ARG A 1 369 ? 26.794 14.260 9.561 1.00 32.03 369 ARG A O 1
ATOM 2940 N N . ASP A 1 370 ? 27.931 15.876 8.445 1.00 32.50 370 ASP A N 1
ATOM 2941 C CA . ASP A 1 370 ? 26.846 16.823 8.227 1.00 32.50 370 ASP A CA 1
ATOM 2942 C C . ASP A 1 370 ? 25.621 16.102 7.648 1.00 32.50 370 ASP A C 1
ATOM 2944 O O . ASP A 1 370 ? 25.555 15.787 6.458 1.00 32.50 370 ASP A O 1
ATOM 2948 N N . VAL A 1 371 ? 24.640 15.816 8.504 1.00 35.41 371 VAL A N 1
ATOM 2949 C CA . VAL A 1 371 ? 23.280 15.541 8.059 1.00 35.41 371 VAL A CA 1
ATOM 2950 C C . VAL A 1 371 ? 22.726 16.910 7.711 1.00 35.41 371 VAL A C 1
ATOM 2952 O O . VAL A 1 371 ? 22.386 17.692 8.599 1.00 35.41 371 VAL A O 1
ATOM 2955 N N . GLN A 1 372 ? 22.705 17.235 6.418 1.00 34.91 372 GLN A N 1
ATOM 2956 C CA . GLN A 1 372 ? 21.932 18.379 5.956 1.00 34.91 372 GLN A CA 1
ATOM 2957 C C . GLN A 1 372 ? 20.511 18.254 6.523 1.00 34.91 372 GLN A C 1
ATOM 2959 O O . GLN A 1 372 ? 19.964 17.146 6.507 1.00 34.91 372 GLN A O 1
ATOM 2964 N N . PRO A 1 373 ? 19.912 19.335 7.051 1.00 36.22 373 PRO A N 1
ATOM 2965 C CA . PRO A 1 373 ? 18.531 19.287 7.494 1.00 36.22 373 PRO A CA 1
ATOM 2966 C C . PRO A 1 373 ? 17.682 18.901 6.282 1.00 36.22 373 PRO A C 1
ATOM 2968 O O . PRO A 1 373 ? 17.572 19.669 5.328 1.00 36.22 373 PRO A O 1
ATOM 2971 N N . PHE A 1 374 ? 17.146 17.678 6.294 1.00 45.09 374 PHE A N 1
ATOM 2972 C CA . PHE A 1 374 ? 16.172 17.235 5.307 1.00 45.09 374 PHE A CA 1
ATOM 2973 C C . PHE A 1 374 ? 15.037 18.260 5.321 1.00 45.09 374 PHE A C 1
ATOM 2975 O O . PHE A 1 374 ? 14.400 18.460 6.357 1.00 45.09 374 PHE A O 1
ATOM 2982 N N . LEU A 1 375 ? 14.810 18.945 4.197 1.00 51.94 375 LEU A N 1
ATOM 2983 C CA . LEU A 1 375 ? 13.599 19.742 4.046 1.00 51.94 375 LEU A CA 1
ATOM 2984 C C . LEU A 1 375 ? 12.394 18.813 4.277 1.00 51.94 375 LEU A C 1
ATOM 2986 O O . LEU A 1 375 ? 12.387 17.697 3.747 1.00 51.94 375 LEU A O 1
ATOM 2990 N N . PRO A 1 376 ? 11.392 19.233 5.069 1.00 62.22 376 PRO A N 1
ATOM 2991 C CA . PRO A 1 376 ? 10.211 18.415 5.309 1.00 62.22 376 PRO A CA 1
ATOM 2992 C C . PRO A 1 376 ? 9.522 18.117 3.974 1.00 62.22 376 PRO A C 1
ATOM 2994 O O . PRO A 1 376 ? 9.366 19.004 3.136 1.00 62.22 376 PRO A O 1
ATOM 2997 N N . ILE A 1 377 ? 9.124 16.862 3.757 1.00 76.38 377 ILE A N 1
ATOM 2998 C CA . ILE A 1 377 ? 8.437 16.446 2.529 1.00 76.38 377 ILE A CA 1
ATOM 2999 C C . ILE A 1 377 ? 7.044 17.079 2.543 1.00 76.38 377 ILE A C 1
ATOM 3001 O O . ILE A 1 377 ? 6.206 16.730 3.375 1.00 76.38 377 ILE A O 1
ATOM 3005 N N . MET A 1 378 ? 6.799 18.022 1.631 1.00 87.12 378 MET A N 1
ATOM 3006 C CA . MET A 1 378 ? 5.548 18.775 1.580 1.00 87.12 378 MET A CA 1
ATOM 3007 C C . MET A 1 378 ? 4.682 18.380 0.383 1.00 87.12 378 MET A C 1
ATOM 3009 O O . MET A 1 378 ? 5.173 18.156 -0.723 1.00 87.12 378 MET A O 1
ATOM 3013 N N . ALA A 1 379 ? 3.365 18.353 0.582 1.00 91.38 379 ALA A N 1
ATOM 3014 C CA . ALA A 1 379 ? 2.407 18.310 -0.508 1.00 91.38 379 ALA A CA 1
ATOM 3015 C C . ALA A 1 379 ? 2.488 19.617 -1.310 1.00 91.38 379 ALA A C 1
ATOM 3017 O O . ALA A 1 379 ? 2.290 20.703 -0.766 1.00 91.38 379 ALA A O 1
ATOM 3018 N N . THR A 1 380 ? 2.759 19.509 -2.608 1.00 94.12 380 THR A N 1
ATOM 3019 C CA . THR A 1 380 ? 2.824 20.639 -3.534 1.00 94.12 380 THR A CA 1
ATOM 3020 C C . THR A 1 380 ? 1.580 20.687 -4.415 1.00 94.12 380 THR A C 1
ATOM 3022 O O . THR A 1 380 ? 0.832 19.711 -4.540 1.00 94.12 380 THR A O 1
ATOM 3025 N N . LYS A 1 381 ? 1.368 21.832 -5.068 1.00 95.19 381 LYS A N 1
ATOM 3026 C CA . LYS A 1 381 ? 0.293 21.983 -6.052 1.00 95.19 381 LYS A CA 1
ATOM 3027 C C . LYS A 1 381 ? 0.494 21.036 -7.239 1.00 95.19 381 LYS A C 1
ATOM 3029 O O . LYS A 1 381 ? -0.466 20.432 -7.701 1.00 95.19 381 LYS A O 1
ATOM 3034 N N . GLU A 1 382 ? 1.742 20.820 -7.656 1.00 94.88 382 GLU A N 1
ATOM 3035 C CA . GLU A 1 382 ? 2.111 19.885 -8.728 1.00 94.88 382 GLU A CA 1
ATOM 3036 C C . GLU A 1 382 ? 1.671 18.446 -8.447 1.00 94.88 382 GLU A C 1
ATOM 3038 O O . GLU A 1 382 ? 1.175 17.782 -9.352 1.00 94.88 382 GLU A O 1
ATOM 3043 N N . HIS A 1 383 ? 1.738 17.983 -7.194 1.00 96.19 383 HIS A N 1
ATOM 3044 C CA . HIS A 1 383 ? 1.190 16.675 -6.820 1.00 96.19 383 HIS A CA 1
ATOM 3045 C C . HIS A 1 383 ? -0.318 16.570 -7.104 1.00 96.19 383 HIS A C 1
ATOM 3047 O O . HIS A 1 383 ? -0.797 15.522 -7.536 1.00 96.19 383 HIS A O 1
ATOM 3053 N N . CYS A 1 384 ? -1.072 17.653 -6.889 1.00 97.44 384 CYS A N 1
ATOM 3054 C CA . CYS A 1 384 ? -2.514 17.692 -7.148 1.00 97.44 384 CYS A CA 1
ATOM 3055 C C . CYS A 1 384 ? -2.820 17.735 -8.651 1.00 97.44 384 CYS A C 1
ATOM 3057 O O . CYS A 1 384 ? -3.729 17.048 -9.114 1.00 97.44 384 CYS A O 1
ATOM 3059 N N . LEU A 1 385 ? -2.039 18.503 -9.415 1.00 97.06 385 LEU A N 1
ATOM 3060 C CA . LEU A 1 385 ? -2.141 18.573 -10.877 1.00 97.06 385 LEU A CA 1
ATOM 3061 C C . LEU A 1 385 ? -1.805 17.215 -11.510 1.00 97.06 385 LEU A C 1
ATOM 3063 O O . LEU A 1 385 ? -2.521 16.743 -12.389 1.00 97.06 385 LEU A O 1
ATOM 3067 N N . TYR A 1 386 ? -0.780 16.536 -10.992 1.00 97.38 386 TYR A N 1
ATOM 3068 C CA . TYR A 1 386 ? -0.425 15.184 -11.403 1.00 97.38 386 TYR A CA 1
ATOM 3069 C C . TYR A 1 386 ? -1.525 14.164 -11.092 1.00 97.38 386 TYR A C 1
ATOM 3071 O O . TYR A 1 386 ? -1.870 13.352 -11.945 1.00 97.38 386 TYR A O 1
ATOM 3079 N N . ALA A 1 387 ? -2.136 14.228 -9.906 1.00 97.75 387 ALA A N 1
ATOM 3080 C CA . ALA A 1 387 ? -3.270 13.370 -9.557 1.00 97.75 387 ALA A CA 1
ATOM 3081 C C . ALA A 1 387 ? -4.466 13.564 -10.513 1.00 97.75 387 ALA A C 1
ATOM 3083 O O . ALA A 1 387 ? -5.149 12.599 -10.869 1.00 97.75 387 ALA A O 1
ATOM 3084 N N . PHE A 1 388 ? -4.717 14.797 -10.970 1.00 96.94 388 PHE A N 1
ATOM 3085 C CA . PHE A 1 388 ? -5.688 15.048 -12.036 1.00 96.94 388 PHE A CA 1
ATOM 3086 C C . PHE A 1 388 ? -5.261 14.459 -13.373 1.00 96.94 388 PHE A C 1
ATOM 3088 O O . PHE A 1 388 ? -6.102 13.875 -14.057 1.00 96.94 388 PHE A O 1
ATOM 3095 N N . ASP A 1 389 ? -3.984 14.577 -13.738 1.00 97.25 389 ASP A N 1
ATOM 3096 C CA . ASP A 1 389 ? -3.472 13.990 -14.971 1.00 97.25 389 ASP A CA 1
ATOM 3097 C C . ASP A 1 389 ? -3.646 12.473 -14.985 1.00 97.25 389 ASP A C 1
ATOM 3099 O O . ASP A 1 389 ? -4.147 11.938 -15.967 1.00 97.25 389 ASP A O 1
ATOM 3103 N N . VAL A 1 390 ? -3.334 11.791 -13.881 1.00 97.81 390 VAL A N 1
ATOM 3104 C CA . VAL A 1 390 ? -3.541 10.344 -13.726 1.00 97.81 390 VAL A CA 1
ATOM 3105 C C . VAL A 1 390 ? -5.005 9.969 -13.985 1.00 97.81 390 VAL A C 1
ATOM 3107 O O . VAL A 1 390 ? -5.290 9.063 -14.775 1.00 97.81 390 VAL A O 1
ATOM 3110 N N . LEU A 1 391 ? -5.949 10.699 -13.385 1.00 97.56 391 LEU A N 1
ATOM 3111 C CA . LEU A 1 391 ? -7.381 10.458 -13.576 1.00 97.56 391 LEU A CA 1
ATOM 3112 C C . LEU A 1 391 ? -7.856 10.803 -15.003 1.00 97.56 391 LEU A C 1
ATOM 3114 O O . LEU A 1 391 ? -8.617 10.049 -15.612 1.00 97.56 391 LEU A O 1
ATOM 3118 N N . SER A 1 392 ? -7.403 11.921 -15.570 1.00 96.44 392 SER A N 1
ATOM 3119 C CA . SER A 1 392 ? -7.747 12.334 -16.938 1.00 96.44 392 SER A CA 1
ATOM 3120 C C . SER A 1 392 ? -7.181 11.352 -17.966 1.00 96.44 392 SER A C 1
ATOM 3122 O O . SER A 1 392 ? -7.886 10.950 -18.894 1.00 96.44 392 SER A O 1
ATOM 3124 N N . ALA A 1 393 ? -5.938 10.909 -17.768 1.00 96.31 393 ALA A N 1
ATOM 3125 C CA . ALA A 1 393 ? -5.248 9.922 -18.586 1.00 96.31 393 ALA A CA 1
ATOM 3126 C C . ALA A 1 393 ? -5.991 8.585 -18.604 1.00 96.31 393 ALA A C 1
ATOM 3128 O O . ALA A 1 393 ? -6.144 7.987 -19.671 1.00 96.31 393 ALA A O 1
ATOM 3129 N N . HIS A 1 394 ? -6.525 8.162 -17.453 1.00 96.94 394 HIS A N 1
ATOM 3130 C CA . HIS A 1 394 ? -7.378 6.982 -17.350 1.00 96.94 394 HIS A CA 1
ATOM 3131 C C . HIS A 1 394 ? -8.622 7.095 -18.248 1.00 96.94 394 HIS A C 1
ATOM 3133 O O . HIS A 1 394 ? -8.882 6.200 -19.056 1.00 96.94 394 HIS A O 1
ATOM 3139 N N . PHE A 1 395 ? -9.357 8.212 -18.191 1.00 96.69 395 PHE A N 1
ATOM 3140 C CA . PHE A 1 395 ? -10.531 8.417 -19.054 1.00 96.69 395 PHE A CA 1
ATOM 3141 C C . PHE A 1 395 ? -10.190 8.566 -20.541 1.00 96.69 395 PHE A C 1
ATOM 3143 O O . PHE A 1 395 ? -11.015 8.260 -21.403 1.00 96.69 395 PHE A O 1
ATOM 3150 N N . GLU A 1 396 ? -8.998 9.062 -20.855 1.00 95.56 396 GLU A N 1
ATOM 3151 C CA . GLU A 1 396 ? -8.503 9.251 -22.222 1.00 95.56 396 GLU A CA 1
ATOM 3152 C C . GLU A 1 396 ? -7.772 8.024 -22.775 1.00 95.56 396 GLU A C 1
ATOM 3154 O O . GLU A 1 396 ? -7.419 8.009 -23.952 1.00 95.56 396 GLU A O 1
ATOM 3159 N N . ARG A 1 397 ? -7.570 6.985 -21.953 1.00 94.38 397 ARG A N 1
ATOM 3160 C CA . ARG A 1 397 ? -6.778 5.788 -22.280 1.00 94.38 397 ARG A CA 1
ATOM 3161 C C . ARG A 1 397 ? -5.365 6.122 -22.771 1.00 94.38 397 ARG A C 1
ATOM 3163 O O . ARG A 1 397 ? -4.823 5.438 -23.640 1.00 94.38 397 ARG A O 1
ATOM 3170 N N . ARG A 1 398 ? -4.760 7.162 -22.198 1.00 95.06 398 ARG A N 1
ATOM 3171 C CA . ARG A 1 398 ? -3.354 7.524 -22.417 1.00 95.06 398 ARG A CA 1
ATOM 3172 C C . ARG A 1 398 ? -2.530 7.216 -21.174 1.00 95.06 398 ARG A C 1
ATOM 3174 O O . ARG A 1 398 ? -3.069 6.963 -20.100 1.00 95.06 398 ARG A O 1
ATOM 3181 N N . LYS A 1 399 ? -1.206 7.259 -21.316 1.00 92.62 399 LYS A N 1
ATOM 3182 C CA . LYS A 1 399 ? -0.319 7.264 -20.151 1.00 92.62 399 LYS A CA 1
ATOM 3183 C C . LYS A 1 399 ? -0.366 8.643 -19.474 1.00 92.62 399 LYS A C 1
ATOM 3185 O O . LYS A 1 399 ? -0.483 9.647 -20.191 1.00 92.62 399 LYS A O 1
ATOM 3190 N N . PRO A 1 400 ? -0.279 8.700 -18.134 1.00 94.19 400 PRO A N 1
ATOM 3191 C CA . PRO A 1 400 ? -0.036 9.951 -17.435 1.00 94.19 400 PRO A CA 1
ATOM 3192 C C . PRO A 1 400 ? 1.283 10.582 -17.895 1.00 94.19 400 PRO A C 1
ATOM 3194 O O . PRO A 1 400 ? 2.177 9.892 -18.402 1.00 94.19 400 PRO A O 1
ATOM 3197 N N . LEU A 1 401 ? 1.399 11.890 -17.716 1.00 92.56 401 LEU A N 1
ATOM 3198 C CA . LEU A 1 401 ? 2.620 12.659 -17.899 1.00 92.56 401 LEU A CA 1
ATOM 3199 C C . LEU A 1 401 ? 3.728 12.148 -16.954 1.00 92.56 401 LEU A C 1
ATOM 3201 O O . LEU A 1 401 ? 3.476 11.349 -16.044 1.00 92.56 401 LEU A O 1
ATOM 3205 N N . PRO A 1 402 ? 4.990 12.552 -17.163 1.00 91.56 402 PRO A N 1
ATOM 3206 C CA . PRO A 1 402 ? 6.041 12.299 -16.188 1.00 91.56 402 PRO A CA 1
ATOM 3207 C C . PRO A 1 402 ? 5.681 12.904 -14.824 1.00 91.56 402 PRO A C 1
ATOM 3209 O O . PRO A 1 402 ? 5.122 13.996 -14.752 1.00 91.56 402 PRO A O 1
ATOM 3212 N N . PHE A 1 403 ? 5.998 12.184 -13.747 1.00 92.69 403 PHE A N 1
ATOM 3213 C CA . PHE A 1 403 ? 5.767 12.663 -12.385 1.00 92.69 403 PHE A CA 1
ATOM 3214 C C . PHE A 1 403 ? 6.562 13.956 -12.130 1.00 92.69 403 PHE A C 1
ATOM 3216 O O . PHE A 1 403 ? 7.778 13.944 -12.350 1.00 92.69 403 PHE A O 1
ATOM 3223 N N . PRO A 1 404 ? 5.915 15.048 -11.682 1.00 84.75 404 PRO A N 1
ATOM 3224 C CA . PRO A 1 404 ? 6.614 16.275 -11.341 1.00 84.75 404 PRO A CA 1
ATOM 3225 C C . PRO A 1 404 ? 7.273 16.138 -9.963 1.00 84.75 404 PRO A C 1
ATOM 3227 O O . PRO A 1 404 ? 6.613 15.824 -8.973 1.00 84.75 404 PRO A O 1
ATOM 3230 N N . GLY A 1 405 ? 8.584 16.374 -9.906 1.00 83.94 405 GLY A N 1
ATOM 3231 C CA . GLY A 1 405 ? 9.359 16.384 -8.666 1.00 83.94 405 GLY A CA 1
ATOM 3232 C C . GLY A 1 405 ? 10.025 15.055 -8.298 1.00 83.94 405 GLY A C 1
ATOM 3233 O O . GLY A 1 405 ? 10.104 14.106 -9.081 1.00 83.94 405 GLY A O 1
ATOM 3234 N N . GLU A 1 406 ? 10.567 15.010 -7.083 1.00 82.81 406 GLU A N 1
ATOM 3235 C CA . GLU A 1 406 ? 11.307 13.859 -6.569 1.00 82.81 406 GLU A CA 1
ATOM 3236 C C . GLU A 1 406 ? 10.369 12.795 -5.992 1.00 82.81 406 GLU A C 1
ATOM 3238 O O . GLU A 1 406 ? 9.450 13.080 -5.224 1.00 82.81 406 GLU A O 1
ATOM 3243 N N . ASN A 1 407 ? 10.629 11.529 -6.318 1.00 88.62 407 ASN A N 1
ATOM 3244 C CA . ASN A 1 407 ? 9.851 10.410 -5.798 1.00 88.62 407 ASN A CA 1
ATOM 3245 C C . ASN A 1 407 ? 10.369 9.951 -4.422 1.00 88.62 407 ASN A C 1
ATOM 3247 O O . ASN A 1 407 ? 10.982 8.890 -4.297 1.00 88.62 407 ASN A O 1
ATOM 3251 N N . ILE A 1 408 ? 10.153 10.781 -3.403 1.00 88.00 408 ILE A N 1
ATOM 3252 C CA . ILE A 1 408 ? 10.643 10.562 -2.035 1.00 88.00 408 ILE A CA 1
ATOM 3253 C C . ILE A 1 408 ? 9.690 9.624 -1.269 1.00 88.00 408 ILE A C 1
ATOM 3255 O O . ILE A 1 408 ? 8.496 9.558 -1.557 1.00 88.00 408 ILE A O 1
ATOM 3259 N N . MET A 1 409 ? 10.206 8.887 -0.282 1.00 88.88 409 MET A N 1
ATOM 3260 C CA . MET A 1 409 ? 9.398 8.072 0.633 1.00 88.88 409 MET A CA 1
ATOM 3261 C C . MET A 1 409 ? 8.697 8.932 1.692 1.00 88.88 409 MET A C 1
ATOM 3263 O O . MET A 1 409 ? 9.347 9.711 2.381 1.00 88.88 409 MET A O 1
ATOM 3267 N N . THR A 1 410 ? 7.394 8.731 1.875 1.00 89.25 410 THR A N 1
ATOM 3268 C CA . THR A 1 410 ? 6.562 9.345 2.926 1.00 89.25 410 THR A CA 1
ATOM 3269 C C . THR A 1 410 ? 5.959 8.264 3.828 1.00 89.25 410 THR A C 1
ATOM 3271 O O . THR A 1 410 ? 5.882 7.107 3.420 1.00 89.25 410 THR A O 1
ATOM 3274 N N . ASP A 1 411 ? 5.546 8.610 5.054 1.00 87.75 411 ASP A N 1
ATOM 3275 C CA . ASP A 1 411 ? 4.880 7.700 5.998 1.00 87.75 411 ASP A CA 1
ATOM 3276 C C . ASP A 1 411 ? 3.376 7.520 5.722 1.00 87.75 411 ASP A C 1
ATOM 3278 O O . ASP A 1 411 ? 2.727 6.672 6.337 1.00 87.75 411 ASP A O 1
ATOM 3282 N N . GLY A 1 412 ? 2.804 8.299 4.804 1.00 91.12 412 GLY A N 1
ATOM 3283 C CA . GLY A 1 412 ? 1.429 8.116 4.365 1.00 91.12 412 GLY A CA 1
ATOM 3284 C C . GLY A 1 412 ? 0.995 9.172 3.363 1.00 91.12 412 GLY A C 1
ATOM 3285 O O . GLY A 1 412 ? 1.530 10.277 3.320 1.00 91.12 412 GLY A O 1
ATOM 3286 N N . ILE A 1 413 ? -0.001 8.845 2.551 1.00 94.50 413 ILE A N 1
ATOM 3287 C CA . ILE A 1 413 ? -0.504 9.755 1.525 1.00 94.50 413 ILE A CA 1
ATOM 3288 C C . ILE A 1 413 ? -1.989 9.541 1.291 1.00 94.50 413 ILE A C 1
ATOM 3290 O O . ILE A 1 413 ? -2.465 8.407 1.284 1.00 94.50 413 ILE A O 1
ATOM 3294 N N . PHE A 1 414 ? -2.719 10.634 1.102 1.00 95.00 414 PHE A N 1
ATOM 3295 C CA . PHE A 1 414 ? -4.145 10.635 0.799 1.00 95.00 414 PHE A CA 1
ATOM 3296 C C . PHE A 1 414 ? -4.406 11.499 -0.420 1.00 95.00 414 PHE A C 1
ATOM 3298 O O . PHE A 1 414 ? -3.896 12.615 -0.515 1.00 95.00 414 PHE A O 1
ATOM 3305 N N . VAL A 1 415 ? -5.239 10.994 -1.326 1.00 97.19 415 VAL A N 1
ATOM 3306 C CA . VAL A 1 415 ? -5.762 11.767 -2.451 1.00 97.19 415 VAL A CA 1
ATOM 3307 C C . VAL A 1 415 ? -7.255 11.937 -2.243 1.00 97.19 415 VAL A C 1
ATOM 3309 O O . VAL A 1 415 ? -7.960 10.983 -1.924 1.00 97.19 415 VAL A O 1
ATOM 3312 N N . SER A 1 416 ? -7.745 13.154 -2.412 1.00 96.56 416 SER A N 1
ATOM 3313 C CA . SER A 1 416 ? -9.148 13.503 -2.233 1.00 96.56 416 SER A CA 1
ATOM 3314 C C . SER A 1 416 ? -9.658 14.290 -3.429 1.00 96.56 416 SER A C 1
ATOM 3316 O O . SER A 1 416 ? -8.950 15.139 -3.958 1.00 96.56 416 SER A O 1
ATOM 3318 N N . TYR A 1 417 ? -10.899 14.036 -3.823 1.00 97.69 417 TYR A N 1
ATOM 3319 C CA . TYR A 1 417 ? -11.634 14.848 -4.782 1.00 97.69 417 TYR A CA 1
ATOM 3320 C C . TYR A 1 417 ? -12.811 15.502 -4.073 1.00 97.69 417 TYR A C 1
ATOM 3322 O O . TYR A 1 417 ? -13.542 14.844 -3.329 1.00 97.69 417 TYR A O 1
ATOM 3330 N N . ASN A 1 418 ? -13.019 16.788 -4.325 1.00 95.94 418 ASN A N 1
ATOM 3331 C CA . ASN A 1 418 ? -14.156 17.558 -3.837 1.00 95.94 418 ASN A CA 1
ATOM 3332 C C . ASN A 1 418 ? -14.897 18.168 -5.026 1.00 95.94 418 ASN A C 1
ATOM 3334 O O . ASN A 1 418 ? -14.267 18.663 -5.950 1.00 95.94 418 ASN A O 1
ATOM 3338 N N . THR A 1 419 ? -16.227 18.181 -5.011 1.00 94.38 419 THR A N 1
ATOM 3339 C CA . THR A 1 419 ? -17.005 18.996 -5.953 1.00 94.38 419 THR A CA 1
ATOM 3340 C C . THR A 1 419 ? -17.055 20.439 -5.474 1.00 94.38 419 THR A C 1
ATOM 3342 O O . THR A 1 419 ? -17.357 20.679 -4.301 1.00 94.38 419 THR A O 1
ATOM 3345 N N . LEU A 1 420 ? -16.848 21.377 -6.390 1.00 90.44 420 LEU A N 1
ATOM 3346 C CA . LEU A 1 420 ? -16.999 22.810 -6.179 1.00 90.44 420 LEU A CA 1
ATOM 3347 C C . LEU A 1 420 ? -18.407 23.240 -6.607 1.00 90.44 420 LEU A C 1
ATOM 3349 O O . LEU A 1 420 ? -18.781 23.110 -7.773 1.00 90.44 420 LEU A O 1
ATOM 3353 N N . LYS A 1 421 ? -19.212 23.745 -5.668 1.00 84.25 421 LYS A N 1
ATOM 3354 C CA . LYS A 1 421 ? -20.532 24.328 -5.960 1.00 84.25 421 LYS A CA 1
ATOM 3355 C C . LYS A 1 421 ? -20.724 25.618 -5.176 1.00 84.25 421 LYS A C 1
ATOM 3357 O O . LYS A 1 421 ? -20.729 25.593 -3.949 1.00 84.25 421 LYS A O 1
ATOM 3362 N N . ASN A 1 422 ? -20.936 26.731 -5.879 1.00 76.31 422 ASN A N 1
ATOM 3363 C CA . ASN A 1 422 ? -21.268 28.040 -5.295 1.00 76.31 422 ASN A CA 1
ATOM 3364 C C . ASN A 1 422 ? -20.312 28.476 -4.162 1.00 76.31 422 ASN A C 1
ATOM 3366 O O . ASN A 1 422 ? -20.760 28.948 -3.123 1.00 76.31 422 ASN A O 1
ATOM 3370 N N . GLY A 1 423 ? -19.005 28.253 -4.330 1.00 73.75 423 GLY A N 1
ATOM 3371 C CA . GLY A 1 423 ? -17.990 28.577 -3.317 1.00 73.75 423 GLY A CA 1
ATOM 3372 C C . GLY A 1 423 ? -17.912 27.605 -2.131 1.00 73.75 423 GLY A C 1
ATOM 3373 O O . GLY A 1 423 ? -17.037 27.756 -1.288 1.00 73.75 423 GLY A O 1
ATOM 3374 N N . SER A 1 424 ? -18.778 26.587 -2.074 1.00 80.81 424 SER A N 1
ATOM 3375 C CA . SER A 1 424 ? -18.697 25.490 -1.104 1.00 80.81 424 SER A CA 1
ATOM 3376 C C . SER A 1 424 ? -18.038 24.256 -1.723 1.00 80.81 424 SER A C 1
ATOM 3378 O O . SER A 1 424 ? -18.297 23.907 -2.882 1.00 80.81 424 SER A O 1
ATOM 3380 N N . THR A 1 425 ? -17.184 23.587 -0.950 1.00 88.06 425 THR A N 1
ATOM 3381 C CA . THR A 1 425 ? -16.557 22.319 -1.331 1.00 88.06 425 THR A CA 1
ATOM 3382 C C . THR A 1 425 ? -17.302 21.164 -0.668 1.00 88.06 425 THR A C 1
ATOM 3384 O O . THR A 1 425 ? -17.732 21.247 0.483 1.00 88.06 425 THR A O 1
ATOM 3387 N N . ARG A 1 426 ? -17.491 20.064 -1.400 1.00 91.44 426 ARG A N 1
ATOM 3388 C CA . ARG A 1 426 ? -18.092 18.839 -0.858 1.00 91.44 426 ARG A CA 1
ATOM 3389 C C . ARG A 1 426 ? -17.279 17.626 -1.270 1.00 91.44 426 ARG A C 1
ATOM 3391 O O . ARG A 1 426 ? -17.014 17.452 -2.454 1.00 91.44 426 ARG A O 1
ATOM 3398 N N . LEU A 1 427 ? -16.954 16.767 -0.307 1.00 93.38 427 LEU A N 1
ATOM 3399 C CA . LEU A 1 427 ? -16.200 15.540 -0.547 1.00 93.38 427 LEU A CA 1
ATOM 3400 C C . LEU A 1 427 ? -16.891 14.639 -1.582 1.00 93.38 427 LEU A C 1
ATOM 3402 O O . LEU A 1 427 ? -18.087 14.360 -1.471 1.00 93.38 427 LEU A O 1
ATOM 3406 N N . ARG A 1 428 ? -16.120 14.192 -2.575 1.00 95.75 428 ARG A N 1
ATOM 3407 C CA . ARG A 1 428 ? -16.550 13.348 -3.702 1.00 95.75 428 ARG A CA 1
ATOM 3408 C C . ARG A 1 428 ? -15.802 12.013 -3.781 1.00 95.75 428 ARG A C 1
ATOM 3410 O O . ARG A 1 428 ? -16.278 11.113 -4.471 1.00 95.75 428 ARG A O 1
ATOM 3417 N N . GLY A 1 429 ? -14.688 11.902 -3.061 1.00 95.25 429 GLY A N 1
ATOM 3418 C CA . GLY A 1 429 ? -13.916 10.680 -2.845 1.00 95.25 429 GLY A CA 1
ATOM 3419 C C . GLY A 1 429 ? -12.642 10.987 -2.058 1.00 95.25 429 GLY A C 1
ATOM 3420 O O . GLY A 1 429 ? -12.081 12.072 -2.206 1.00 95.25 429 GLY A O 1
ATOM 3421 N N . CYS A 1 430 ? -12.205 10.092 -1.175 1.00 95.19 430 CYS A N 1
ATOM 3422 C CA . CYS A 1 430 ? -10.938 10.226 -0.451 1.00 95.19 430 CYS A CA 1
ATOM 3423 C C . CYS A 1 430 ? -10.467 8.887 0.108 1.00 95.19 430 CYS A C 1
ATOM 3425 O O . CYS A 1 430 ? -11.060 8.353 1.050 1.00 95.19 430 CYS A O 1
ATOM 3427 N N . ILE A 1 431 ? -9.361 8.403 -0.443 1.00 94.25 431 ILE A N 1
ATOM 3428 C CA . ILE A 1 431 ? -8.662 7.178 -0.077 1.00 94.25 431 ILE A CA 1
ATOM 3429 C C . ILE A 1 431 ? -7.156 7.479 -0.020 1.00 94.25 431 ILE A C 1
ATOM 3431 O O . ILE A 1 431 ? -6.642 8.412 -0.642 1.00 94.25 431 ILE A O 1
ATOM 3435 N N . GLY A 1 432 ? -6.450 6.703 0.789 1.00 92.88 432 GLY A N 1
ATOM 3436 C CA . GLY A 1 432 ? -5.021 6.835 1.004 1.00 92.88 432 GLY A CA 1
ATOM 3437 C C . GLY A 1 432 ? -4.491 5.727 1.895 1.00 92.88 432 GLY A C 1
ATOM 3438 O O . GLY A 1 432 ? -5.195 4.759 2.193 1.00 92.88 432 GLY A O 1
ATOM 3439 N N . THR A 1 433 ? -3.259 5.896 2.355 1.00 91.44 433 THR A N 1
ATOM 3440 C CA . THR A 1 433 ? -2.587 4.957 3.251 1.00 91.44 433 THR A CA 1
ATOM 3441 C C . THR A 1 433 ? -1.820 5.656 4.360 1.00 91.44 433 THR A C 1
ATOM 3443 O O . THR A 1 433 ? -1.348 6.780 4.209 1.00 91.44 433 THR A O 1
ATOM 3446 N N . PHE A 1 434 ? -1.692 4.943 5.477 1.00 88.12 434 PHE A N 1
ATOM 3447 C CA . PHE A 1 434 ? -0.801 5.264 6.596 1.00 88.12 434 PHE A CA 1
ATOM 3448 C C . PHE A 1 434 ? 0.461 4.384 6.592 1.00 88.12 434 PHE A C 1
ATOM 3450 O O . PHE A 1 434 ? 1.121 4.250 7.623 1.00 88.12 434 PHE A O 1
ATOM 3457 N N . GLU A 1 435 ? 0.720 3.689 5.485 1.00 88.00 435 GLU A N 1
ATOM 3458 C CA . GLU A 1 435 ? 1.935 2.912 5.266 1.00 88.00 435 GLU A CA 1
ATOM 3459 C C . GLU A 1 435 ? 2.972 3.736 4.508 1.00 88.00 435 GLU A C 1
ATOM 3461 O O . GLU A 1 435 ? 2.630 4.620 3.716 1.00 88.00 435 GLU A O 1
ATOM 3466 N N . ARG A 1 436 ? 4.249 3.392 4.715 1.00 89.38 436 ARG A N 1
ATOM 3467 C CA . ARG A 1 436 ? 5.341 4.021 3.978 1.00 89.38 436 ARG A CA 1
ATOM 3468 C C . ARG A 1 436 ? 5.222 3.741 2.490 1.00 89.38 436 ARG A C 1
ATOM 3470 O O . ARG A 1 436 ? 5.220 2.584 2.079 1.00 89.38 436 ARG A O 1
ATOM 3477 N N . ILE A 1 437 ? 5.198 4.800 1.693 1.00 92.31 437 ILE A N 1
ATOM 3478 C CA . ILE A 1 437 ? 5.060 4.712 0.242 1.00 92.31 437 ILE A CA 1
ATOM 3479 C C . ILE A 1 437 ? 5.816 5.852 -0.436 1.00 92.31 437 ILE A C 1
ATOM 3481 O O . ILE A 1 437 ? 5.967 6.934 0.129 1.00 92.31 437 ILE A O 1
ATOM 3485 N N . ALA A 1 438 ? 6.316 5.611 -1.645 1.00 93.81 438 ALA A N 1
ATOM 3486 C CA . ALA A 1 438 ? 6.918 6.664 -2.451 1.00 93.81 438 ALA A CA 1
ATOM 3487 C C . ALA A 1 438 ? 5.817 7.608 -2.969 1.00 93.81 438 ALA A C 1
ATOM 3489 O O . ALA A 1 438 ? 4.765 7.130 -3.400 1.00 93.81 438 ALA A O 1
ATOM 3490 N N . VAL A 1 439 ? 6.038 8.926 -2.944 1.00 93.88 439 VAL A N 1
ATOM 3491 C CA . VAL A 1 439 ? 5.005 9.929 -3.279 1.00 93.88 439 VAL A CA 1
ATOM 3492 C C . VAL A 1 439 ? 4.367 9.660 -4.646 1.00 93.88 439 VAL A C 1
ATOM 3494 O O . VAL A 1 439 ? 3.141 9.650 -4.748 1.00 93.88 439 VAL A O 1
ATOM 3497 N N . ARG A 1 440 ? 5.166 9.349 -5.675 1.00 95.00 440 ARG A N 1
ATOM 3498 C CA . ARG A 1 440 ? 4.656 9.017 -7.013 1.00 95.00 440 ARG A CA 1
ATOM 3499 C C . ARG A 1 440 ? 3.749 7.795 -6.984 1.00 95.00 440 ARG A C 1
ATOM 3501 O O . ARG A 1 440 ? 2.635 7.855 -7.484 1.00 95.00 440 ARG A O 1
ATOM 3508 N N . GLN A 1 441 ? 4.218 6.703 -6.379 1.00 94.62 441 GLN A N 1
ATOM 3509 C CA . GLN A 1 441 ? 3.463 5.450 -6.299 1.00 94.62 441 GLN A CA 1
ATOM 3510 C C . GLN A 1 441 ? 2.138 5.651 -5.554 1.00 94.62 441 GLN A C 1
ATOM 3512 O O . GLN A 1 441 ? 1.106 5.109 -5.947 1.00 94.62 441 GLN A O 1
ATOM 3517 N N . GLY A 1 442 ? 2.172 6.452 -4.490 1.00 95.00 442 GLY A N 1
ATOM 3518 C CA . GLY A 1 442 ? 0.998 6.835 -3.731 1.00 95.00 442 GLY A CA 1
ATOM 3519 C C . GLY A 1 442 ? -0.011 7.620 -4.558 1.00 95.00 442 GLY A C 1
ATOM 3520 O O . GLY A 1 442 ? -1.188 7.275 -4.563 1.00 95.00 442 GLY A O 1
ATOM 3521 N N . ILE A 1 443 ? 0.435 8.644 -5.286 1.00 97.12 443 ILE A N 1
ATOM 3522 C CA . ILE A 1 443 ? -0.463 9.452 -6.119 1.00 97.12 443 ILE A CA 1
ATOM 3523 C C . ILE A 1 443 ? -1.001 8.631 -7.297 1.00 97.12 443 ILE A C 1
ATOM 3525 O O . ILE A 1 443 ? -2.207 8.655 -7.522 1.00 97.12 443 ILE A O 1
ATOM 3529 N N . ASP A 1 444 ? -0.155 7.855 -7.984 1.00 95.56 444 ASP A N 1
ATOM 3530 C CA . ASP A 1 444 ? -0.547 6.986 -9.105 1.00 95.56 444 ASP A CA 1
ATOM 3531 C C . ASP A 1 444 ? -1.700 6.046 -8.718 1.00 95.56 444 ASP A C 1
ATOM 3533 O O . ASP A 1 444 ? -2.691 5.924 -9.440 1.00 95.56 444 ASP A O 1
ATOM 3537 N N . GLY A 1 445 ? -1.583 5.390 -7.559 1.00 95.50 445 GLY A N 1
ATOM 3538 C CA . GLY A 1 445 ? -2.600 4.465 -7.065 1.00 95.50 445 GLY A CA 1
ATOM 3539 C C . GLY A 1 445 ? -3.826 5.184 -6.506 1.00 95.50 445 GLY A C 1
ATOM 3540 O O . GLY A 1 445 ? -4.950 4.966 -6.962 1.00 95.50 445 GLY A O 1
ATOM 3541 N N . TYR A 1 446 ? -3.621 6.060 -5.520 1.00 98.06 446 TYR A N 1
ATOM 3542 C CA . TYR A 1 446 ? -4.728 6.636 -4.763 1.00 98.06 446 TYR A CA 1
ATOM 3543 C C . TYR A 1 446 ? -5.503 7.706 -5.533 1.00 98.06 446 TYR A C 1
ATOM 3545 O O . TYR A 1 446 ? -6.665 7.919 -5.210 1.00 98.06 446 TYR A O 1
ATOM 3553 N N . ALA A 1 447 ? -4.956 8.315 -6.592 1.00 97.88 447 ALA A N 1
ATOM 3554 C CA . ALA A 1 447 ? -5.755 9.158 -7.484 1.00 97.88 447 ALA A CA 1
ATOM 3555 C C . ALA A 1 447 ? -6.894 8.366 -8.147 1.00 97.88 447 ALA A C 1
ATOM 3557 O O . ALA A 1 447 ? -8.044 8.800 -8.138 1.00 97.88 447 ALA A O 1
ATOM 3558 N N . LEU A 1 448 ? -6.615 7.163 -8.655 1.00 97.75 448 LEU A N 1
ATOM 3559 C CA . LEU A 1 448 ? -7.652 6.330 -9.267 1.00 97.75 448 LEU A CA 1
ATOM 3560 C C . LEU A 1 448 ? -8.572 5.714 -8.215 1.00 97.75 448 LEU A C 1
ATOM 3562 O O . LEU A 1 448 ? -9.790 5.806 -8.353 1.00 97.75 448 LEU A O 1
ATOM 3566 N N . THR A 1 449 ? -8.016 5.160 -7.135 1.00 97.06 449 THR A N 1
ATOM 3567 C CA . THR A 1 449 ? -8.821 4.524 -6.080 1.00 97.06 449 THR A CA 1
ATOM 3568 C C . THR A 1 449 ? -9.777 5.520 -5.420 1.00 97.06 449 THR A C 1
ATOM 3570 O O . THR A 1 449 ? -10.951 5.211 -5.237 1.00 97.06 449 THR A O 1
ATOM 3573 N N . SER A 1 450 ? -9.327 6.744 -5.123 1.00 97.19 450 SER A N 1
ATOM 3574 C CA . SER A 1 450 ? -10.193 7.786 -4.555 1.00 97.19 450 SER A CA 1
ATOM 3575 C C . SER A 1 450 ? -11.296 8.239 -5.506 1.00 97.19 450 SER A C 1
ATOM 3577 O O . SER A 1 450 ? -12.350 8.667 -5.042 1.00 97.19 450 SER A O 1
ATOM 3579 N N . ALA A 1 451 ? -11.068 8.180 -6.818 1.00 97.31 451 ALA A N 1
ATOM 3580 C CA . ALA A 1 451 ? -12.049 8.593 -7.815 1.00 97.31 451 ALA A CA 1
ATOM 3581 C C . ALA A 1 451 ? -13.047 7.484 -8.181 1.00 97.31 451 ALA A C 1
ATOM 3583 O O . ALA A 1 451 ? -14.207 7.779 -8.474 1.00 97.31 451 ALA A O 1
ATOM 3584 N N . LEU A 1 452 ? -12.600 6.227 -8.212 1.00 97.12 452 LEU A N 1
ATOM 3585 C CA . LEU A 1 452 ? -13.336 5.120 -8.828 1.00 97.12 452 LEU A CA 1
ATOM 3586 C C . LEU A 1 452 ? -13.799 4.056 -7.824 1.00 97.12 452 LEU A C 1
ATOM 3588 O O . LEU A 1 452 ? -14.849 3.461 -8.047 1.00 97.12 452 LEU A O 1
ATOM 3592 N N . ASP A 1 453 ? -13.074 3.864 -6.718 1.00 96.50 453 ASP A N 1
ATOM 3593 C CA . ASP A 1 453 ? -13.248 2.714 -5.816 1.00 96.50 453 ASP A CA 1
ATOM 3594 C C . ASP A 1 453 ? -13.645 3.102 -4.374 1.00 96.50 453 ASP A C 1
ATOM 3596 O O . ASP A 1 453 ? -13.761 2.242 -3.497 1.00 96.50 453 ASP A O 1
ATOM 3600 N N . ASP A 1 454 ? -13.882 4.389 -4.091 1.00 95.12 454 ASP A N 1
ATOM 3601 C CA . ASP A 1 454 ? -14.403 4.836 -2.792 1.00 95.12 454 ASP A CA 1
ATOM 3602 C C . ASP A 1 454 ? -15.888 4.468 -2.650 1.00 95.12 454 ASP A C 1
ATOM 3604 O O . ASP A 1 454 ? -16.772 5.169 -3.140 1.00 95.12 454 ASP A O 1
ATOM 3608 N N . ASN A 1 455 ? -16.168 3.374 -1.937 1.00 92.44 455 ASN A N 1
ATOM 3609 C CA . ASN A 1 455 ? -17.506 2.792 -1.780 1.00 92.44 455 ASN A CA 1
ATOM 3610 C C . ASN A 1 455 ? -18.574 3.712 -1.152 1.00 92.44 455 ASN A C 1
ATOM 3612 O O . ASN A 1 455 ? -19.759 3.374 -1.177 1.00 92.44 455 ASN A O 1
ATOM 3616 N N . ARG A 1 456 ? -18.188 4.863 -0.590 1.00 91.19 456 ARG A N 1
ATOM 3617 C CA . ARG A 1 456 ? -19.123 5.874 -0.071 1.00 91.19 456 ARG A CA 1
ATOM 3618 C C . ARG A 1 456 ? -19.766 6.695 -1.189 1.00 91.19 456 ARG A C 1
ATOM 3620 O O . ARG A 1 456 ? -20.763 7.374 -0.941 1.00 91.19 456 ARG A O 1
ATOM 3627 N N . PHE A 1 457 ? -19.201 6.658 -2.396 1.00 95.19 457 PHE A N 1
ATOM 3628 C CA . PHE A 1 457 ? -19.621 7.459 -3.538 1.00 95.19 457 PHE A CA 1
ATOM 3629 C C . PHE A 1 457 ? -19.701 6.603 -4.812 1.00 95.19 457 PHE A C 1
ATOM 3631 O O . PHE A 1 457 ? -19.052 5.573 -4.939 1.00 95.19 457 PHE A O 1
ATOM 3638 N N . SER A 1 458 ? -20.498 7.025 -5.795 1.00 95.56 458 SER A N 1
ATOM 3639 C CA . SER A 1 458 ? -20.449 6.416 -7.132 1.00 95.56 458 SER A CA 1
ATOM 3640 C C . SER A 1 458 ? -19.139 6.787 -7.842 1.00 95.56 458 SER A C 1
ATOM 3642 O O . SER A 1 458 ? -18.675 7.913 -7.642 1.00 95.56 458 SER A O 1
ATOM 3644 N N . PRO A 1 459 ? -18.577 5.943 -8.726 1.00 97.69 459 PRO A N 1
ATOM 3645 C CA . PRO A 1 459 ? -17.367 6.284 -9.476 1.00 97.69 459 PRO A CA 1
ATOM 3646 C C . PRO A 1 459 ? -17.487 7.645 -10.180 1.00 97.69 459 PRO A C 1
ATOM 3648 O O . PRO A 1 459 ? -18.543 7.975 -10.728 1.00 97.69 459 PRO A O 1
ATOM 3651 N N . ILE A 1 460 ? -16.436 8.464 -10.126 1.00 97.56 460 ILE A N 1
ATOM 3652 C CA . ILE A 1 460 ? -16.377 9.754 -10.825 1.00 97.56 460 ILE A CA 1
ATOM 3653 C C . ILE A 1 460 ? -16.433 9.510 -12.335 1.00 97.56 460 ILE A C 1
ATOM 3655 O O . ILE A 1 460 ? -15.796 8.601 -12.860 1.00 97.56 460 ILE A O 1
ATOM 3659 N N . THR A 1 461 ? -17.193 10.332 -13.053 1.00 96.38 461 THR A N 1
ATOM 3660 C CA . THR A 1 461 ? -17.286 10.287 -14.516 1.00 96.38 461 THR A CA 1
ATOM 3661 C C . THR A 1 461 ? -16.462 11.396 -15.168 1.00 96.38 461 THR A C 1
ATOM 3663 O O . THR A 1 461 ? -16.271 12.469 -14.598 1.00 96.38 461 THR A O 1
ATOM 3666 N N . LYS A 1 462 ? -16.042 11.200 -16.428 1.00 95.62 462 LYS A N 1
ATOM 3667 C CA . LYS A 1 462 ? -15.286 12.214 -17.193 1.00 95.62 462 LYS A CA 1
ATOM 3668 C C . LYS A 1 462 ? -15.971 13.592 -17.223 1.00 95.62 462 LYS A C 1
ATOM 3670 O O . LYS A 1 462 ? -15.300 14.615 -17.250 1.00 95.62 462 LYS A O 1
ATOM 3675 N N . ARG A 1 463 ? -17.309 13.627 -17.215 1.00 95.81 463 ARG A N 1
ATOM 3676 C CA . ARG A 1 463 ? -18.097 14.874 -17.250 1.00 95.81 463 ARG A CA 1
ATOM 3677 C C . ARG A 1 463 ? -18.036 15.662 -15.943 1.00 95.81 463 ARG A C 1
ATOM 3679 O O . ARG A 1 463 ? -18.307 16.855 -15.960 1.00 95.81 463 ARG A O 1
ATOM 3686 N N . GLU A 1 464 ? -17.711 15.008 -14.830 1.00 95.44 464 GLU A N 1
ATOM 3687 C CA . GLU A 1 464 ? -17.597 15.661 -13.526 1.00 95.44 464 GLU A CA 1
ATOM 3688 C C . GLU A 1 464 ? -16.267 16.399 -13.364 1.00 95.44 464 GLU A C 1
ATOM 3690 O O . GLU A 1 464 ? -16.226 17.340 -12.576 1.00 95.44 464 GLU A O 1
ATOM 3695 N N . LEU A 1 465 ? -15.221 16.035 -14.122 1.00 95.25 465 LEU A N 1
ATOM 3696 C CA . LEU A 1 465 ? -13.869 16.594 -13.981 1.00 95.25 465 LEU A CA 1
ATOM 3697 C C . LEU A 1 465 ? -13.829 18.129 -13.865 1.00 95.25 465 LEU A C 1
ATOM 3699 O O . LEU A 1 465 ? -13.227 18.602 -12.904 1.00 95.25 465 LEU A O 1
ATOM 3703 N N . PRO A 1 466 ? -14.526 18.915 -14.716 1.00 95.38 466 PRO A N 1
ATOM 3704 C CA . PRO A 1 466 ? -14.482 20.379 -14.641 1.00 95.38 466 PRO A CA 1
ATOM 3705 C C . PRO A 1 466 ? -15.031 20.977 -13.343 1.00 95.38 466 PRO A C 1
ATOM 3707 O O . PRO A 1 466 ? -14.828 22.153 -13.073 1.00 95.38 466 PRO A O 1
ATOM 3710 N N . THR A 1 467 ? -15.748 20.189 -12.543 1.00 94.62 467 THR A N 1
ATOM 3711 C CA . THR A 1 467 ? -16.347 20.632 -11.277 1.00 94.62 467 THR A CA 1
ATOM 3712 C C . THR A 1 467 ? -15.544 20.208 -10.050 1.00 94.62 467 THR A C 1
ATOM 3714 O O . THR A 1 467 ? -15.994 20.436 -8.926 1.00 94.62 467 THR A O 1
ATOM 3717 N N . LEU A 1 468 ? -14.391 19.558 -10.237 1.00 96.62 468 LEU A N 1
ATOM 3718 C CA . LEU A 1 468 ? -13.616 18.977 -9.147 1.00 96.62 468 LEU A CA 1
ATOM 3719 C C . LEU A 1 468 ? -12.447 19.864 -8.699 1.00 96.62 468 LEU A C 1
ATOM 3721 O O . LEU A 1 468 ? -11.783 20.529 -9.491 1.00 96.62 468 LEU A O 1
ATOM 3725 N N . GLU A 1 469 ? -12.162 19.779 -7.405 1.00 97.12 469 GLU A N 1
ATOM 3726 C CA . GLU A 1 469 ? -10.909 20.144 -6.750 1.00 97.12 469 GLU A CA 1
ATOM 3727 C C . GLU A 1 469 ? -10.224 18.847 -6.302 1.00 97.12 469 GLU A C 1
ATOM 3729 O O . GLU A 1 469 ? -10.850 18.015 -5.640 1.00 97.12 469 GLU A O 1
ATOM 3734 N N . CYS A 1 470 ? -8.951 18.670 -6.648 1.00 97.38 470 CYS A N 1
ATOM 3735 C CA . CYS A 1 470 ? -8.124 17.573 -6.159 1.00 97.38 470 CYS A CA 1
ATOM 3736 C C . CYS A 1 470 ? -7.260 18.071 -5.002 1.00 97.38 470 CYS A C 1
ATOM 3738 O O . CYS A 1 470 ? -6.625 19.117 -5.107 1.00 97.38 470 CYS A O 1
ATOM 3740 N N . GLY A 1 471 ? -7.202 17.310 -3.914 1.00 96.44 471 GLY A N 1
ATOM 3741 C CA . GLY A 1 471 ? -6.323 17.565 -2.782 1.00 96.44 471 GLY A CA 1
ATOM 3742 C C . GLY A 1 471 ? -5.416 16.378 -2.498 1.00 96.44 471 GLY A C 1
ATOM 3743 O O . GLY A 1 471 ? -5.898 15.248 -2.418 1.00 96.44 471 GLY A O 1
ATOM 3744 N N . VAL A 1 472 ? -4.127 16.643 -2.295 1.00 96.06 472 VAL A N 1
ATOM 3745 C CA . VAL A 1 472 ? -3.133 15.647 -1.875 1.00 96.06 472 VAL A CA 1
ATOM 3746 C C . VAL A 1 472 ? -2.644 15.999 -0.477 1.00 96.06 472 VAL A C 1
ATOM 3748 O O . VAL A 1 472 ? -2.235 17.133 -0.225 1.00 96.06 472 VAL A O 1
ATOM 3751 N N . SER A 1 473 ? -2.679 15.024 0.427 1.00 93.56 473 SER A N 1
ATOM 3752 C CA . SER A 1 473 ? -2.125 15.130 1.775 1.00 93.56 473 SER A CA 1
ATOM 3753 C C . SER A 1 473 ? -0.967 14.157 1.940 1.00 93.56 473 SER A C 1
ATOM 3755 O O . SER A 1 473 ? -1.157 12.959 1.753 1.00 93.56 473 SER A O 1
ATOM 3757 N N . ILE A 1 474 ? 0.209 14.663 2.306 1.00 92.69 474 ILE A N 1
ATOM 3758 C CA . ILE A 1 474 ? 1.412 13.874 2.603 1.00 92.69 474 ILE A CA 1
ATOM 3759 C C . ILE A 1 474 ? 1.622 13.884 4.114 1.00 92.69 474 ILE A C 1
ATOM 3761 O O . ILE A 1 474 ? 1.593 14.952 4.726 1.00 92.69 474 ILE A O 1
ATOM 3765 N N . LEU A 1 475 ? 1.803 12.704 4.707 1.00 91.62 475 LEU A N 1
ATOM 3766 C CA . LEU A 1 475 ? 1.929 12.501 6.148 1.00 91.62 475 LEU A CA 1
ATOM 3767 C C . LEU A 1 475 ? 3.374 12.163 6.529 1.00 91.62 475 LEU A C 1
ATOM 3769 O O . LEU A 1 475 ? 4.038 11.367 5.862 1.00 91.62 475 LEU A O 1
ATOM 3773 N N . THR A 1 476 ? 3.852 12.751 7.617 1.00 88.94 476 THR A N 1
ATOM 3774 C CA . THR A 1 476 ? 5.223 12.597 8.118 1.00 88.94 476 THR A CA 1
ATOM 3775 C C . THR A 1 476 ? 5.235 12.520 9.643 1.00 88.94 476 THR A C 1
ATOM 3777 O O . THR A 1 476 ? 4.237 12.811 10.304 1.00 88.94 476 THR A O 1
ATOM 3780 N N . ASP A 1 477 ? 6.380 12.142 10.208 1.00 85.56 477 ASP A N 1
ATOM 3781 C CA . ASP A 1 477 ? 6.692 12.311 11.633 1.00 85.56 477 ASP A CA 1
ATOM 3782 C C . ASP A 1 477 ? 5.713 11.586 12.573 1.00 85.56 477 ASP A C 1
ATOM 3784 O O . ASP A 1 477 ? 5.175 12.166 13.515 1.00 85.56 477 ASP A O 1
ATOM 3788 N N . PHE A 1 478 ? 5.444 10.302 12.309 1.00 88.94 478 PHE A N 1
ATOM 3789 C CA . PHE A 1 478 ? 4.612 9.485 13.198 1.00 88.94 478 PHE A CA 1
ATOM 3790 C C . PHE A 1 478 ? 5.343 9.180 14.509 1.00 88.94 478 PHE A C 1
ATOM 3792 O O . PHE A 1 478 ? 6.252 8.350 14.552 1.00 88.94 478 PHE A O 1
ATOM 3799 N N . GLU A 1 479 ? 4.873 9.782 15.596 1.00 88.81 479 GLU A N 1
ATOM 3800 C CA . GLU A 1 479 ? 5.460 9.684 16.929 1.00 88.81 479 GLU A CA 1
ATOM 3801 C C . GLU A 1 479 ? 4.437 9.141 17.941 1.00 88.81 479 GLU A C 1
ATOM 3803 O O . GLU A 1 479 ? 3.303 9.631 18.008 1.00 88.81 479 GLU A O 1
ATOM 3808 N N . PRO A 1 480 ? 4.787 8.127 18.753 1.00 87.25 480 PRO A N 1
ATOM 3809 C CA . PRO A 1 480 ? 3.965 7.758 19.899 1.00 87.25 480 PRO A CA 1
ATOM 3810 C C . PRO A 1 480 ? 3.929 8.918 20.901 1.00 87.25 480 PRO A C 1
ATOM 3812 O O . PRO A 1 480 ? 4.957 9.534 21.176 1.00 87.25 480 PRO A O 1
ATOM 3815 N N . THR A 1 481 ? 2.749 9.210 21.439 1.00 83.81 481 THR A N 1
ATOM 3816 C CA . THR A 1 481 ? 2.578 10.275 22.432 1.00 83.81 481 THR A CA 1
ATOM 3817 C C . THR A 1 481 ? 2.901 9.764 23.837 1.00 83.81 481 THR A C 1
ATOM 3819 O O . THR A 1 481 ? 2.748 8.574 24.116 1.00 83.81 481 THR A O 1
ATOM 3822 N N . SER A 1 482 ? 3.355 10.654 24.722 1.00 80.31 482 SER A N 1
ATOM 3823 C CA . SER A 1 482 ? 3.653 10.318 26.127 1.00 80.31 482 SER A CA 1
ATOM 3824 C C . SER A 1 482 ? 2.410 10.225 27.023 1.00 80.31 482 SER A C 1
ATOM 3826 O O . SER A 1 482 ? 2.440 9.557 28.051 1.00 80.31 482 SER A O 1
ATOM 3828 N N . ASN A 1 483 ? 1.345 10.936 26.645 1.00 82.50 483 ASN A N 1
ATOM 3829 C CA . ASN A 1 483 ? -0.006 10.844 27.197 1.00 82.50 483 ASN A CA 1
ATOM 3830 C C . ASN A 1 483 ? -1.030 11.044 26.052 1.00 82.50 483 ASN A C 1
ATOM 3832 O O . ASN A 1 483 ? -0.639 11.545 24.988 1.00 82.50 483 ASN A O 1
ATOM 3836 N N . PRO A 1 484 ? -2.333 10.735 26.213 1.00 84.81 484 PRO A N 1
ATOM 3837 C CA . PRO A 1 484 ? -3.321 10.864 25.133 1.00 84.81 484 PRO A CA 1
ATOM 3838 C C . PRO A 1 484 ? -3.511 12.290 24.596 1.00 84.81 484 PRO A C 1
ATOM 3840 O O . PRO A 1 484 ? -4.032 12.468 23.494 1.00 84.81 484 PRO A O 1
ATOM 3843 N N . PHE A 1 485 ? -3.090 13.299 25.360 1.00 87.69 485 PHE A N 1
ATOM 3844 C CA . PHE A 1 485 ? -3.241 14.723 25.058 1.00 87.69 485 PHE A CA 1
ATOM 3845 C C . PHE A 1 485 ? -1.929 15.388 24.605 1.00 87.69 485 PHE A C 1
ATOM 3847 O O . PHE A 1 485 ? -1.901 16.592 24.360 1.00 87.69 485 PHE A O 1
ATOM 3854 N N . ASP A 1 486 ? -0.841 14.623 24.454 1.00 88.88 486 ASP A N 1
ATOM 3855 C CA . ASP A 1 486 ? 0.476 15.110 24.014 1.00 88.88 486 ASP A CA 1
ATOM 3856 C C . ASP A 1 486 ? 0.531 15.307 22.487 1.00 88.88 486 ASP A C 1
ATOM 3858 O O . ASP A 1 486 ? 1.236 14.623 21.743 1.00 88.88 486 ASP A O 1
ATOM 3862 N N . TRP A 1 487 ? -0.277 16.246 22.006 1.00 92.12 487 TRP A N 1
ATOM 3863 C CA . TRP A 1 487 ? -0.375 16.693 20.619 1.00 92.12 487 TRP A CA 1
ATOM 3864 C C . TRP A 1 487 ? -0.956 18.117 20.579 1.00 92.12 487 TRP A C 1
ATOM 3866 O O . TRP A 1 487 ? -1.342 18.669 21.601 1.00 92.12 487 TRP A O 1
ATOM 3876 N N . GLU A 1 488 ? -1.010 18.739 19.403 1.00 91.69 488 GLU A N 1
ATOM 3877 C CA . GLU A 1 488 ? -1.410 20.147 19.251 1.00 91.69 488 GLU A CA 1
ATOM 3878 C C . GLU A 1 488 ? -2.481 20.256 18.165 1.00 91.69 488 GLU A C 1
ATOM 3880 O O . GLU A 1 488 ? -2.292 19.733 17.061 1.00 91.69 488 GLU A O 1
ATOM 3885 N N . LEU A 1 489 ? -3.595 20.925 18.477 1.00 90.00 489 LEU A N 1
ATOM 3886 C CA . LEU A 1 489 ? -4.696 21.171 17.540 1.00 90.00 489 LEU A CA 1
ATOM 3887 C C . LEU A 1 489 ? -4.206 21.970 16.325 1.00 90.00 489 LEU A C 1
ATOM 3889 O O . LEU A 1 489 ? -3.457 22.933 16.471 1.00 90.00 489 LEU A O 1
ATOM 3893 N N . GLY A 1 490 ? -4.619 21.560 15.124 1.00 86.50 490 GLY A N 1
ATOM 3894 C CA . GLY A 1 490 ? -4.239 22.199 13.857 1.00 86.50 490 GLY A CA 1
ATOM 3895 C C . GLY A 1 490 ? -2.818 21.898 13.378 1.00 86.50 490 GLY A C 1
ATOM 3896 O O . GLY A 1 490 ? -2.537 22.032 12.192 1.00 86.50 490 GLY A O 1
ATOM 3897 N N . THR A 1 491 ? -1.934 21.438 14.264 1.00 88.31 491 THR A N 1
ATOM 3898 C CA . THR A 1 491 ? -0.564 21.040 13.912 1.00 88.31 491 THR A CA 1
ATOM 3899 C C . THR A 1 491 ? -0.460 19.536 13.670 1.00 88.31 491 THR A C 1
ATOM 3901 O O . THR A 1 491 ? 0.185 19.096 12.716 1.00 88.31 491 THR A O 1
ATOM 3904 N N . HIS A 1 492 ? -1.067 18.734 14.549 1.00 92.94 492 HIS A N 1
ATOM 3905 C CA . HIS A 1 492 ? -0.898 17.285 14.570 1.00 92.94 492 HIS A CA 1
ATOM 3906 C C . HIS A 1 492 ? -2.173 16.554 14.142 1.00 92.94 492 HIS A C 1
ATOM 3908 O O . HIS A 1 492 ? -3.267 16.831 14.627 1.00 92.94 492 HIS A O 1
ATOM 3914 N N . GLY A 1 493 ? -2.013 15.563 13.267 1.00 91.88 493 GLY A N 1
ATOM 3915 C CA . GLY A 1 493 ? -2.986 14.503 13.062 1.00 91.88 493 GLY A CA 1
ATOM 3916 C C . GLY A 1 493 ? -2.808 13.428 14.127 1.00 91.88 493 GLY A C 1
ATOM 3917 O O . GLY A 1 493 ? -1.732 13.284 14.712 1.00 91.88 493 GLY A O 1
ATOM 3918 N N . ILE A 1 494 ? -3.862 12.660 14.385 1.00 93.62 494 ILE A N 1
ATOM 3919 C CA . ILE A 1 494 ? -3.857 11.647 15.442 1.00 93.62 494 ILE A CA 1
ATOM 3920 C C . ILE A 1 494 ? -4.362 10.335 14.902 1.00 93.62 494 ILE A C 1
ATOM 3922 O O . ILE A 1 494 ? -5.413 10.278 14.266 1.00 93.62 494 ILE A O 1
ATOM 3926 N N . ARG A 1 495 ? -3.642 9.266 15.226 1.00 91.75 495 ARG A N 1
ATOM 3927 C CA . ARG A 1 495 ? -4.076 7.891 15.041 1.00 91.75 495 ARG A CA 1
ATOM 3928 C C . ARG A 1 495 ? -4.206 7.220 16.398 1.00 91.75 495 ARG A C 1
ATOM 3930 O O . ARG A 1 495 ? -3.224 7.087 17.124 1.00 91.75 495 ARG A O 1
ATOM 3937 N N . ILE A 1 496 ? -5.402 6.731 16.696 1.00 91.00 496 ILE A N 1
ATOM 3938 C CA . ILE A 1 496 ? -5.659 5.933 17.888 1.00 91.00 496 ILE A CA 1
ATOM 3939 C C . ILE A 1 496 ? -5.701 4.446 17.563 1.00 91.00 496 ILE A C 1
ATOM 3941 O O . ILE A 1 496 ? -6.093 4.027 16.472 1.00 91.00 496 ILE A O 1
ATOM 3945 N N . THR A 1 497 ? -5.292 3.636 18.528 1.00 90.25 497 THR A N 1
ATOM 3946 C CA . THR A 1 497 ? -5.401 2.180 18.498 1.00 90.25 497 THR A CA 1
ATOM 3947 C C . THR A 1 497 ? -5.931 1.700 19.839 1.00 90.25 497 THR A C 1
ATOM 3949 O O . THR A 1 497 ? -5.351 2.024 20.868 1.00 90.25 497 THR A O 1
ATOM 3952 N N . PHE A 1 498 ? -6.996 0.906 19.837 1.00 86.62 498 PHE A N 1
ATOM 3953 C CA . PHE A 1 498 ? -7.583 0.351 21.059 1.00 86.62 498 PHE A CA 1
ATOM 3954 C C . PHE A 1 498 ? -8.135 -1.055 20.822 1.00 86.62 498 PHE A C 1
ATOM 3956 O O . PHE A 1 498 ? -8.280 -1.488 19.680 1.00 86.62 498 PHE A O 1
ATOM 3963 N N . TYR A 1 499 ? -8.429 -1.789 21.894 1.00 82.69 499 TYR A N 1
ATOM 3964 C CA . TYR A 1 499 ? -9.068 -3.104 21.809 1.00 82.69 499 TYR A CA 1
ATOM 3965 C C . TYR A 1 499 ? -10.510 -3.020 22.294 1.00 82.69 499 TYR A C 1
ATOM 3967 O O . TYR A 1 499 ? -10.772 -2.566 23.404 1.00 82.69 499 TYR A O 1
ATOM 3975 N N . TYR A 1 500 ? -11.444 -3.479 21.466 1.00 78.38 500 TYR A N 1
ATOM 3976 C CA . TYR A 1 500 ? -12.865 -3.506 21.793 1.00 78.38 500 TYR A CA 1
ATOM 3977 C C . TYR A 1 500 ? -13.538 -4.730 21.168 1.00 78.38 500 TYR A C 1
ATOM 3979 O O . TYR A 1 500 ? -13.272 -5.071 20.012 1.00 78.38 500 TYR A O 1
ATOM 3987 N N . ALA A 1 501 ? -14.392 -5.407 21.946 1.00 77.81 501 ALA A N 1
ATOM 3988 C CA . ALA A 1 501 ? -15.067 -6.650 21.556 1.00 77.81 501 ALA A CA 1
ATOM 3989 C C . ALA A 1 501 ? -14.097 -7.720 20.998 1.00 77.81 501 ALA A C 1
ATOM 3991 O O . ALA A 1 501 ? -14.344 -8.324 19.955 1.00 77.81 501 ALA A O 1
ATOM 3992 N N . GLY A 1 502 ? -12.946 -7.898 21.660 1.00 77.25 502 GLY A N 1
ATOM 3993 C CA . GLY A 1 502 ? -11.918 -8.870 21.265 1.00 77.25 502 GLY A CA 1
ATOM 3994 C C . GLY A 1 502 ? -11.164 -8.532 19.972 1.00 77.25 502 GLY A C 1
ATOM 3995 O O . GLY A 1 502 ? -10.414 -9.365 19.474 1.00 77.25 502 GLY A O 1
ATOM 3996 N N . ARG A 1 503 ? -11.344 -7.331 19.403 1.00 80.81 503 ARG A N 1
ATOM 3997 C CA . ARG A 1 503 ? -10.692 -6.905 18.156 1.00 80.81 503 ARG A CA 1
ATOM 3998 C C . ARG A 1 503 ? -9.889 -5.630 18.360 1.00 80.81 503 ARG A C 1
ATOM 4000 O O . ARG A 1 503 ? -10.328 -4.714 19.054 1.00 80.81 503 ARG A O 1
ATOM 4007 N N . LYS A 1 504 ? -8.737 -5.552 17.695 1.00 85.81 504 LYS A N 1
ATOM 4008 C CA . LYS A 1 504 ? -7.980 -4.306 17.552 1.00 85.81 504 LYS A CA 1
ATOM 4009 C C . LYS A 1 504 ? -8.759 -3.358 16.638 1.00 85.81 504 LYS A C 1
ATOM 4011 O O . LYS A 1 504 ? -9.159 -3.741 15.540 1.00 85.81 504 LYS A O 1
ATOM 4016 N N . ARG A 1 505 ? -8.971 -2.129 17.091 1.00 87.94 505 ARG A N 1
ATOM 4017 C CA . ARG A 1 505 ? -9.617 -1.035 16.366 1.00 87.94 505 ARG A CA 1
ATOM 4018 C C . ARG A 1 505 ? -8.614 0.086 16.161 1.00 87.94 505 ARG A C 1
ATOM 4020 O O . ARG A 1 505 ? -7.766 0.334 17.019 1.00 87.94 505 ARG A O 1
ATOM 4027 N N . THR A 1 506 ? -8.716 0.753 15.023 1.00 89.62 506 THR A N 1
ATOM 4028 C CA . THR A 1 506 ? -7.910 1.923 14.693 1.00 89.62 506 THR A CA 1
ATOM 4029 C C . THR A 1 506 ? -8.810 3.005 14.122 1.00 89.62 506 THR A C 1
ATOM 4031 O O . THR A 1 506 ? -9.750 2.725 13.381 1.00 89.62 506 THR A O 1
ATOM 4034 N N . ALA A 1 507 ? -8.527 4.248 14.481 1.00 90.19 507 ALA A N 1
ATOM 4035 C CA . ALA A 1 507 ? -9.190 5.413 13.919 1.00 90.19 507 ALA A CA 1
ATOM 4036 C C . ALA A 1 507 ? -8.190 6.560 13.826 1.00 90.19 507 ALA A C 1
ATOM 4038 O O . ALA A 1 507 ? -7.161 6.561 14.500 1.00 90.19 507 ALA A O 1
ATOM 4039 N N . THR A 1 508 ? -8.470 7.513 12.949 1.00 91.38 508 THR A N 1
ATOM 4040 C CA . THR A 1 508 ? -7.540 8.601 12.649 1.00 91.38 508 THR A CA 1
ATOM 4041 C C . THR A 1 508 ? -8.268 9.850 12.177 1.00 91.38 508 THR A C 1
ATOM 4043 O O . THR A 1 508 ? -9.300 9.753 11.496 1.00 91.38 508 THR A O 1
ATOM 4046 N N . PHE A 1 509 ? -7.713 11.006 12.521 1.00 90.94 509 PHE A N 1
ATOM 4047 C CA . PHE A 1 509 ? -8.089 12.310 11.992 1.00 90.94 509 PHE A CA 1
ATOM 4048 C C . PHE A 1 509 ? -6.836 13.052 11.541 1.00 90.94 509 PHE A C 1
ATOM 4050 O O . PHE A 1 509 ? -5.794 12.980 12.193 1.00 90.94 509 PHE A O 1
ATOM 4057 N N . LEU A 1 510 ? -6.960 13.733 10.403 1.00 87.88 510 LEU A N 1
ATOM 4058 C CA . LEU A 1 510 ? -5.933 14.625 9.868 1.00 87.88 510 LEU A CA 1
ATOM 4059 C C . LEU A 1 510 ? -5.869 15.917 10.710 1.00 87.88 510 LEU A C 1
ATOM 4061 O O . LEU A 1 510 ? -6.869 16.227 11.365 1.00 87.88 510 LEU A O 1
ATOM 4065 N N . PRO A 1 511 ? -4.753 16.678 10.665 1.00 88.19 511 PRO A N 1
ATOM 4066 C CA . PRO A 1 511 ? -4.570 17.894 11.471 1.00 88.19 511 PRO A CA 1
ATOM 4067 C C . PRO A 1 511 ? -5.730 18.898 11.390 1.00 88.19 511 PRO A C 1
ATOM 4069 O O . PRO A 1 511 ? -6.125 19.477 12.400 1.00 88.19 511 PRO A O 1
ATOM 4072 N N . ASP A 1 512 ? -6.317 19.051 10.200 1.00 83.88 512 ASP A N 1
ATOM 4073 C CA . ASP A 1 512 ? -7.357 20.050 9.936 1.00 83.88 512 ASP A CA 1
ATOM 4074 C C . ASP A 1 512 ? -8.711 19.704 10.579 1.00 83.88 512 ASP A C 1
ATOM 4076 O O . ASP A 1 512 ? -9.496 20.595 10.882 1.00 83.88 512 ASP A O 1
ATOM 4080 N N . VAL A 1 513 ? -9.008 18.417 10.806 1.00 87.81 513 VAL A N 1
ATOM 4081 C CA . VAL A 1 513 ? -10.378 17.968 11.125 1.00 87.81 513 VAL A CA 1
ATOM 4082 C C . VAL A 1 513 ? -10.867 18.524 12.458 1.00 87.81 513 VAL A C 1
ATOM 4084 O O . VAL A 1 513 ? -11.991 19.002 12.536 1.00 87.81 513 VAL A O 1
ATOM 4087 N N . ALA A 1 514 ? -10.040 18.468 13.503 1.00 88.94 514 ALA A N 1
ATOM 4088 C CA . ALA A 1 514 ? -10.438 18.964 14.819 1.00 88.94 514 ALA A CA 1
ATOM 4089 C C . ALA A 1 514 ? -10.688 20.480 14.799 1.00 88.94 514 ALA A C 1
ATOM 4091 O O . ALA A 1 514 ? -11.639 20.955 15.407 1.00 88.94 514 ALA A O 1
ATOM 4092 N N . VAL A 1 515 ? -9.882 21.225 14.035 1.00 89.56 515 VAL A N 1
ATOM 4093 C CA . VAL A 1 515 ? -10.025 22.680 13.887 1.00 89.56 515 VAL A CA 1
ATOM 4094 C C . VAL A 1 515 ? -11.274 23.031 13.081 1.00 89.56 515 VAL A C 1
ATOM 4096 O O . VAL A 1 515 ? -12.040 23.889 13.503 1.00 89.56 515 VAL A O 1
ATOM 4099 N N . GLU A 1 516 ? -11.513 22.351 11.955 1.00 86.56 516 GLU A N 1
ATOM 4100 C CA . GLU A 1 516 ? -12.699 22.564 11.112 1.00 86.56 516 GLU A CA 1
ATOM 4101 C C . GLU A 1 516 ? -14.013 22.255 11.845 1.00 86.56 516 GLU A C 1
ATOM 4103 O O . GLU A 1 516 ? -15.045 22.836 11.520 1.00 86.56 516 GLU A O 1
ATOM 4108 N N . GLN A 1 517 ? -13.986 21.329 12.806 1.00 87.81 517 GLN A N 1
ATOM 4109 C CA . GLN A 1 517 ? -15.149 20.957 13.615 1.00 87.81 517 GLN A CA 1
ATOM 4110 C C . GLN A 1 517 ? -15.244 21.725 14.941 1.00 87.81 517 GLN A C 1
ATOM 4112 O O . GLN A 1 517 ? -16.180 21.490 15.700 1.00 87.81 517 GLN A O 1
ATOM 4117 N N . GLU A 1 518 ? -14.289 22.619 15.218 1.00 91.38 518 GLU A N 1
ATOM 4118 C CA . GLU A 1 518 ? -14.178 23.361 16.481 1.00 91.38 518 GLU A CA 1
ATOM 4119 C C . GLU A 1 518 ? -14.098 22.450 17.725 1.00 91.38 518 GLU A C 1
ATOM 4121 O O . GLU A 1 518 ? -14.545 22.827 18.806 1.00 91.38 518 GLU A O 1
ATOM 4126 N N . TRP A 1 519 ? -13.515 21.253 17.583 1.00 93.06 519 TRP A N 1
ATOM 4127 C CA . TRP A 1 519 ? -13.345 20.292 18.675 1.00 93.06 519 TRP A CA 1
ATOM 4128 C C . TRP A 1 519 ? -12.091 20.571 19.499 1.00 93.06 519 TRP A C 1
ATOM 4130 O O . TRP A 1 519 ? -11.010 20.819 18.954 1.00 93.06 519 TRP A O 1
ATOM 4140 N N . ASP A 1 520 ? -12.203 20.429 20.819 1.00 91.69 520 ASP A N 1
ATOM 4141 C CA . ASP A 1 520 ? -11.031 20.368 21.690 1.00 91.69 520 ASP A CA 1
ATOM 4142 C C . ASP A 1 520 ? -10.338 18.988 21.640 1.00 91.69 520 ASP A C 1
ATOM 4144 O O . ASP A 1 520 ? -10.745 18.068 20.919 1.00 91.69 520 ASP A O 1
ATOM 4148 N N . GLN A 1 521 ? -9.237 18.822 22.380 1.00 90.38 521 GLN A N 1
ATOM 4149 C CA . GLN A 1 521 ? -8.487 17.564 22.366 1.00 90.38 521 GLN A CA 1
ATOM 4150 C C . GLN A 1 521 ? -9.293 16.371 22.904 1.00 90.38 521 GLN A C 1
ATOM 4152 O O . GLN A 1 521 ? -9.153 15.254 22.402 1.00 90.38 521 GLN A O 1
ATOM 4157 N N . THR A 1 522 ? -10.142 16.601 23.904 1.00 89.50 522 THR A N 1
ATOM 4158 C CA . THR A 1 522 ? -10.969 15.562 24.528 1.00 89.50 522 THR A CA 1
ATOM 4159 C C . THR A 1 522 ? -12.064 15.131 23.567 1.00 89.50 522 THR A C 1
ATOM 4161 O O . THR A 1 522 ? -12.192 13.945 23.258 1.00 89.50 522 THR A O 1
ATOM 4164 N N . GLU A 1 523 ? -12.792 16.101 23.015 1.00 91.00 523 GLU A N 1
ATOM 4165 C CA . GLU A 1 523 ? -13.839 15.874 22.024 1.00 91.00 523 GLU A CA 1
ATOM 4166 C C . GLU A 1 523 ? -13.280 15.155 20.794 1.00 91.00 523 GLU A C 1
ATOM 4168 O O . GLU A 1 523 ? -13.894 14.212 20.292 1.00 91.00 523 GLU A O 1
ATOM 4173 N N . THR A 1 524 ? -12.084 15.532 20.337 1.00 92.38 524 THR A N 1
ATOM 4174 C CA . THR A 1 524 ? -11.417 14.877 19.205 1.00 92.38 524 THR A CA 1
ATOM 4175 C C . THR A 1 524 ? -11.184 13.388 19.471 1.00 92.38 524 THR A C 1
ATOM 4177 O O . THR A 1 524 ? -11.482 12.551 18.613 1.00 92.38 524 THR A O 1
ATOM 4180 N N . LEU A 1 525 ? -10.683 13.027 20.657 1.00 90.12 525 LEU A N 1
ATOM 4181 C CA . LEU A 1 525 ? -10.458 11.629 21.025 1.00 90.12 525 LEU A CA 1
ATOM 4182 C C . LEU A 1 525 ? -11.774 10.850 21.165 1.00 90.12 525 LEU A C 1
ATOM 4184 O O . LEU A 1 525 ? -11.856 9.716 20.695 1.00 90.12 525 LEU A O 1
ATOM 4188 N N . GLU A 1 526 ? -12.823 11.446 21.736 1.00 89.50 526 GLU A N 1
ATOM 4189 C CA . GLU A 1 526 ? -14.148 10.815 21.803 1.00 89.50 526 GLU A CA 1
ATOM 4190 C C . GLU A 1 526 ? -14.717 10.517 20.411 1.00 89.50 526 GLU A C 1
ATOM 4192 O O . GLU A 1 526 ? -15.197 9.411 20.144 1.00 89.50 526 GLU A O 1
ATOM 4197 N N . HIS A 1 527 ? -14.624 11.474 19.486 1.00 91.94 527 HIS A N 1
ATOM 4198 C CA . HIS A 1 527 ? -15.080 11.283 18.111 1.00 91.94 527 HIS A CA 1
ATOM 4199 C C . HIS A 1 527 ? -14.239 10.241 17.367 1.00 91.94 527 HIS A C 1
ATOM 4201 O O . HIS A 1 527 ? -14.780 9.472 16.567 1.00 91.94 527 HIS A O 1
ATOM 4207 N N . LEU A 1 528 ? -12.936 10.150 17.653 1.00 91.44 528 LEU A N 1
ATOM 4208 C CA . LEU A 1 528 ? -12.087 9.078 17.132 1.00 91.44 528 LEU A CA 1
ATOM 4209 C C . LEU A 1 528 ? -12.513 7.705 17.647 1.00 91.44 528 LEU A C 1
ATOM 4211 O O . LEU A 1 528 ? -12.528 6.744 16.876 1.00 91.44 528 LEU A O 1
ATOM 4215 N N . LEU A 1 529 ? -12.885 7.599 18.919 1.00 89.81 529 LEU A N 1
ATOM 4216 C CA . LEU A 1 529 ? -13.369 6.352 19.499 1.00 89.81 529 LEU A CA 1
ATOM 4217 C C . LEU A 1 529 ? -14.694 5.909 18.871 1.00 89.81 529 LEU A C 1
ATOM 4219 O O . LEU A 1 529 ? -14.794 4.761 18.425 1.00 89.81 529 LEU A O 1
ATOM 4223 N N . ARG A 1 530 ? -15.648 6.837 18.709 1.00 89.62 530 ARG A N 1
ATOM 4224 C CA . ARG A 1 530 ? -16.904 6.598 17.971 1.00 89.62 530 ARG A CA 1
ATOM 4225 C C . ARG A 1 530 ? -16.626 6.147 16.540 1.00 89.62 530 ARG A C 1
ATOM 4227 O O . ARG A 1 530 ? -17.152 5.133 16.089 1.00 89.62 530 ARG A O 1
ATOM 4234 N N . LYS A 1 531 ? -15.703 6.820 15.846 1.00 89.75 531 LYS A N 1
ATOM 4235 C CA . LYS A 1 531 ? -15.252 6.434 14.498 1.00 89.75 531 LYS A CA 1
ATOM 4236 C C . LYS A 1 531 ? -14.613 5.039 14.461 1.00 89.75 531 LYS A C 1
ATOM 4238 O O . LYS A 1 531 ? -14.755 4.331 13.467 1.00 89.75 531 LYS A O 1
ATOM 4243 N N . GLY A 1 532 ? -13.934 4.626 15.531 1.00 86.69 532 GLY A N 1
ATOM 4244 C CA . GLY A 1 532 ? -13.383 3.279 15.710 1.00 86.69 532 GLY A CA 1
ATOM 4245 C C . GLY A 1 532 ? -14.422 2.207 16.074 1.00 86.69 532 GLY A C 1
ATOM 4246 O O . GLY A 1 532 ? -14.068 1.024 16.157 1.00 86.69 532 GLY A O 1
ATOM 4247 N N . GLY A 1 533 ? -15.688 2.597 16.260 1.00 86.00 533 GLY A N 1
ATOM 4248 C CA . GLY A 1 533 ? -16.812 1.721 16.588 1.00 86.00 533 GLY A CA 1
ATOM 4249 C C . GLY A 1 533 ? -17.034 1.518 18.085 1.00 86.00 533 GLY A C 1
ATOM 4250 O O . GLY A 1 533 ? -17.492 0.445 18.477 1.00 86.00 533 GLY A O 1
ATOM 4251 N N . TRP A 1 534 ? -16.651 2.489 18.917 1.00 83.75 534 TRP A N 1
ATOM 4252 C CA . TRP A 1 534 ? -16.914 2.479 20.351 1.00 83.75 534 TRP A CA 1
ATOM 4253 C C . TRP A 1 534 ? -17.812 3.646 20.763 1.00 83.75 534 TRP A C 1
ATOM 4255 O O . TRP A 1 534 ? -17.431 4.804 20.623 1.00 83.75 534 TRP A O 1
ATOM 4265 N N . ASP A 1 535 ? -18.977 3.323 21.322 1.00 78.31 535 ASP A N 1
ATOM 4266 C CA . ASP A 1 535 ? -20.023 4.302 21.655 1.00 78.31 535 ASP A CA 1
ATOM 4267 C C . ASP A 1 535 ? -20.056 4.683 23.149 1.00 78.31 535 ASP A C 1
ATOM 4269 O O . ASP A 1 535 ? -20.979 5.356 23.606 1.00 78.31 535 ASP A O 1
ATOM 4273 N N . GLY A 1 536 ? -19.073 4.225 23.932 1.00 74.00 536 GLY A N 1
ATOM 4274 C CA . GLY A 1 536 ? -18.958 4.540 25.358 1.00 74.00 536 GLY A CA 1
ATOM 4275 C C . GLY A 1 536 ? -18.355 5.921 25.640 1.00 74.00 536 GLY A C 1
ATOM 4276 O O . GLY A 1 536 ? -17.963 6.650 24.732 1.00 74.00 536 GLY A O 1
ATOM 4277 N N . ILE A 1 537 ? -18.255 6.262 26.928 1.00 67.12 537 ILE A N 1
ATOM 4278 C CA . ILE A 1 537 ? -17.488 7.412 27.434 1.00 67.12 537 ILE A CA 1
ATOM 4279 C C . ILE A 1 537 ? -16.352 6.853 28.298 1.00 67.12 537 ILE A C 1
ATOM 4281 O O . ILE A 1 537 ? -16.622 5.953 29.103 1.00 67.12 537 ILE A O 1
ATOM 4285 N N . PRO A 1 538 ? -15.089 7.299 28.144 1.00 66.00 538 PRO A N 1
ATOM 4286 C CA . PRO A 1 538 ? -13.995 6.675 28.882 1.00 66.00 538 PRO A CA 1
ATOM 4287 C C . PRO A 1 538 ? -14.085 7.104 30.340 1.00 66.00 538 PRO A C 1
ATOM 4289 O O . PRO A 1 538 ? -14.112 8.296 30.621 1.00 66.00 538 PRO A O 1
ATOM 4292 N N . GLU A 1 539 ? -14.109 6.150 31.277 1.00 59.00 539 GLU A N 1
ATOM 4293 C CA . GLU A 1 539 ? -14.050 6.478 32.713 1.00 59.00 539 GLU A CA 1
ATOM 4294 C C . GLU A 1 539 ? -12.708 7.152 33.081 1.00 59.00 539 GLU A C 1
ATOM 4296 O O . GLU A 1 539 ? -12.635 7.901 34.052 1.00 59.00 539 GLU A O 1
ATOM 4301 N N . SER A 1 540 ? -11.641 6.902 32.309 1.00 62.59 540 SER A N 1
ATOM 4302 C CA . SER A 1 540 ? -10.307 7.489 32.479 1.00 62.59 540 SER A CA 1
ATOM 4303 C C . SER A 1 540 ? -9.481 7.379 31.188 1.00 62.59 540 SER A C 1
ATOM 4305 O O . SER A 1 540 ? -9.618 6.413 30.435 1.00 62.59 540 SER A O 1
ATOM 4307 N N . TRP A 1 541 ? -8.596 8.356 30.968 1.00 68.88 541 TRP A N 1
ATOM 4308 C CA . TRP A 1 541 ? -7.610 8.412 29.884 1.00 68.88 541 TRP A CA 1
ATOM 4309 C C . TRP A 1 541 ? -6.215 8.005 30.401 1.00 68.88 541 TRP A C 1
ATOM 4311 O O . TRP A 1 541 ? -5.282 8.802 30.360 1.00 68.88 541 TRP A O 1
ATOM 4321 N N . ASN A 1 542 ? -6.075 6.805 30.974 1.00 56.22 542 ASN A N 1
ATOM 4322 C CA . ASN A 1 542 ? -4.781 6.327 31.479 1.00 56.22 542 ASN A CA 1
ATOM 4323 C C . ASN A 1 542 ? -3.994 5.564 30.402 1.00 56.22 542 ASN A C 1
ATOM 4325 O O . ASN A 1 542 ? -4.502 4.605 29.819 1.00 56.22 542 ASN A O 1
ATOM 4329 N N . ASP A 1 543 ? -2.724 5.940 30.234 1.00 48.31 543 ASP A N 1
ATOM 4330 C CA . ASP A 1 543 ? -1.759 5.296 29.328 1.00 48.31 543 ASP A CA 1
ATOM 4331 C C . ASP A 1 543 ? -1.078 4.054 29.924 1.00 48.31 543 ASP A C 1
ATOM 4333 O O . ASP A 1 543 ? -0.417 3.301 29.208 1.00 48.31 543 ASP A O 1
ATOM 4337 N N . GLU A 1 544 ? -1.252 3.796 31.224 1.00 43.50 544 GLU A N 1
ATOM 4338 C CA . GLU A 1 544 ? -0.398 2.860 31.953 1.00 43.50 544 GLU A CA 1
ATOM 4339 C C . GLU A 1 544 ? -1.184 1.942 32.906 1.00 43.50 544 GLU A C 1
ATOM 4341 O O . GLU A 1 544 ? -1.704 2.363 33.938 1.00 43.50 544 GLU A O 1
ATOM 4346 N N . ALA A 1 545 ? -1.243 0.654 32.560 1.00 35.28 545 ALA A N 1
ATOM 4347 C CA . ALA A 1 545 ? -1.282 -0.456 33.510 1.00 35.28 545 ALA A CA 1
ATOM 4348 C C . ALA A 1 545 ? -0.698 -1.700 32.817 1.00 35.28 545 ALA A C 1
ATOM 4350 O O . ALA A 1 545 ? -1.095 -2.042 31.700 1.00 35.28 545 ALA A O 1
ATOM 4351 N N . GLN A 1 546 ? 0.289 -2.322 33.465 1.00 36.00 546 GLN A N 1
ATOM 4352 C CA . GLN A 1 546 ? 1.035 -3.499 33.013 1.00 36.00 546 GLN A CA 1
ATOM 4353 C C . GLN A 1 546 ? 0.159 -4.589 32.376 1.00 36.00 546 GLN A C 1
ATOM 4355 O O . GLN A 1 546 ? -0.934 -4.902 32.839 1.00 36.00 546 GLN A O 1
ATOM 4360 N N . TRP A 1 547 ? 0.696 -5.199 31.320 1.00 37.81 547 TRP A N 1
ATOM 4361 C CA . TRP A 1 547 ? 0.143 -6.383 30.672 1.00 37.81 547 TRP A CA 1
ATOM 4362 C C . TRP A 1 547 ? 0.365 -7.625 31.551 1.00 37.81 547 TRP A C 1
ATOM 4364 O O . TRP A 1 547 ? 1.508 -8.032 31.740 1.00 37.81 547 TRP A O 1
ATOM 4374 N N . ASP A 1 548 ? -0.708 -8.243 32.046 1.00 38.81 548 ASP A N 1
ATOM 4375 C CA . ASP A 1 548 ? -0.703 -9.485 32.841 1.00 38.81 548 ASP A CA 1
ATOM 4376 C C . ASP A 1 548 ? -1.079 -10.740 32.030 1.00 38.81 548 ASP A C 1
ATOM 4378 O O . ASP A 1 548 ? -1.162 -11.837 32.571 1.00 38.81 548 ASP A O 1
ATOM 4382 N N . GLY A 1 549 ? -1.262 -10.618 30.711 1.00 41.91 549 GLY A N 1
ATOM 4383 C CA . GLY A 1 549 ? -1.460 -11.770 29.825 1.00 41.91 549 GLY A CA 1
ATOM 4384 C C . GLY A 1 549 ? -2.849 -12.411 29.863 1.00 41.91 549 GLY A C 1
ATOM 4385 O O . GLY A 1 549 ? -3.144 -13.219 28.986 1.00 41.91 549 GLY A O 1
ATOM 4386 N N . GLU A 1 550 ? -3.742 -12.007 30.764 1.00 40.00 550 GLU A N 1
ATOM 4387 C CA . GLU A 1 550 ? -5.108 -12.523 30.821 1.00 40.00 550 GLU A CA 1
ATOM 4388 C C . GLU A 1 550 ? -6.103 -11.416 30.471 1.00 40.00 550 GLU A C 1
ATOM 4390 O O . GLU A 1 550 ? -6.261 -10.417 31.164 1.00 40.00 550 GLU A O 1
ATOM 4395 N N . GLY A 1 551 ? -6.804 -11.573 29.347 1.00 41.91 551 GLY A N 1
ATOM 4396 C CA . GLY A 1 551 ? -7.843 -10.654 28.880 1.00 41.91 551 GLY A CA 1
ATOM 4397 C C . GLY A 1 551 ? -9.099 -10.639 29.759 1.00 41.91 551 GLY A C 1
ATOM 4398 O O . GLY A 1 551 ? -10.200 -10.848 29.248 1.00 41.91 551 GLY A O 1
ATOM 4399 N N . ARG A 1 552 ? -8.970 -10.395 31.067 1.00 38.19 552 ARG A N 1
ATOM 4400 C CA . ARG A 1 552 ? -10.085 -10.265 32.004 1.00 38.19 552 ARG A CA 1
ATOM 4401 C C . ARG A 1 552 ? -9.993 -8.975 32.816 1.00 38.19 552 ARG A C 1
ATOM 4403 O O . ARG A 1 552 ? -9.161 -8.800 33.689 1.00 38.19 552 ARG A O 1
ATOM 4410 N N . THR A 1 553 ? -10.971 -8.115 32.534 1.00 38.53 553 THR A N 1
ATOM 4411 C CA . THR A 1 553 ? -11.654 -7.236 33.496 1.00 38.53 553 THR A CA 1
ATOM 4412 C C . THR A 1 553 ? -10.805 -6.235 34.284 1.00 38.53 553 THR A C 1
ATOM 4414 O O . THR A 1 553 ? -10.555 -6.400 35.471 1.00 38.53 553 THR A O 1
ATOM 4417 N N . GLY A 1 554 ? -10.553 -5.092 33.649 1.00 36.44 554 GLY A N 1
ATOM 4418 C CA . GLY A 1 554 ? -10.478 -3.788 34.305 1.00 36.44 554 GLY A CA 1
ATOM 4419 C C . GLY A 1 554 ? -11.199 -2.775 33.415 1.00 36.44 554 GLY A C 1
ATOM 4420 O O . GLY A 1 554 ? -11.032 -2.815 32.200 1.00 36.44 554 GLY A O 1
ATOM 4421 N N . LYS A 1 555 ? -12.038 -1.912 33.990 1.00 44.34 555 LYS A N 1
ATOM 4422 C CA . LYS A 1 555 ? -12.952 -0.951 33.332 1.00 44.34 555 LYS A CA 1
ATOM 4423 C C . LYS A 1 555 ? -12.285 0.155 32.477 1.00 44.34 555 LYS A C 1
ATOM 4425 O O . LYS A 1 555 ? -12.897 1.180 32.209 1.00 44.34 555 LYS A O 1
ATOM 4430 N N . GLY A 1 556 ? -11.043 -0.026 32.033 1.00 53.16 556 GLY A N 1
ATOM 4431 C CA . GLY A 1 556 ? -10.296 0.956 31.246 1.00 53.16 556 GLY A CA 1
ATOM 4432 C C . GLY A 1 556 ? -10.206 0.562 29.776 1.00 53.16 556 GLY A C 1
ATOM 4433 O O . GLY A 1 556 ? -9.735 -0.528 29.440 1.00 53.16 556 GLY A O 1
ATOM 4434 N N . LEU A 1 557 ? -10.627 1.455 28.881 1.00 63.34 557 LEU A N 1
ATOM 4435 C CA . LEU A 1 557 ? -10.339 1.323 27.458 1.00 63.34 557 LEU A CA 1
ATOM 4436 C C . LEU A 1 557 ? -8.838 1.566 27.240 1.00 63.34 557 LEU A C 1
ATOM 4438 O O . LEU A 1 557 ? -8.360 2.678 27.433 1.00 63.34 557 LEU A O 1
ATOM 4442 N N . ARG A 1 558 ? -8.086 0.536 26.831 1.00 71.12 558 ARG A N 1
ATOM 4443 C CA . ARG A 1 558 ? -6.653 0.681 26.522 1.00 71.12 558 ARG A CA 1
ATOM 4444 C C . ARG A 1 558 ? -6.496 1.466 25.222 1.00 71.12 558 ARG A C 1
ATOM 4446 O O . ARG A 1 558 ? -6.756 0.914 24.150 1.00 71.12 558 ARG A O 1
ATOM 4453 N N . LEU A 1 559 ? -6.087 2.726 25.318 1.00 80.06 559 LEU A N 1
ATOM 4454 C CA . LEU A 1 559 ? -5.966 3.645 24.195 1.00 80.06 559 LEU A CA 1
ATOM 4455 C C . LEU A 1 559 ? -4.494 3.964 23.936 1.00 80.06 559 LEU A C 1
ATOM 4457 O O . LEU A 1 559 ? -3.830 4.543 24.777 1.00 80.06 559 LEU A O 1
ATOM 4461 N N . LYS A 1 560 ? -3.986 3.612 22.755 1.00 87.44 560 LYS A N 1
ATOM 4462 C CA . LYS A 1 560 ? -2.683 4.080 22.278 1.00 87.44 560 LYS A CA 1
ATOM 4463 C C . LYS A 1 560 ? -2.891 5.222 21.302 1.00 87.44 560 LYS A C 1
ATOM 4465 O O . LYS A 1 560 ? -3.601 5.045 20.309 1.00 87.44 560 LYS A O 1
ATOM 4470 N N . VAL A 1 561 ? -2.220 6.339 21.546 1.00 89.81 561 VAL A N 1
ATOM 4471 C CA . VAL A 1 561 ? -2.268 7.527 20.696 1.00 89.81 561 VAL A CA 1
ATOM 4472 C C . VAL A 1 561 ? -0.919 7.704 19.986 1.00 89.81 561 VAL A C 1
ATOM 4474 O O . VAL A 1 561 ? 0.154 7.476 20.544 1.00 89.81 561 VAL A O 1
ATOM 4477 N N . VAL A 1 562 ? -0.976 8.003 18.692 1.00 91.75 562 VAL A N 1
ATOM 4478 C CA . VAL A 1 562 ? 0.179 8.345 17.855 1.00 91.75 562 VAL A CA 1
ATOM 4479 C C . VAL A 1 562 ? -0.149 9.663 17.182 1.00 91.75 562 VAL A C 1
ATOM 4481 O O . VAL A 1 562 ? -1.172 9.754 16.498 1.00 91.75 562 VAL A O 1
ATOM 4484 N N . ARG A 1 563 ? 0.711 10.662 17.357 1.00 93.25 563 ARG A N 1
ATOM 4485 C CA . ARG A 1 563 ? 0.619 11.927 16.633 1.00 93.25 563 ARG A CA 1
ATOM 4486 C C . ARG A 1 563 ? 1.439 11.855 15.353 1.00 93.25 563 ARG A C 1
ATOM 4488 O O . ARG A 1 563 ? 2.390 11.086 15.266 1.00 93.25 563 ARG A O 1
ATOM 4495 N N . TYR A 1 564 ? 1.060 12.637 14.360 1.00 92.06 564 TYR A N 1
ATOM 4496 C CA . TYR A 1 564 ? 1.820 12.798 13.126 1.00 92.06 564 TYR A CA 1
ATOM 4497 C C . TYR A 1 564 ? 1.611 14.194 12.560 1.00 92.06 564 TYR A C 1
ATOM 4499 O O . TYR A 1 564 ? 0.665 14.890 12.932 1.00 92.06 564 TYR A O 1
ATOM 4507 N N . ARG A 1 565 ? 2.482 14.614 11.651 1.00 91.25 565 ARG A N 1
ATOM 4508 C CA . ARG A 1 565 ? 2.328 15.855 10.891 1.00 91.25 565 ARG A CA 1
ATOM 4509 C C . ARG A 1 565 ? 1.840 15.534 9.489 1.00 91.25 565 ARG A C 1
ATOM 4511 O O . ARG A 1 565 ? 1.964 14.415 8.993 1.00 91.25 565 ARG A O 1
ATOM 4518 N N . GLY A 1 566 ? 1.227 16.514 8.850 1.00 88.44 566 GLY A N 1
ATOM 4519 C CA . GLY A 1 566 ? 0.797 16.369 7.475 1.00 88.44 566 GLY A CA 1
ATOM 4520 C C . GLY A 1 566 ? 0.742 17.712 6.788 1.00 88.44 566 GLY A C 1
ATOM 4521 O O . GLY A 1 566 ? 0.410 18.723 7.400 1.00 88.44 566 GLY A O 1
ATOM 4522 N N . THR A 1 567 ? 1.069 17.713 5.507 1.00 90.25 567 THR A N 1
ATOM 4523 C CA . THR A 1 567 ? 0.910 18.879 4.642 1.00 90.25 567 THR A CA 1
ATOM 4524 C C . THR A 1 567 ? -0.132 18.557 3.590 1.00 90.25 567 THR A C 1
ATOM 4526 O O . THR A 1 567 ? -0.216 17.427 3.106 1.00 90.25 567 THR A O 1
ATOM 4529 N N . LYS A 1 568 ? -0.956 19.544 3.249 1.00 90.50 568 LYS A N 1
ATOM 4530 C CA . LYS A 1 568 ? -2.039 19.399 2.282 1.00 90.50 568 LYS A CA 1
ATOM 4531 C C . LYS A 1 568 ? -1.912 20.478 1.225 1.00 90.50 568 LYS A C 1
ATOM 4533 O O . LYS A 1 568 ? -1.741 21.648 1.548 1.00 90.50 568 LYS A O 1
ATOM 4538 N N . SER A 1 569 ? -2.033 20.073 -0.029 1.00 95.00 569 SER A N 1
ATOM 4539 C CA . SER A 1 569 ? -2.184 20.987 -1.152 1.00 95.00 569 SER A CA 1
ATOM 4540 C C . SER A 1 569 ? -3.462 20.665 -1.908 1.00 95.00 569 SER A C 1
ATOM 4542 O O . SER A 1 569 ? -4.054 19.597 -1.721 1.00 95.00 569 SER A O 1
ATOM 4544 N N . LYS A 1 570 ? -3.915 21.621 -2.715 1.00 96.00 570 LYS A N 1
ATOM 4545 C CA . LYS A 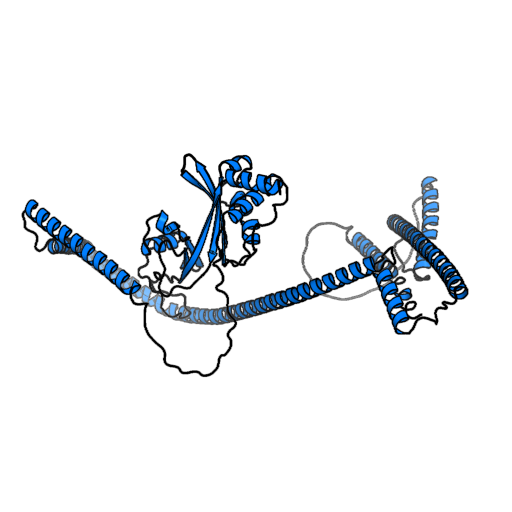1 570 ? -5.133 21.528 -3.512 1.00 96.00 570 LYS A CA 1
ATOM 4546 C C . LYS A 1 570 ? -4.914 22.190 -4.866 1.00 96.00 570 LYS A C 1
ATOM 4548 O O . LYS A 1 570 ? -4.171 23.167 -4.955 1.00 96.00 570 LYS A O 1
ATOM 4553 N N . ALA A 1 571 ? -5.586 21.672 -5.884 1.00 96.69 571 ALA A N 1
ATOM 4554 C CA . ALA A 1 571 ? -5.686 22.292 -7.196 1.00 96.69 571 ALA A CA 1
ATOM 4555 C C . ALA A 1 571 ? -7.091 22.097 -7.775 1.00 96.69 571 ALA A C 1
ATOM 4557 O O . ALA A 1 571 ? -7.760 21.106 -7.467 1.00 96.69 571 ALA A O 1
ATOM 4558 N N . THR A 1 572 ? -7.538 23.018 -8.622 1.00 96.50 572 THR A N 1
ATOM 4559 C CA . THR A 1 572 ? -8.780 22.881 -9.398 1.00 96.50 572 THR A CA 1
ATOM 4560 C C . THR A 1 572 ? -8.511 22.229 -10.754 1.00 96.50 572 THR A C 1
ATOM 4562 O O . THR A 1 572 ? -7.371 22.149 -11.216 1.00 96.50 572 THR A O 1
ATOM 4565 N N . TYR A 1 573 ? -9.565 21.748 -11.416 1.00 95.31 573 TYR A N 1
ATOM 4566 C CA . TYR A 1 573 ? -9.424 21.214 -12.772 1.00 95.31 573 TYR A CA 1
ATOM 4567 C C . TYR A 1 573 ? -8.984 22.275 -13.795 1.00 95.31 573 TYR A C 1
ATOM 4569 O O . TYR A 1 573 ? -8.274 21.950 -14.740 1.00 95.31 573 TYR A O 1
ATOM 4577 N N . GLU A 1 574 ? -9.367 23.539 -13.599 1.00 94.06 574 GLU A N 1
ATOM 4578 C CA . GLU A 1 574 ? -8.939 24.663 -14.444 1.00 94.06 574 GLU A CA 1
ATOM 4579 C C . GLU A 1 574 ? -7.419 24.863 -14.375 1.00 94.06 574 GLU A C 1
ATOM 4581 O O . GLU A 1 574 ? -6.753 24.883 -15.406 1.00 94.06 574 GLU A O 1
ATOM 4586 N N . GLU A 1 575 ? -6.850 24.859 -13.168 1.00 95.56 575 GLU A N 1
ATOM 4587 C CA . GLU A 1 575 ? -5.398 24.952 -12.961 1.00 95.56 575 GLU A CA 1
ATOM 4588 C C . GLU A 1 575 ? -4.644 23.760 -13.576 1.00 95.56 575 GLU A C 1
ATOM 4590 O O . GLU A 1 575 ? -3.516 23.898 -14.049 1.00 95.56 575 GLU A O 1
ATOM 4595 N N . TYR A 1 576 ? -5.266 22.575 -13.596 1.00 95.94 576 TYR A N 1
ATOM 4596 C CA . TYR A 1 576 ? -4.734 21.410 -14.306 1.00 95.94 576 TYR A CA 1
ATOM 4597 C C . TYR A 1 576 ? -4.707 21.617 -15.824 1.00 95.94 576 TYR A C 1
ATOM 4599 O O . TYR A 1 576 ? -3.702 21.284 -16.455 1.00 95.94 576 TYR A O 1
ATOM 4607 N N . LEU A 1 577 ? -5.761 22.187 -16.416 1.00 94.50 577 LEU A N 1
ATOM 4608 C CA . LEU A 1 577 ? -5.775 22.479 -17.851 1.00 94.50 577 LEU A CA 1
ATOM 4609 C C . LEU A 1 577 ? -4.640 23.440 -18.222 1.00 94.50 577 LEU A C 1
ATOM 4611 O O . LEU A 1 577 ? -3.858 23.116 -19.116 1.00 94.50 577 LEU A O 1
ATOM 4615 N N . GLU A 1 578 ? -4.475 24.531 -17.470 1.00 93.94 578 GLU A N 1
ATOM 4616 C CA . GLU A 1 578 ? -3.378 25.493 -17.655 1.00 93.94 578 GLU A CA 1
ATOM 4617 C C . GLU A 1 578 ? -1.998 24.822 -17.563 1.00 93.94 578 GLU A C 1
ATOM 4619 O O . GLU A 1 578 ? -1.125 25.036 -18.409 1.00 93.94 578 GLU A O 1
ATOM 4624 N N . TRP A 1 579 ? -1.805 23.951 -16.567 1.00 92.94 579 TRP A N 1
ATOM 4625 C CA . TRP A 1 579 ? -0.560 23.204 -16.390 1.00 92.94 579 TRP A CA 1
ATOM 4626 C C . TRP A 1 579 ? -0.262 22.272 -17.574 1.00 92.94 579 TRP A C 1
ATOM 4628 O O . TRP A 1 579 ? 0.872 22.227 -18.057 1.00 92.94 579 TRP A O 1
ATOM 4638 N N . THR A 1 580 ? -1.271 21.563 -18.093 1.00 88.69 580 THR A N 1
ATOM 4639 C CA . THR A 1 580 ? -1.084 20.673 -19.252 1.00 88.69 580 THR A CA 1
ATOM 4640 C C . THR A 1 580 ? -0.852 21.411 -20.564 1.00 88.69 580 THR A C 1
ATOM 4642 O O . THR A 1 580 ? -0.128 20.898 -21.418 1.00 88.69 580 THR A O 1
ATOM 4645 N N . GLU A 1 581 ? -1.435 22.597 -20.748 1.00 84.19 581 GLU A N 1
ATOM 4646 C CA . GLU A 1 581 ? -1.146 23.444 -21.908 1.00 84.19 581 GLU A CA 1
ATOM 4647 C C . GLU A 1 581 ? 0.310 23.917 -21.876 1.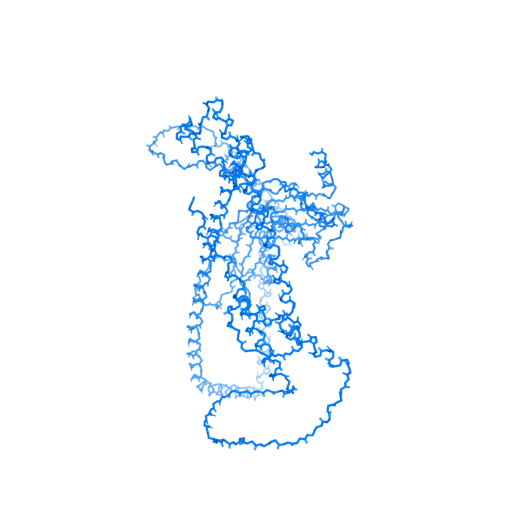00 84.19 581 GLU A C 1
ATOM 4649 O O . GLU A 1 581 ? 1.022 23.758 -22.868 1.00 84.19 581 GLU A O 1
ATOM 4654 N N . GLY A 1 582 ? 0.801 24.373 -20.719 1.00 73.88 582 GLY A N 1
ATOM 4655 C CA . GLY A 1 582 ? 2.208 24.746 -20.538 1.00 73.88 582 GLY A CA 1
ATOM 4656 C C . GLY A 1 582 ? 3.189 23.585 -20.754 1.00 73.88 582 GLY A C 1
ATOM 4657 O O . GLY A 1 582 ? 4.254 23.778 -21.339 1.00 73.88 582 GLY A O 1
ATOM 4658 N N . ALA A 1 583 ? 2.820 22.367 -20.349 1.00 67.25 583 ALA A N 1
ATOM 4659 C CA . ALA A 1 583 ? 3.636 21.163 -20.531 1.00 67.25 583 ALA A CA 1
ATOM 4660 C C . ALA A 1 583 ? 3.634 20.600 -21.967 1.00 67.25 583 ALA A C 1
ATOM 4662 O O . ALA A 1 583 ? 4.443 19.733 -22.275 1.00 67.25 583 ALA A O 1
ATOM 4663 N N . ARG A 1 584 ? 2.714 21.041 -22.838 1.00 60.78 584 ARG A N 1
ATOM 4664 C CA . ARG A 1 584 ? 2.671 20.653 -24.264 1.00 60.78 584 ARG A CA 1
ATOM 4665 C C . ARG A 1 584 ? 3.433 21.615 -25.177 1.00 60.78 584 ARG A C 1
ATOM 4667 O O . ARG A 1 584 ? 3.665 21.280 -26.336 1.00 60.78 584 ARG A O 1
ATOM 4674 N N . VAL A 1 585 ? 3.748 22.812 -24.684 1.00 53.31 585 VAL A N 1
ATOM 4675 C CA . VAL A 1 585 ? 4.454 23.869 -25.428 1.00 53.31 585 VAL A CA 1
ATOM 4676 C C . VAL A 1 585 ? 5.976 23.80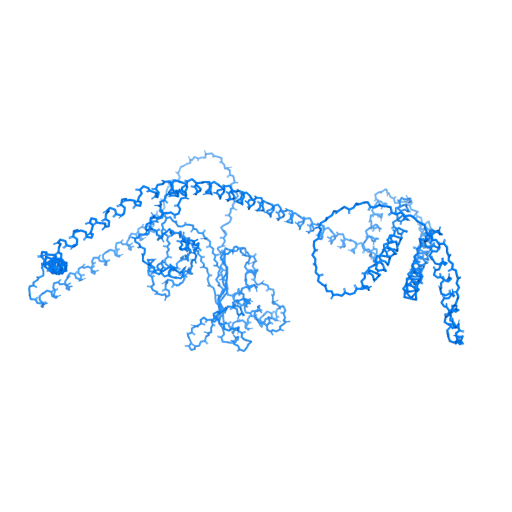6 -25.214 1.00 53.31 585 VAL A C 1
ATOM 4678 O O . VAL A 1 585 ? 6.719 24.286 -26.068 1.00 53.31 585 VAL A O 1
ATOM 4681 N N . ASN A 1 586 ? 6.429 23.181 -24.122 1.00 39.56 586 ASN A N 1
ATOM 4682 C CA . ASN A 1 586 ? 7.833 22.862 -23.824 1.00 39.56 586 ASN A CA 1
ATOM 4683 C C . ASN A 1 586 ? 8.123 21.383 -24.087 1.00 39.56 586 ASN A C 1
ATOM 4685 O O . ASN A 1 586 ? 9.297 21.072 -24.392 1.00 39.56 586 ASN A O 1
#

Foldseek 3Di:
DPPPPPVVPPPLPPPLVVVVVVQVVQQVVVVVVVVPPDDDDDDDDDDDDDDDDDDDDDDDDDDDDDDDDDVVVVVVVVVLVVLVVVLQVVQCVSVVNDDDDDDDDPVVSVVSSVVVVVVVVVVVVVVVVVVVVVVVVVVVVVVVVVVQVVCVVVVNHPVNDDPVRVVVVVVLVVQCVVVVPPDSDPVVSVVVVVVVVVVVVVVVVVVVVVVVVVVVVVVVVVVVVVVVVVVVVVVVVVVVVVVVVCVVCVVCVVVVVVVVVVVVVVVVVVVVVCVVVVCVVVVVVVVVVVVVVVVVVVVVVVVVVVVVVCPPADPDPVRSVVVVVVVVVVVVVVVVVVVVVVVVVVVVVVPPPDDDDDDDDDDDDPPPDDPDPPDPDADDQLLQLQLLQLVLCVQVVHDGDPRPDDQDKFQKKKKWKWFDDPNDTHTAFMDMDRHIGGSVVGSNPRSQCRQPVRPVHHHHDPVRQQRIKMKMKTWHDWAWAPFLQRDDALFKKKKKWWDDPNDIFIFIDANCPCVVVVHDSQRVVQVRCVVRVHPDRAPDRDQDDDDPPDPDDDSGTNMTMIIIGMHMDMDGSVVSVVVVVVVVVD

Secondary structure (DSSP, 8-state):
--SSSSHHHHSSSSHHHHHHHHHHHHHHHHHHHHHHSS--------------------------------HHHHHHHHHHHHHHHHHHHHHHHHTTT-PPP----HHHHHHHHHHHHHHHHHHHHHHHHHHHHHHHHHHHHH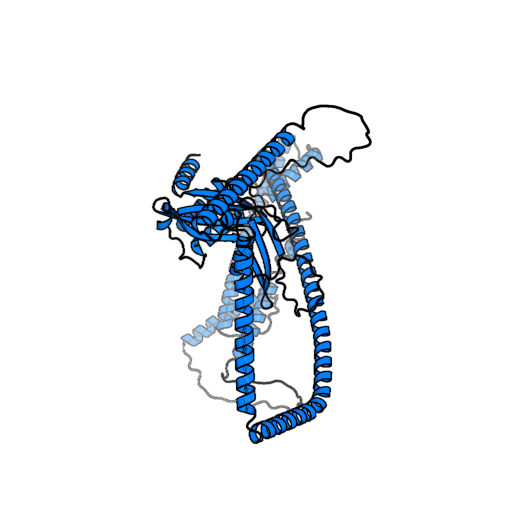HHHHHHHHHHHTT--TTSS-HHHHHHHHHHHHHHHHHT-S---HHHHHHHHHHHHHHHHHHHHHHHHHHHHHHHHHHHHHHHHHHHHHHHHHHHHHHHHHHHHHHHHHHHHHHHHHHHHHHHHHHHHHHHHHHHTTHHHHHHHHHHHHHHHHHHHHHHHHHHHHHHHTTTS-SSHHHHHHHHHHHHHHHHHHHHHHHHHHHHHHHHHTTSS--------------------PPP----HHHHHHHHHHHHHHHHTSPPPPPPS---EESEEEEEEEEEETTEEEEEEEEEESS-EEHHHHHHHHHHHHHHT-TTSPPPPGGGGGGEEEEEEEEEEEEE-SSTT-S-TTT-EEEEEEEETTEEEEEEE-HHHHHHTT--HHHHHHHHHHHTT--S--S---------S-----S---EEEEEEEEEEEEEEHHHHHHHHHHHHH-

Sequence (586 aa):
MACTTLHHRQERDIGIPFLSALLVWIKQQTAFIRQNEMDPSTPIHRPIRSFANRPDLQPSSSPGSSVIFSPSAAAKSARDASDWTLVNAFLSRVFNGRVAEFERSEEVLRWLLEVVRLCEEREEEVQSLRQEKRESMEWLSNEDARIRKVLDDIGFPPNCVDSNGRAALDAMASLIAHAKLPTTEISTLIAELMYQQQRELALHRAHTEAQSLVSDVTAKAESLQRQLDQLNSTLLSSAEDLEDKISEWSSALPSLRPKTAEYTSRSNHLRSLLERSNALPLLSQAKTEEIEILKLKDETELLEAKVRAYGGLPTDLGLAGLEVEGMRRRVRDLRKVREDLIARWLNLKSHSYVNHPTISHHPVPFACRDVQPFLPIMATKEHCLYAFDVLSAHFERRKPLPFPGENIMTDGIFVSYNTLKNGSTRLRGCIGTFERIAVRQGIDGYALTSALDDNRFSPITKRELPTLECGVSILTDFEPTSNPFDWELGTHGIRITFYYAGRKRTATFLPDVAVEQEWDQTETLEHLLRKGGWDGIPESWNDEAQWDGEGRTGKGLRLKVVRYRGTKSKATYEEYLEWTEGARVN

pLDDT: mean 76.0, std 20.64, range [24.11, 98.06]